Protein 1WVQ (pdb70)

Solvent-accessible surface area: 18315 Å² total

Nearest PDB structures (foldseek):
  2jb7-assembly1_A  TM=1.001E+00  e=3.708E-32  Pyrobaculum aerophilum
  2ekm-assembly1_C  TM=9.820E-01  e=1.781E-24  Sulfurisphaera tokodaii
  1vgg-assembly1_F  TM=9.744E-01  e=1.437E-22  Thermus thermophilus HB8
  2d16-assembly1_A  TM=9.509E-01  e=6.138E-18  Pyrococcus horikoshii OT3
  1rlh-assembly1_A  TM=9.035E-01  e=2.333E-16  Thermoplasma acidophilum

B-factor: mean 15.04, std 5.27, range [7.06, 41.18]

CATH classification: 3.40.1520.10

Structure (mmCIF, N/CA/C/O backbone):
data_1WVQ
#
_entry.id   1WVQ
#
_cell.length_a   120.036
_cell.length_b   120.036
_cell.length_c   156.468
_cell.angle_alpha   90.00
_cell.angle_beta   90.00
_cell.angle_gamma   90.00
#
_symmetry.space_group_name_H-M   'I 41 2 2'
#
loop_
_entity.id
_entity.type
_entity.pdbx_description
1 polymer 'hypothetical protein PAE2307'
2 non-polymer 'PHOSPHATE ION'
3 water water
#
loop_
_atom_site.group_PDB
_atom_site.id
_atom_site.type_symbol
_atom_site.label_atom_id
_atom_site.label_alt_id
_atom_site.label_comp_id
_atom_site.label_asym_id
_atom_site.label_entity_id
_atom_site.label_seq_id
_atom_site.pdbx_PDB_ins_code
_atom_site.Cartn_x
_atom_site.Cartn_y
_atom_site.Cartn_z
_atom_site.occupancy
_atom_site.B_iso_or_equiv
_atom_site.auth_seq_id
_atom_site.auth_comp_id
_atom_site.auth_asym_id
_atom_site.auth_atom_id
_atom_site.pdbx_PDB_model_num
ATOM 1 N N . SER A 1 5 ? 21.837 14.054 10.852 1.00 30.05 5 SER A N 1
ATOM 2 C CA . SER A 1 5 ? 22.527 13.364 9.725 1.00 27.57 5 SER A CA 1
ATOM 3 C C . SER A 1 5 ? 24.034 13.626 9.753 1.00 27.55 5 SER A C 1
ATOM 4 O O . SER A 1 5 ? 24.640 13.731 10.820 1.00 28.40 5 SER A O 1
ATOM 7 N N . ILE A 1 6 ? 24.637 13.722 8.575 1.00 26.38 6 ILE A N 1
ATOM 8 C CA . ILE A 1 6 ? 26.070 13.979 8.480 1.00 25.03 6 ILE A CA 1
ATOM 9 C C . ILE A 1 6 ? 26.375 15.477 8.519 1.00 23.98 6 ILE A C 1
ATOM 10 O O . ILE A 1 6 ? 25.977 16.232 7.626 1.00 25.09 6 ILE A O 1
ATOM 15 N N . LYS A 1 7 ? 27.074 15.900 9.569 1.00 22.30 7 LYS A N 1
ATOM 16 C CA . LYS A 1 7 ? 27.440 17.300 9.751 1.00 21.67 7 LYS A CA 1
ATOM 17 C C . LYS A 1 7 ? 28.928 17.541 9.514 1.00 20.31 7 LYS A C 1
ATOM 18 O O . LYS A 1 7 ? 29.769 16.813 10.034 1.00 19.07 7 LYS A O 1
ATOM 24 N N . PHE A 1 8 ? 29.244 18.568 8.733 1.00 19.07 8 PHE A N 1
ATOM 25 C CA . PHE A 1 8 ? 30.632 18.916 8.438 1.00 19.76 8 PHE A CA 1
ATOM 26 C C . PHE A 1 8 ? 31.104 20.093 9.283 1.00 20.85 8 PHE A C 1
ATOM 27 O O . PHE A 1 8 ? 30.405 21.102 9.410 1.00 21.50 8 PHE A O 1
ATOM 35 N N . GLU A 1 9 ? 32.298 19.947 9.854 1.00 20.26 9 GLU A N 1
ATOM 36 C CA . GLU A 1 9 ? 32.930 20.951 10.709 1.00 20.38 9 GLU A CA 1
ATOM 37 C C . GLU A 1 9 ? 34.319 21.283 10.163 1.00 19.68 9 GLU A C 1
ATOM 38 O O . GLU A 1 9 ? 34.977 20.425 9.568 1.00 18.74 9 GLU A O 1
ATOM 44 N N . LEU A 1 10 ? 34.760 22.521 10.380 1.00 17.88 10 LEU A N 1
ATOM 45 C CA . LEU A 1 10 ? 36.091 22.954 9.956 1.00 17.56 10 LEU A CA 1
ATOM 46 C C . LEU A 1 10 ? 36.931 23.247 11.195 1.00 17.97 10 LEU A C 1
ATOM 47 O O . LEU A 1 10 ? 36.500 23.978 12.086 1.00 19.51 10 LEU A O 1
ATOM 52 N N . ILE A 1 11 ? 38.130 22.677 11.255 1.00 16.30 11 ILE A N 1
ATOM 53 C CA . ILE A 1 11 ? 39.010 22.893 12.395 1.00 16.37 11 ILE A CA 1
ATOM 54 C C . ILE A 1 11 ? 40.257 23.635 11.934 1.00 16.25 11 ILE A C 1
ATOM 55 O O . ILE A 1 11 ? 40.969 23.165 11.054 1.00 15.25 11 ILE A O 1
ATOM 60 N N . ASP A 1 12 ? 40.521 24.800 12.514 1.00 16.60 12 ASP A N 1
ATOM 61 C CA . ASP A 1 12 ? 41.698 25.552 12.123 1.00 16.66 12 ASP A CA 1
ATOM 62 C C . ASP A 1 12 ? 42.894 24.993 12.872 1.00 15.87 12 ASP A C 1
ATOM 63 O O . ASP A 1 12 ? 42.827 24.767 14.079 1.00 17.36 12 ASP A O 1
ATOM 68 N N . VAL A 1 13 ? 43.988 24.772 12.157 1.00 14.19 13 VAL A N 1
ATOM 69 C CA . VAL A 1 13 ? 45.188 24.221 12.770 1.00 14.39 13 VAL A CA 1
ATOM 70 C C . VAL A 1 13 ? 46.258 25.277 13.022 1.00 15.06 13 VAL A C 1
ATOM 71 O O . VAL A 1 13 ? 46.792 25.863 12.083 1.00 15.20 13 VAL A O 1
ATOM 75 N N . PRO A 1 14 ? 46.576 25.539 14.300 1.00 15.93 14 PRO A N 1
ATOM 76 C CA . PRO A 1 14 ? 47.600 26.535 14.628 1.00 16.20 14 PRO A CA 1
ATOM 77 C C . PRO A 1 14 ? 48.992 25.988 14.316 1.00 16.32 14 PRO A C 1
ATOM 78 O O . PRO A 1 14 ? 49.313 24.859 14.679 1.00 15.83 14 PRO A O 1
ATOM 82 N N . ILE A 1 15 ? 49.820 26.775 13.643 1.00 15.77 15 ILE A N 1
ATOM 83 C CA . ILE A 1 15 ? 51.176 26.328 13.344 1.00 17.07 15 ILE A CA 1
ATOM 84 C C . ILE A 1 15 ? 52.156 27.464 13.627 1.00 17.75 15 ILE A C 1
ATOM 85 O O . ILE A 1 15 ? 52.337 28.363 12.801 1.00 19.23 15 ILE A O 1
ATOM 90 N N . PRO A 1 16 ? 52.781 27.453 14.819 1.00 18.27 16 PRO A N 1
ATOM 91 C CA . PRO A 1 16 ? 53.746 28.498 15.188 1.00 18.63 16 PRO A CA 1
ATOM 92 C C . PRO A 1 16 ? 54.912 28.514 14.205 1.00 19.43 16 PRO A C 1
ATOM 93 O O . PRO A 1 16 ? 55.253 27.485 13.621 1.00 18.47 16 PRO A O 1
ATOM 97 N N . GLN A 1 17 ? 55.530 29.677 14.023 1.00 19.50 17 GLN A N 1
ATOM 98 C CA . GLN A 1 17 ? 56.652 29.783 13.100 1.00 19.35 17 GLN A CA 1
ATOM 99 C C . GLN A 1 17 ? 57.768 28.861 13.577 1.00 18.77 17 GLN A C 1
ATOM 100 O O . GLN A 1 17 ? 58.083 28.815 14.770 1.00 20.13 17 GLN A O 1
ATOM 106 N N . GLY A 1 18 ? 58.354 28.121 12.642 1.00 17.68 18 GLY A N 1
ATOM 107 C CA . GLY A 1 18 ? 59.426 27.215 12.995 1.00 17.00 18 GLY A CA 1
ATOM 108 C C . GLY A 1 18 ? 58.934 25.804 13.237 1.00 16.72 18 GLY A C 1
ATOM 109 O O . GLY A 1 18 ? 59.726 24.907 13.518 1.00 17.17 18 GLY A O 1
ATOM 110 N N . THR A 1 19 ? 57.626 25.592 13.147 1.00 15.78 19 THR A N 1
ATOM 111 C CA . THR A 1 19 ? 57.100 24.251 13.362 1.00 14.48 19 THR A CA 1
ATOM 112 C C . THR A 1 19 ? 56.410 23.734 12.119 1.00 13.29 19 THR A C 1
ATOM 113 O O . THR A 1 19 ? 56.069 24.492 11.209 1.00 12.50 19 THR A O 1
ATOM 117 N N . ASN A 1 20 ? 56.232 22.420 12.089 1.00 11.43 20 ASN A N 1
ATOM 118 C CA . ASN A 1 20 ? 55.520 21.753 11.014 1.00 11.70 20 ASN A CA 1
ATOM 119 C C . ASN A 1 20 ? 54.570 20.812 11.720 1.00 10.90 20 ASN A C 1
ATOM 120 O O . ASN A 1 20 ? 54.854 20.348 12.824 1.00 10.60 20 ASN A O 1
ATOM 125 N N . VAL A 1 21 ? 53.437 20.543 11.090 1.00 9.86 21 VAL A N 1
ATOM 126 C CA . VAL A 1 21 ? 52.464 19.630 11.665 1.00 9.84 21 VAL A CA 1
ATOM 127 C C . VAL A 1 21 ? 52.255 18.471 10.700 1.00 10.17 21 VAL A C 1
ATOM 128 O O . VAL A 1 21 ? 52.320 18.642 9.480 1.00 9.99 21 VAL A O 1
ATOM 132 N N . ILE A 1 22 ? 52.059 17.285 11.265 1.00 9.26 22 ILE A N 1
ATOM 133 C CA . ILE A 1 22 ? 51.805 16.076 10.496 1.00 8.87 22 ILE A CA 1
ATOM 134 C C . ILE A 1 22 ? 50.560 15.488 11.149 1.00 9.35 22 ILE A C 1
ATOM 135 O O . ILE A 1 22 ? 50.537 15.262 12.361 1.00 9.28 22 ILE A O 1
ATOM 140 N N . ILE A 1 23 ? 49.516 15.288 10.353 1.00 8.42 23 ILE A N 1
ATOM 141 C CA . ILE A 1 23 ? 48.259 14.742 10.853 1.00 9.12 23 ILE A CA 1
ATOM 142 C C . ILE A 1 23 ? 47.942 13.483 10.062 1.00 8.91 23 ILE A C 1
ATOM 143 O O . ILE A 1 23 ? 48.070 13.459 8.836 1.00 9.32 23 ILE A O 1
ATOM 148 N N . GLY A 1 24 ? 47.534 12.434 10.766 1.00 7.62 24 GLY A N 1
ATOM 149 C CA . GLY A 1 24 ? 47.216 11.188 10.093 1.00 8.10 24 GLY A CA 1
ATOM 150 C C . GLY A 1 24 ? 46.233 10.309 10.835 1.00 8.48 24 GLY A C 1
ATOM 151 O O . GLY A 1 24 ? 45.572 10.742 11.780 1.00 9.15 24 GLY A O 1
ATOM 152 N N . GLN A 1 25 ? 46.136 9.061 10.396 1.00 7.74 25 GLN A N 1
ATOM 153 C CA . GLN A 1 25 ? 45.233 8.103 11.017 1.00 8.61 25 GLN A CA 1
ATOM 154 C C . GLN A 1 25 ? 45.978 6.795 11.201 1.00 7.62 25 GLN A C 1
ATOM 155 O O . GLN A 1 25 ? 46.744 6.382 10.333 1.00 8.26 25 GLN A O 1
ATOM 161 N N . ALA A 1 26 ? 45.752 6.151 12.340 1.00 7.55 26 ALA A N 1
ATOM 162 C CA . ALA A 1 26 ? 46.401 4.885 12.647 1.00 8.67 26 ALA A CA 1
ATOM 163 C C . ALA A 1 26 ? 45.384 3.980 13.321 1.00 8.86 26 ALA A C 1
ATOM 164 O O . ALA A 1 26 ? 44.206 3.984 12.958 1.00 10.25 26 ALA A O 1
ATOM 166 N N . HIS A 1 27 ? 45.848 3.196 14.286 1.00 8.98 27 HIS A N 1
ATOM 167 C CA . HIS A 1 27 ? 44.983 2.301 15.045 1.00 9.00 27 HIS A CA 1
ATOM 168 C C . HIS A 1 27 ? 45.847 1.618 16.096 1.00 8.99 27 HIS A C 1
ATOM 169 O O . HIS A 1 27 ? 47.054 1.508 15.924 1.00 9.27 27 HIS A O 1
ATOM 176 N N . PHE A 1 28 ? 45.222 1.192 17.190 1.00 9.63 28 PHE A N 1
ATOM 177 C CA . PHE A 1 28 ? 45.911 0.508 18.280 1.00 9.57 28 PHE A CA 1
ATOM 178 C C . PHE A 1 28 ? 46.753 1.451 19.138 1.00 9.76 28 PHE A C 1
ATOM 179 O O . PHE A 1 28 ? 47.477 2.306 18.636 1.00 10.22 28 PHE A O 1
ATOM 187 N N . ILE A 1 29 ? 46.641 1.268 20.448 1.00 10.61 29 ILE A N 1
ATOM 188 C CA . ILE A 1 29 ? 47.330 2.093 21.427 1.00 11.53 29 ILE A CA 1
ATOM 189 C C . ILE A 1 29 ? 48.848 2.174 21.252 1.00 10.35 29 ILE A C 1
ATOM 190 O O . ILE A 1 29 ? 49.458 3.184 21.598 1.00 10.27 29 ILE A O 1
ATOM 195 N N . LYS A 1 30 ? 49.457 1.128 20.702 1.00 9.46 30 LYS A N 1
ATOM 196 C CA . LYS A 1 30 ? 50.905 1.132 20.511 1.00 9.57 30 LYS A CA 1
ATOM 197 C C . LYS A 1 30 ? 51.352 2.248 19.560 1.00 9.46 30 LYS A C 1
ATOM 198 O O . LYS A 1 30 ? 52.527 2.594 19.514 1.00 9.80 30 LYS A O 1
ATOM 204 N N . THR A 1 31 ? 50.412 2.815 18.812 1.00 9.28 31 THR A N 1
ATOM 205 C CA . THR A 1 31 ? 50.723 3.897 17.883 1.00 8.94 31 THR A CA 1
ATOM 206 C C . THR A 1 31 ? 51.528 5.026 18.533 1.00 9.81 31 THR A C 1
ATOM 207 O O . THR A 1 31 ? 52.508 5.515 17.960 1.00 9.39 31 THR A O 1
ATOM 211 N N . VAL A 1 32 ? 51.121 5.439 19.728 1.00 9.60 32 VAL A N 1
ATOM 212 C CA . VAL A 1 32 ? 51.808 6.538 20.392 1.00 9.77 32 VAL A CA 1
ATOM 213 C C . VAL A 1 32 ? 53.286 6.252 20.648 1.00 9.42 32 VAL A C 1
ATOM 214 O O . VAL A 1 32 ? 54.125 7.127 20.444 1.00 9.78 32 VAL A O 1
ATOM 218 N N . GLU A 1 33 ? 53.616 5.037 21.073 1.00 8.79 33 GLU A N 1
ATOM 219 C CA . GLU A 1 33 ? 55.013 4.701 21.325 1.00 9.26 33 GLU A CA 1
ATOM 220 C C . GLU A 1 33 ? 55.793 4.528 20.026 1.00 8.41 33 GLU A C 1
ATOM 221 O O . GLU A 1 33 ? 56.940 4.970 19.921 1.00 9.04 33 GLU A O 1
ATOM 227 N N . ASP A 1 34 ? 55.182 3.903 19.028 1.00 8.60 34 ASP A N 1
ATOM 228 C CA . ASP A 1 34 ? 55.882 3.707 17.767 1.00 8.62 34 ASP A CA 1
ATOM 229 C C . ASP A 1 34 ? 56.178 5.029 17.064 1.00 8.41 34 ASP A C 1
ATOM 230 O O . ASP A 1 34 ? 57.236 5.185 16.453 1.00 10.02 34 ASP A O 1
ATOM 235 N N . LEU A 1 35 ? 55.259 5.986 17.155 1.00 8.52 35 LEU A N 1
ATOM 236 C CA . LEU A 1 35 ? 55.486 7.287 16.538 1.00 8.34 35 LEU A CA 1
ATOM 237 C C . LEU A 1 35 ? 56.572 8.040 17.310 1.00 9.23 35 LEU A C 1
ATOM 238 O O . LEU A 1 35 ? 57.405 8.718 16.716 1.00 9.02 35 LEU A O 1
ATOM 243 N N . TYR A 1 36 ? 56.570 7.914 18.633 1.00 9.26 36 TYR A N 1
ATOM 244 C CA . TYR A 1 36 ? 57.593 8.567 19.441 1.00 8.73 36 TYR A CA 1
ATOM 245 C C . TYR A 1 36 ? 58.963 8.068 18.978 1.00 9.06 36 TYR A C 1
ATOM 246 O O . TYR A 1 36 ? 59.889 8.849 18.770 1.00 9.18 36 TYR A O 1
ATOM 255 N N . GLU A 1 37 ? 59.077 6.756 18.809 1.00 8.60 37 GLU A N 1
ATOM 256 C CA . GLU A 1 37 ? 60.333 6.148 18.390 1.00 8.71 37 GLU A CA 1
ATOM 257 C C . GLU A 1 37 ? 60.754 6.557 16.989 1.00 9.75 37 GLU A C 1
ATOM 258 O O . GLU A 1 37 ? 61.928 6.828 16.742 1.00 9.50 37 GLU A O 1
ATOM 264 N N . ALA A 1 38 ? 59.795 6.613 16.074 1.00 8.77 38 ALA A N 1
ATOM 265 C CA . ALA A 1 38 ? 60.086 7.000 14.701 1.00 8.48 38 ALA A CA 1
ATOM 266 C C . ALA A 1 38 ? 60.695 8.401 14.670 1.00 10.01 38 ALA A C 1
ATOM 267 O O . ALA A 1 38 ? 61.619 8.674 13.903 1.00 10.48 38 ALA A O 1
ATOM 269 N N . LEU A 1 39 ? 60.179 9.283 15.519 1.00 9.32 39 LEU A N 1
ATOM 270 C CA . LEU A 1 39 ? 60.672 10.651 15.567 1.00 9.89 39 LEU A CA 1
ATOM 271 C C . LEU A 1 39 ? 62.045 10.786 16.223 1.00 10.15 39 LEU A C 1
ATOM 272 O O . LEU A 1 39 ? 62.967 11.328 15.617 1.00 10.05 39 LEU A O 1
ATOM 277 N N . VAL A 1 40 ? 62.194 10.274 17.444 1.00 10.22 40 VAL A N 1
ATOM 278 C CA . VAL A 1 40 ? 63.467 10.398 18.153 1.00 11.10 40 VAL A CA 1
ATOM 279 C C . VAL A 1 40 ? 64.653 9.705 17.494 1.00 10.94 40 VAL A C 1
ATOM 280 O O . VAL A 1 40 ? 65.793 10.128 17.679 1.00 11.82 40 VAL A O 1
ATOM 284 N N . THR A 1 41 ? 64.399 8.653 16.720 1.00 9.85 41 THR A N 1
ATOM 285 C CA . THR A 1 41 ? 65.484 7.929 16.062 1.00 10.28 41 THR A CA 1
ATOM 286 C C . THR A 1 41 ? 65.774 8.448 14.656 1.00 10.15 41 THR A C 1
ATOM 287 O O . THR A 1 41 ? 66.680 7.956 13.983 1.00 10.70 41 THR A O 1
ATOM 291 N N . SER A 1 42 ? 65.014 9.445 14.220 1.00 9.81 42 SER A N 1
ATOM 292 C CA . SER A 1 42 ? 65.202 10.011 12.889 1.00 10.37 42 SER A CA 1
ATOM 293 C C . SER A 1 42 ? 66.173 11.182 12.847 1.00 10.31 42 SER A C 1
ATOM 294 O O . SER A 1 42 ? 66.973 11.276 11.924 1.00 10.39 42 SER A O 1
ATOM 297 N N . VAL A 1 43 ? 66.082 12.072 13.833 1.00 10.94 43 VAL A N 1
ATOM 298 C CA . VAL A 1 43 ? 66.928 13.269 13.898 1.00 11.66 43 VAL A CA 1
ATOM 299 C C . VAL A 1 43 ? 67.423 13.504 15.325 1.00 12.72 43 VAL A C 1
ATOM 300 O O . VAL A 1 43 ? 66.626 13.557 16.257 1.00 12.95 43 VAL A O 1
ATOM 304 N N . PRO A 1 44 ? 68.745 13.673 15.509 1.00 13.41 44 PRO A N 1
ATOM 305 C CA . PRO A 1 44 ? 69.293 13.897 16.852 1.00 15.11 44 PRO A CA 1
ATOM 306 C C . PRO A 1 44 ? 68.650 14.990 17.707 1.00 16.64 44 PRO A C 1
ATOM 307 O O . PRO A 1 44 ? 68.270 14.739 18.851 1.00 17.95 44 PRO A O 1
ATOM 311 N N . GLY A 1 45 ? 68.525 16.200 17.173 1.00 16.69 45 GLY A N 1
ATOM 312 C CA . GLY A 1 45 ? 67.962 17.268 17.984 1.00 16.93 45 GLY A CA 1
ATOM 313 C C . GLY A 1 45 ? 66.493 17.603 17.805 1.00 16.44 45 GLY A C 1
ATOM 314 O O . GLY A 1 45 ? 66.056 18.689 18.189 1.00 16.02 45 GLY A O 1
ATOM 315 N N . VAL A 1 46 ? 65.718 16.683 17.248 1.00 14.38 46 VAL A N 1
ATOM 316 C CA . VAL A 1 46 ? 64.306 16.956 17.026 1.00 13.73 46 VAL A CA 1
ATOM 317 C C . VAL A 1 46 ? 63.532 17.240 18.312 1.00 12.31 46 VAL A C 1
ATOM 318 O O . VAL A 1 46 ? 63.745 16.595 19.338 1.00 13.36 46 VAL A O 1
ATOM 322 N N . LYS A 1 47 ? 62.665 18.246 18.252 1.00 11.72 47 LYS A N 1
ATOM 323 C CA . LYS A 1 47 ? 61.802 18.588 19.374 1.00 12.34 47 LYS A CA 1
ATOM 324 C C . LYS A 1 47 ? 60.417 18.268 18.839 1.00 11.71 47 LYS A C 1
ATOM 325 O O . LYS A 1 47 ? 60.094 18.601 17.700 1.00 12.00 47 LYS A O 1
ATOM 331 N N . PHE A 1 48 ? 59.586 17.623 19.645 1.00 11.88 48 PHE A N 1
ATOM 332 C CA . PHE A 1 48 ? 58.279 17.237 19.137 1.00 11.63 48 PHE A CA 1
ATOM 333 C C . PHE A 1 48 ? 57.233 16.985 20.206 1.00 12.33 48 PHE A C 1
ATOM 334 O O . PHE A 1 48 ? 57.531 16.886 21.397 1.00 12.93 48 PHE A O 1
ATOM 342 N N . GLY A 1 49 ? 56.000 16.863 19.731 1.00 11.27 49 GLY A N 1
ATOM 343 C CA . GLY A 1 49 ? 54.867 16.551 20.573 1.00 11.87 49 GLY A CA 1
ATOM 344 C C . GLY A 1 49 ? 54.024 15.638 19.705 1.00 11.87 49 GLY A C 1
ATOM 345 O O . GLY A 1 49 ? 53.808 15.935 18.533 1.00 11.90 49 GLY A O 1
ATOM 346 N N . ILE A 1 50 ? 53.586 14.509 20.250 1.00 10.68 50 ILE A N 1
ATOM 347 C CA . ILE A 1 50 ? 52.751 13.589 19.484 1.00 11.56 50 ILE A CA 1
ATOM 348 C C . ILE A 1 50 ? 51.551 13.183 20.330 1.00 10.70 50 ILE A C 1
ATOM 349 O O . ILE A 1 50 ? 51.687 12.872 21.512 1.00 11.80 50 ILE A O 1
ATOM 354 N N . ALA A 1 51 ? 50.370 13.235 19.723 1.00 10.45 51 ALA A N 1
ATOM 355 C CA . ALA A 1 51 ? 49.140 12.861 20.411 1.00 10.18 51 ALA A CA 1
ATOM 356 C C . ALA A 1 51 ? 48.341 11.926 19.510 1.00 10.03 51 ALA A C 1
ATOM 357 O O . ALA A 1 51 ? 48.321 12.094 18.291 1.00 10.82 51 ALA A O 1
ATOM 359 N N . PHE A 1 52 ? 47.687 10.942 20.119 1.00 10.68 52 PHE A N 1
ATOM 360 C CA . PHE A 1 52 ? 46.904 9.948 19.388 1.00 11.20 52 PHE A CA 1
ATOM 361 C C . PHE A 1 52 ? 45.538 9.739 20.033 1.00 11.04 52 PHE A C 1
ATOM 362 O O . PHE A 1 52 ? 45.440 9.574 21.246 1.00 11.05 52 PHE A O 1
ATOM 370 N N . CYS A 1 53 ? 44.490 9.742 19.215 1.00 11.16 53 CYS A N 1
ATOM 371 C CA . CYS A 1 53 ? 43.133 9.549 19.715 1.00 10.54 53 CYS A CA 1
ATOM 372 C C . CYS A 1 53 ? 42.742 8.077 19.807 1.00 11.06 53 CYS A C 1
ATOM 373 O O . CYS A 1 53 ? 42.342 7.473 18.815 1.00 11.15 53 CYS A O 1
ATOM 376 N N . GLU A 1 54 ? 42.872 7.503 20.999 1.00 11.24 54 GLU A N 1
ATOM 377 C CA . GLU A 1 54 ? 42.482 6.117 21.227 1.00 11.46 54 GLU A CA 1
ATOM 378 C C . GLU A 1 54 ? 40.972 6.116 20.988 1.00 11.56 54 GLU A C 1
ATOM 379 O O . GLU A 1 54 ? 40.247 6.887 21.611 1.00 11.61 54 GLU A O 1
ATOM 385 N N . ALA A 1 55 ? 40.501 5.254 20.090 1.00 11.63 55 ALA A N 1
ATOM 386 C CA . ALA A 1 55 ? 39.084 5.237 19.733 1.00 11.47 55 ALA A CA 1
ATOM 387 C C . ALA A 1 55 ? 38.165 4.281 20.480 1.00 11.29 55 ALA A C 1
ATOM 388 O O . ALA A 1 55 ? 36.958 4.273 20.230 1.00 12.43 55 ALA A O 1
ATOM 390 N N . SER A 1 56 ? 38.728 3.476 21.375 1.00 10.69 56 SER A N 1
ATOM 391 C CA . SER A 1 56 ? 37.944 2.539 22.174 1.00 11.50 56 SER A CA 1
ATOM 392 C C . SER A 1 56 ? 38.578 2.490 23.563 1.00 11.58 56 SER A C 1
ATOM 393 O O . SER A 1 56 ? 39.440 3.305 23.874 1.00 11.45 56 SER A O 1
ATOM 396 N N . GLY A 1 57 ? 38.156 1.551 24.401 1.00 11.57 57 GLY A N 1
ATOM 397 C CA . GLY A 1 57 ? 38.720 1.485 25.738 1.00 12.34 57 GLY A CA 1
ATOM 398 C C . GLY A 1 57 ? 38.455 2.782 26.482 1.00 11.40 57 GLY A C 1
ATOM 399 O O . GLY A 1 57 ? 37.333 3.288 26.473 1.00 12.82 57 GLY A O 1
ATOM 400 N N . LYS A 1 58 ? 39.482 3.335 27.119 1.00 12.03 58 LYS A N 1
ATOM 401 C CA . LYS A 1 58 ? 39.316 4.583 27.855 1.00 12.15 58 LYS A CA 1
ATOM 402 C C . LYS A 1 58 ? 39.178 5.800 26.930 1.00 11.06 58 LYS A C 1
ATOM 403 O O . LYS A 1 58 ? 38.863 6.900 27.383 1.00 11.19 58 LYS A O 1
ATOM 409 N N . ARG A 1 59 ? 39.417 5.604 25.637 1.00 10.52 59 ARG A N 1
ATOM 410 C CA . ARG A 1 59 ? 39.282 6.686 24.659 1.00 10.47 59 ARG A CA 1
ATOM 411 C C . ARG A 1 59 ? 40.034 7.948 25.060 1.00 10.76 59 ARG A C 1
ATOM 412 O O . ARG A 1 59 ? 39.496 9.056 25.004 1.00 11.22 59 ARG A O 1
ATOM 420 N N . LEU A 1 60 ? 41.291 7.783 25.443 1.00 10.98 60 LEU A N 1
ATOM 421 C CA . LEU A 1 60 ? 42.088 8.923 25.856 1.00 11.67 60 LEU A CA 1
ATOM 422 C C . LEU A 1 60 ? 43.057 9.391 24.789 1.00 11.57 60 LEU A C 1
ATOM 423 O O . LEU A 1 60 ? 43.524 8.604 23.959 1.00 12.14 60 LEU A O 1
ATOM 428 N N . VAL A 1 61 ? 43.338 10.688 24.806 1.00 11.85 61 VAL A N 1
ATOM 429 C CA . VAL A 1 61 ? 44.311 11.244 23.884 1.00 10.71 61 VAL A CA 1
ATOM 430 C C . VAL A 1 61 ? 45.639 10.848 24.519 1.00 10.43 61 VAL A C 1
ATOM 431 O O . VAL A 1 61 ? 46.015 11.366 25.576 1.00 11.48 61 VAL A O 1
ATOM 435 N N . ARG A 1 62 ? 46.323 9.900 23.891 1.00 11.19 62 ARG A N 1
ATOM 436 C CA . ARG A 1 62 ? 47.602 9.405 24.382 1.00 10.76 62 ARG A CA 1
ATOM 437 C C . ARG A 1 62 ? 48.697 10.307 23.831 1.00 11.18 62 ARG A C 1
ATOM 438 O O . ARG A 1 62 ? 48.616 10.757 22.689 1.00 12.05 62 ARG A O 1
ATOM 446 N N . HIS A 1 63 ? 49.724 10.575 24.628 1.00 10.12 63 HIS A N 1
ATOM 447 C CA . HIS A 1 63 ? 50.769 11.470 24.157 1.00 10.45 63 HIS A CA 1
ATOM 448 C C . HIS A 1 63 ? 52.166 11.228 24.706 1.00 10.40 63 HIS A C 1
ATOM 449 O O . HIS A 1 63 ? 52.342 10.611 25.751 1.00 10.88 63 HIS A O 1
ATOM 456 N N . GLU A 1 64 ? 53.149 11.719 23.957 1.00 10.08 64 GLU A N 1
ATOM 457 C CA . GLU A 1 64 ? 54.571 11.649 24.303 1.00 11.24 64 GLU A CA 1
ATOM 458 C C . GLU A 1 64 ? 55.182 12.925 23.723 1.00 11.51 64 GLU A C 1
ATOM 459 O O . GLU A 1 64 ? 54.683 13.453 22.728 1.00 12.19 64 GLU A O 1
ATOM 465 N N . ALA A 1 65 ? 56.260 13.419 24.323 1.00 12.29 65 ALA A N 1
ATOM 466 C CA . ALA A 1 65 ? 56.885 14.641 23.830 1.00 13.78 65 ALA A CA 1
ATOM 467 C C . ALA A 1 65 ? 58.151 14.988 24.597 1.00 14.91 65 ALA A C 1
ATOM 468 O O . ALA A 1 65 ? 58.330 14.564 25.736 1.00 16.35 65 ALA A O 1
ATOM 470 N N . ASN A 1 66 ? 59.034 15.754 23.965 1.00 15.28 66 ASN A N 1
ATOM 471 C CA . ASN A 1 66 ? 60.262 16.185 24.625 1.00 15.50 66 ASN A CA 1
ATOM 472 C C . ASN A 1 66 ? 60.277 17.710 24.646 1.00 16.94 66 ASN A C 1
ATOM 473 O O . ASN A 1 66 ? 61.301 18.341 24.906 1.00 17.18 66 ASN A O 1
ATOM 478 N N . ASP A 1 67 ? 59.108 18.286 24.385 1.00 16.67 67 ASP A N 1
ATOM 479 C CA . ASP A 1 67 ? 58.903 19.729 24.370 1.00 17.64 67 ASP A CA 1
ATOM 480 C C . ASP A 1 67 ? 57.447 19.949 24.782 1.00 17.74 67 ASP A C 1
ATOM 481 O O . ASP A 1 67 ? 56.520 19.529 24.080 1.00 16.98 67 ASP A O 1
ATOM 486 N N . GLU A 1 68 ? 57.242 20.597 25.924 1.00 17.04 68 GLU A N 1
ATOM 487 C CA . GLU A 1 68 ? 55.890 20.814 26.423 1.00 16.92 68 GLU A CA 1
ATOM 488 C C . GLU A 1 68 ? 54.995 21.679 25.548 1.00 16.96 68 GLU A C 1
ATOM 489 O O . GLU A 1 68 ? 53.779 21.474 25.504 1.00 16.49 68 GLU A O 1
ATOM 495 N N . GLU A 1 69 ? 55.580 22.651 24.861 1.00 17.83 69 GLU A N 1
ATOM 496 C CA . GLU A 1 69 ? 54.795 23.513 23.990 1.00 17.10 69 GLU A CA 1
ATOM 497 C C . GLU A 1 69 ? 54.201 22.652 22.875 1.00 15.81 69 GLU A C 1
ATOM 498 O O . GLU A 1 69 ? 53.006 22.717 22.588 1.00 15.09 69 GLU A O 1
ATOM 504 N N . LEU A 1 70 ? 55.050 21.840 22.258 1.00 14.61 70 LEU A N 1
ATOM 505 C CA . LEU A 1 70 ? 54.609 20.980 21.171 1.00 13.85 70 LEU A CA 1
ATOM 506 C C . LEU A 1 70 ? 53.653 19.886 21.646 1.00 13.65 70 LEU A C 1
ATOM 507 O O . LEU A 1 70 ? 52.743 19.487 20.913 1.00 13.75 70 LEU A O 1
ATOM 512 N N . ARG A 1 71 ? 53.852 19.404 22.869 1.00 13.46 71 ARG A N 1
ATOM 513 C CA . ARG A 1 71 ? 52.975 18.373 23.414 1.00 12.91 71 ARG A CA 1
ATOM 514 C C . ARG A 1 71 ? 51.559 18.933 23.493 1.00 13.76 71 ARG A C 1
ATOM 515 O O . ARG A 1 71 ? 50.605 18.297 23.046 1.00 13.06 71 ARG A O 1
ATOM 523 N N . ASN A 1 72 ? 51.425 20.133 24.048 1.00 14.12 72 ASN A N 1
ATOM 524 C CA . ASN A 1 72 ? 50.110 20.743 24.197 1.00 14.41 72 ASN A CA 1
ATOM 525 C C . ASN A 1 72 ? 49.441 21.113 22.882 1.00 13.92 72 ASN A C 1
ATOM 526 O O . ASN A 1 72 ? 48.218 21.054 22.770 1.00 14.17 72 ASN A O 1
ATOM 531 N N . LEU A 1 73 ? 50.239 21.483 21.888 1.00 13.60 73 LEU A N 1
ATOM 532 C CA . LEU A 1 73 ? 49.693 21.819 20.582 1.00 13.66 73 LEU A CA 1
ATOM 533 C C . LEU A 1 73 ? 49.100 20.548 19.982 1.00 12.81 73 LEU A C 1
ATOM 534 O O . LEU A 1 73 ? 48.008 20.566 19.422 1.00 12.75 73 LEU A O 1
ATOM 539 N N . ALA A 1 74 ? 49.816 19.436 20.120 1.00 12.69 74 ALA A N 1
ATOM 540 C CA . ALA A 1 74 ? 49.340 18.162 19.585 1.00 11.95 74 ALA A CA 1
ATOM 541 C C . ALA A 1 74 ? 48.076 17.685 20.303 1.00 12.23 74 ALA A C 1
ATOM 542 O O . ALA A 1 74 ? 47.113 17.261 19.664 1.00 11.38 74 ALA A O 1
ATOM 544 N N . ILE A 1 75 ? 48.085 17.751 21.632 1.00 11.48 75 ILE A N 1
ATOM 545 C CA . ILE A 1 75 ? 46.933 17.337 22.419 1.00 12.40 75 ILE A CA 1
ATOM 546 C C . ILE A 1 75 ? 45.715 18.194 22.089 1.00 12.24 75 ILE A C 1
ATOM 547 O O . ILE A 1 75 ? 44.616 17.674 21.869 1.00 13.07 75 ILE A O 1
ATOM 552 N N . ASP A 1 76 ? 45.905 19.509 22.058 1.00 12.91 76 ASP A N 1
ATOM 553 C CA . ASP A 1 76 ? 44.787 20.395 21.769 1.00 14.18 76 ASP A CA 1
ATOM 554 C C . ASP A 1 76 ? 44.163 20.143 20.404 1.00 13.96 76 ASP A C 1
ATOM 555 O O . ASP A 1 76 ? 42.942 20.166 20.272 1.00 15.49 76 ASP A O 1
ATOM 560 N N . LEU A 1 77 ? 44.982 19.884 19.389 1.00 12.80 77 LEU A N 1
ATOM 561 C CA . LEU A 1 77 ? 44.422 19.634 18.073 1.00 12.28 77 LEU A CA 1
ATOM 562 C C . LEU A 1 77 ? 43.637 18.321 18.066 1.00 11.94 77 LEU A C 1
ATOM 563 O O . LEU A 1 77 ? 42.606 18.215 17.401 1.00 12.12 77 LEU A O 1
ATOM 568 N N . CYS A 1 78 ? 44.127 17.321 18.797 1.00 11.17 78 CYS A N 1
ATOM 569 C CA . CYS A 1 78 ? 43.427 16.040 18.871 1.00 12.15 78 CYS A CA 1
ATOM 570 C C . CYS A 1 78 ? 42.061 16.234 19.522 1.00 12.55 78 CYS A C 1
ATOM 571 O O . CYS A 1 78 ? 41.072 15.641 19.096 1.00 12.49 78 CYS A O 1
ATOM 574 N N . LYS A 1 79 ? 42.009 17.069 20.554 1.00 12.60 79 LYS A N 1
ATOM 575 C CA . LYS A 1 79 ? 40.754 17.342 21.248 1.00 13.83 79 LYS A CA 1
ATOM 576 C C . LYS A 1 79 ? 39.763 18.077 20.353 1.00 14.06 79 LYS A C 1
ATOM 577 O O . LYS A 1 79 ? 38.558 17.843 20.437 1.00 15.76 79 LYS A O 1
ATOM 583 N N . LYS A 1 80 ? 40.264 18.963 19.496 1.00 13.06 80 LYS A N 1
ATOM 584 C CA . LYS A 1 80 ? 39.390 19.710 18.598 1.00 14.21 80 LYS A CA 1
ATOM 585 C C . LYS A 1 80 ? 38.885 18.845 17.443 1.00 13.28 80 LYS A C 1
ATOM 586 O O . LYS A 1 80 ? 37.701 18.892 17.091 1.00 13.84 80 LYS A O 1
ATOM 592 N N . ILE A 1 81 ? 39.781 18.067 16.842 1.00 12.30 81 ILE A N 1
ATOM 593 C CA . ILE A 1 81 ? 39.393 17.193 15.740 1.00 12.06 81 ILE A CA 1
ATOM 594 C C . ILE A 1 81 ? 38.446 16.141 16.318 1.00 11.97 81 ILE A C 1
ATOM 595 O O . ILE A 1 81 ? 37.415 15.820 15.721 1.00 12.69 81 ILE A O 1
ATOM 600 N N . ALA A 1 82 ? 38.804 15.633 17.495 1.00 12.25 82 ALA A N 1
ATOM 601 C CA . ALA A 1 82 ? 38.008 14.646 18.226 1.00 12.15 82 ALA A CA 1
ATOM 602 C C . ALA A 1 82 ? 37.493 13.487 17.382 1.00 11.76 82 ALA A C 1
ATOM 603 O O . ALA A 1 82 ? 36.318 13.122 17.456 1.00 12.27 82 ALA A O 1
ATOM 605 N N . ALA A 1 83 ? 38.377 12.896 16.589 1.00 11.41 83 ALA A N 1
ATOM 606 C CA . ALA A 1 83 ? 37.997 11.775 15.737 1.00 10.90 83 ALA A CA 1
ATOM 607 C C . ALA A 1 83 ? 38.848 10.567 16.065 1.00 10.93 83 ALA A C 1
ATOM 608 O O . ALA A 1 83 ? 40.067 10.667 16.164 1.00 11.63 83 ALA A O 1
ATOM 610 N N . GLY A 1 84 ? 38.208 9.417 16.212 1.00 10.02 84 GLY A N 1
ATOM 611 C CA . GLY A 1 84 ? 38.947 8.221 16.557 1.00 10.36 84 GLY A CA 1
ATOM 612 C C . GLY A 1 84 ? 40.109 7.825 15.669 1.00 9.50 84 GLY A C 1
ATOM 613 O O . GLY A 1 84 ? 39.998 7.838 14.447 1.00 10.54 84 GLY A O 1
ATOM 628 N N . VAL A 1 86 ? 42.946 9.313 15.046 1.00 10.08 86 VAL A N 1
ATOM 629 C CA . VAL A 1 86 ? 43.664 10.377 14.374 1.00 9.88 86 VAL A CA 1
ATOM 630 C C . VAL A 1 86 ? 44.853 10.673 15.248 1.00 10.08 86 VAL A C 1
ATOM 631 O O . VAL A 1 86 ? 44.735 10.592 16.469 1.00 10.98 86 VAL A O 1
ATOM 635 N N . PHE A 1 87 ? 46.004 10.940 14.637 1.00 9.11 87 PHE A N 1
ATOM 636 C CA . PHE A 1 87 ? 47.187 11.309 15.400 1.00 8.85 87 PHE A CA 1
ATOM 637 C C . PHE A 1 87 ? 47.694 12.650 14.874 1.00 8.51 87 PHE A C 1
ATOM 638 O O . PHE A 1 87 ? 47.476 12.997 13.710 1.00 8.87 87 PHE A O 1
ATOM 646 N N . VAL A 1 88 ? 48.344 13.409 15.750 1.00 8.73 88 VAL A N 1
ATOM 647 C CA . VAL A 1 88 ? 48.886 14.721 15.407 1.00 9.00 88 VAL A CA 1
ATOM 648 C C . VAL A 1 88 ? 50.318 14.816 15.904 1.00 9.36 88 VAL A C 1
ATOM 649 O O . VAL A 1 88 ? 50.614 14.423 17.031 1.00 9.39 88 VAL A O 1
ATOM 653 N N . ILE A 1 89 ? 51.197 15.339 15.057 1.00 9.93 89 ILE A N 1
ATOM 654 C CA . ILE A 1 89 ? 52.600 15.505 15.404 1.00 9.59 89 ILE A CA 1
ATOM 655 C C . ILE A 1 89 ? 53.030 16.930 15.084 1.00 9.62 89 ILE A C 1
ATOM 656 O O . ILE A 1 89 ? 52.753 17.434 14.001 1.00 9.70 89 ILE A O 1
ATOM 661 N N . TYR A 1 90 ? 53.681 17.580 16.042 1.00 10.18 90 TYR A N 1
ATOM 662 C CA . TYR A 1 90 ? 54.228 18.917 15.827 1.00 10.03 90 TYR A CA 1
ATOM 663 C C . TYR A 1 90 ? 55.731 18.754 16.028 1.00 10.63 90 TYR A C 1
ATOM 664 O O . TYR A 1 90 ? 56.173 18.161 17.020 1.00 10.30 90 TYR A O 1
ATOM 673 N N . ILE A 1 91 ? 56.514 19.267 15.083 1.00 11.07 91 ILE A N 1
ATOM 674 C CA . ILE A 1 91 ? 57.964 19.159 15.164 1.00 11.01 91 ILE A CA 1
ATOM 675 C C . ILE A 1 91 ? 58.717 20.461 14.929 1.00 11.12 91 ILE A C 1
ATOM 676 O O . ILE A 1 91 ? 58.299 21.312 14.140 1.00 10.89 91 ILE A O 1
ATOM 681 N N . ARG A 1 92 ? 59.840 20.576 15.632 1.00 11.47 92 ARG A N 1
ATOM 682 C CA . ARG A 1 92 ? 60.767 21.699 15.530 1.00 12.42 92 ARG A CA 1
ATOM 683 C C . ARG A 1 92 ? 62.145 21.054 15.387 1.00 12.73 92 ARG A C 1
ATOM 684 O O . ARG A 1 92 ? 62.362 19.927 15.846 1.00 12.23 92 ARG A O 1
ATOM 692 N N . ASN A 1 93 ? 63.066 21.769 14.751 1.00 12.75 93 ASN A N 1
ATOM 693 C CA . ASN A 1 93 ? 64.439 21.306 14.558 1.00 13.79 93 ASN A CA 1
ATOM 694 C C . ASN A 1 93 ? 64.535 20.044 13.723 1.00 13.38 93 ASN A C 1
ATOM 695 O O . ASN A 1 93 ? 65.450 19.233 13.882 1.00 14.26 93 ASN A O 1
ATOM 700 N N . ALA A 1 94 ? 63.575 19.911 12.816 1.00 12.31 94 ALA A N 1
ATOM 701 C CA . ALA A 1 94 ? 63.482 18.794 11.890 1.00 11.89 94 ALA A CA 1
ATOM 702 C C . ALA A 1 94 ? 62.344 19.136 10.939 1.00 11.67 94 ALA A C 1
ATOM 703 O O . ALA A 1 94 ? 61.387 19.801 11.329 1.00 12.08 94 ALA A O 1
ATOM 705 N N . TRP A 1 95 ? 62.461 18.697 9.692 1.00 10.38 95 TRP A N 1
ATOM 706 C CA . TRP A 1 95 ? 61.430 18.933 8.686 1.00 11.15 95 TRP A CA 1
ATOM 707 C C . TRP A 1 95 ? 60.697 17.621 8.440 1.00 10.16 95 TRP A C 1
ATOM 708 O O . TRP A 1 95 ? 61.237 16.545 8.698 1.00 9.73 95 TRP A O 1
ATOM 719 N N . PRO A 1 96 ? 59.456 17.692 7.941 1.00 9.83 96 PRO A N 1
ATOM 720 C CA . PRO A 1 96 ? 58.719 16.452 7.684 1.00 9.42 96 PRO A CA 1
ATOM 721 C C . PRO A 1 96 ? 59.479 15.453 6.807 1.00 8.89 96 PRO A C 1
ATOM 722 O O . PRO A 1 96 ? 59.426 14.256 7.059 1.00 8.94 96 PRO A O 1
ATOM 726 N N . ILE A 1 97 ? 60.199 15.927 5.792 1.00 8.56 97 ILE A N 1
ATOM 727 C CA . ILE A 1 97 ? 60.926 14.985 4.945 1.00 8.46 97 ILE A CA 1
ATOM 728 C C . ILE A 1 97 ? 61.977 14.188 5.717 1.00 8.75 97 ILE A C 1
ATOM 729 O O . ILE A 1 97 ? 62.400 13.125 5.268 1.00 10.11 97 ILE A O 1
ATOM 734 N N . ASN A 1 98 ? 62.386 14.686 6.883 1.00 8.66 98 ASN A N 1
ATOM 735 C CA . ASN A 1 98 ? 63.378 13.973 7.683 1.00 9.26 98 ASN A CA 1
ATOM 736 C C . ASN A 1 98 ? 62.766 12.792 8.437 1.00 9.23 98 ASN A C 1
ATOM 737 O O . ASN A 1 98 ? 63.490 11.896 8.864 1.00 10.26 98 ASN A O 1
ATOM 742 N N . VAL A 1 99 ? 61.445 12.787 8.604 1.00 8.49 99 VAL A N 1
ATOM 743 C CA . VAL A 1 99 ? 60.787 11.729 9.375 1.00 9.31 99 VAL A CA 1
ATOM 744 C C . VAL A 1 99 ? 59.596 11.024 8.728 1.00 9.05 99 VAL A C 1
ATOM 745 O O . VAL A 1 99 ? 59.139 10.000 9.235 1.00 9.70 99 VAL A O 1
ATOM 749 N N . LEU A 1 100 ? 59.101 11.537 7.609 1.00 9.12 100 LEU A N 1
ATOM 750 C CA . LEU A 1 100 ? 57.917 10.942 6.998 1.00 8.52 100 LEU A CA 1
ATOM 751 C C . LEU A 1 100 ? 57.975 9.480 6.570 1.00 8.55 100 LEU A C 1
ATOM 752 O O . LEU A 1 100 ? 57.019 8.746 6.795 1.00 8.90 100 LEU A O 1
ATOM 757 N N . ASN A 1 101 ? 59.066 9.026 5.968 1.00 7.76 101 ASN A N 1
ATOM 758 C CA . ASN A 1 101 ? 59.078 7.625 5.556 1.00 9.16 101 ASN A CA 1
ATOM 759 C C . ASN A 1 101 ? 59.057 6.673 6.752 1.00 9.76 101 ASN A C 1
ATOM 760 O O . ASN A 1 101 ? 58.462 5.592 6.686 1.00 10.52 101 ASN A O 1
ATOM 765 N N . ALA A 1 102 ? 59.675 7.078 7.856 1.00 8.90 102 ALA A N 1
ATOM 766 C CA . ALA A 1 102 ? 59.659 6.246 9.051 1.00 8.69 102 ALA A CA 1
ATOM 767 C C . ALA A 1 102 ? 58.209 6.177 9.536 1.00 9.56 102 ALA A C 1
ATOM 768 O O . ALA A 1 102 ? 57.717 5.120 9.927 1.00 10.75 102 ALA A O 1
ATOM 770 N N . ILE A 1 103 ? 57.512 7.303 9.488 1.00 8.37 103 ILE A N 1
ATOM 771 C CA . ILE A 1 103 ? 56.123 7.324 9.919 1.00 8.65 103 ILE A CA 1
ATOM 772 C C . ILE A 1 103 ? 55.244 6.442 9.030 1.00 8.83 103 ILE A C 1
ATOM 773 O O . ILE A 1 103 ? 54.404 5.699 9.531 1.00 10.09 103 ILE A O 1
ATOM 778 N N . LYS A 1 104 ? 55.447 6.515 7.718 1.00 8.81 104 LYS A N 1
ATOM 779 C CA . LYS A 1 104 ? 54.667 5.711 6.778 1.00 8.86 104 LYS A CA 1
ATOM 780 C C . LYS A 1 104 ? 54.811 4.216 7.048 1.00 9.76 104 LYS A C 1
ATOM 781 O O . LYS A 1 104 ? 53.864 3.449 6.860 1.00 11.10 104 LYS A O 1
ATOM 787 N N . ASN A 1 105 ? 56.001 3.822 7.490 1.00 9.83 105 ASN A N 1
ATOM 788 C CA . ASN A 1 105 ? 56.335 2.427 7.753 1.00 11.78 105 ASN A CA 1
ATOM 789 C C . ASN A 1 105 ? 55.966 1.891 9.125 1.00 9.99 105 ASN A C 1
ATOM 790 O O . ASN A 1 105 ? 56.228 0.726 9.416 1.00 10.40 105 ASN A O 1
ATOM 795 N N . VAL A 1 106 ? 55.394 2.730 9.980 1.00 8.96 106 VAL A N 1
ATOM 796 C CA . VAL A 1 106 ? 54.963 2.253 11.289 1.00 8.27 106 VAL A CA 1
ATOM 797 C C . VAL A 1 106 ? 53.744 1.396 10.955 1.00 9.59 106 VAL A C 1
ATOM 798 O O . VAL A 1 106 ? 52.806 1.876 10.329 1.00 8.75 106 VAL A O 1
ATOM 802 N N . PRO A 1 107 ? 53.750 0.115 11.353 1.00 9.49 107 PRO A N 1
ATOM 803 C CA . PRO A 1 107 ? 52.615 -0.763 11.052 1.00 10.62 107 PRO A CA 1
ATOM 804 C C . PRO A 1 107 ? 51.216 -0.251 11.408 1.00 10.47 107 PRO A C 1
ATOM 805 O O . PRO A 1 107 ? 50.260 -0.540 10.695 1.00 14.21 107 PRO A O 1
ATOM 809 N N . GLU A 1 108 ? 51.085 0.498 12.499 1.00 10.35 108 GLU A N 1
ATOM 810 C CA . GLU A 1 108 ? 49.776 1.019 12.893 1.00 10.81 108 GLU A CA 1
ATOM 811 C C . GLU A 1 108 ? 49.265 2.140 11.987 1.00 9.71 108 GLU A C 1
ATOM 812 O O . GLU A 1 108 ? 48.059 2.322 11.848 1.00 9.28 108 GLU A O 1
ATOM 818 N N . VAL A 1 109 ? 50.185 2.888 11.383 1.00 8.45 109 VAL A N 1
ATOM 819 C CA . VAL A 1 109 ? 49.826 4.018 10.526 1.00 8.77 109 VAL A CA 1
ATOM 820 C C . VAL A 1 109 ? 49.245 3.592 9.187 1.00 8.62 109 VAL A C 1
ATOM 821 O O . VAL A 1 109 ? 49.843 2.792 8.475 1.00 10.71 109 VAL A O 1
ATOM 825 N N . VAL A 1 110 ? 48.072 4.128 8.852 1.00 8.40 110 VAL A N 1
ATOM 826 C CA . VAL A 1 110 ? 47.429 3.801 7.584 1.00 8.69 110 VAL A CA 1
ATOM 827 C C . VAL A 1 110 ? 47.200 5.009 6.681 1.00 7.84 110 VAL A C 1
ATOM 828 O O . VAL A 1 110 ? 47.055 4.852 5.469 1.00 9.37 110 VAL A O 1
ATOM 832 N N . ARG A 1 111 ? 47.172 6.209 7.257 1.00 8.34 111 ARG A N 1
ATOM 833 C CA . ARG A 1 111 ? 46.957 7.421 6.469 1.00 8.57 111 ARG A CA 1
ATOM 834 C C . ARG A 1 111 ? 47.724 8.616 7.019 1.00 7.99 111 ARG A C 1
ATOM 835 O O . ARG A 1 111 ? 47.950 8.717 8.215 1.00 8.46 111 ARG A O 1
ATOM 843 N N . ILE A 1 112 ? 48.128 9.514 6.128 1.00 8.14 112 ILE A N 1
ATOM 844 C CA . ILE A 1 112 ? 48.786 10.755 6.523 1.00 9.05 112 ILE A CA 1
ATOM 845 C C . ILE A 1 112 ? 48.021 11.810 5.730 1.00 9.72 112 ILE A C 1
ATOM 846 O O . ILE A 1 112 ? 48.143 11.881 4.513 1.00 10.85 112 ILE A O 1
ATOM 851 N N . PHE A 1 113 ? 47.212 12.604 6.429 1.00 9.35 113 PHE A N 1
ATOM 852 C CA . PHE A 1 113 ? 46.380 13.632 5.801 1.00 9.51 113 PHE A CA 1
ATOM 853 C C . PHE A 1 113 ? 47.141 14.875 5.362 1.00 9.45 113 PHE A C 1
ATOM 854 O O . PHE A 1 113 ? 46.769 15.525 4.383 1.00 10.04 113 PHE A O 1
ATOM 862 N N . ALA A 1 114 ? 48.197 15.212 6.091 1.00 8.99 114 ALA A N 1
ATOM 863 C CA . ALA A 1 114 ? 48.966 16.397 5.762 1.00 9.53 114 ALA A CA 1
ATOM 864 C C . ALA A 1 114 ? 50.295 16.483 6.491 1.00 9.25 114 ALA A C 1
ATOM 865 O O . ALA A 1 114 ? 50.452 15.970 7.596 1.00 8.97 114 ALA A O 1
ATOM 867 N N . ALA A 1 115 ? 51.246 17.145 5.840 1.00 9.13 115 ALA A N 1
ATOM 868 C CA . ALA A 1 115 ? 52.572 17.413 6.382 1.00 9.08 115 ALA A CA 1
ATOM 869 C C . ALA A 1 115 ? 52.787 18.819 5.843 1.00 9.37 115 ALA A C 1
ATOM 870 O O . ALA A 1 115 ? 52.979 19.005 4.642 1.00 11.08 115 ALA A O 1
ATOM 872 N N . THR A 1 116 ? 52.742 19.817 6.716 1.00 9.72 116 THR A N 1
ATOM 873 C CA . THR A 1 116 ? 52.861 21.180 6.235 1.00 10.90 116 THR A CA 1
ATOM 874 C C . THR A 1 116 ? 53.165 22.197 7.324 1.00 11.32 116 THR A C 1
ATOM 875 O O . THR A 1 116 ? 53.126 21.898 8.521 1.00 10.84 116 THR A O 1
ATOM 879 N N . ALA A 1 117 ? 53.476 23.410 6.886 1.00 13.21 117 ALA A N 1
ATOM 880 C CA . ALA A 1 117 ? 53.756 24.510 7.793 1.00 14.60 117 ALA A CA 1
ATOM 881 C C . ALA A 1 117 ? 52.877 25.685 7.377 1.00 16.07 117 ALA A C 1
ATOM 882 O O . ALA A 1 117 ? 53.003 26.785 7.913 1.00 15.36 117 ALA A O 1
ATOM 884 N N . ASN A 1 118 ? 51.978 25.430 6.428 1.00 16.38 118 ASN A N 1
ATOM 885 C CA . ASN A 1 118 ? 51.054 26.442 5.901 1.00 17.04 118 ASN A CA 1
ATOM 886 C C . ASN A 1 118 ? 49.763 26.554 6.677 1.00 18.13 118 ASN A C 1
ATOM 887 O O . ASN A 1 118 ? 49.445 25.699 7.504 1.00 18.01 118 ASN A O 1
ATOM 892 N N . PRO A 1 119 ? 48.994 27.625 6.417 1.00 17.60 119 PRO A N 1
ATOM 893 C CA . PRO A 1 119 ? 47.718 27.770 7.113 1.00 17.40 119 PRO A CA 1
ATOM 894 C C . PRO A 1 119 ? 47.016 26.468 6.725 1.00 16.28 119 PRO A C 1
ATOM 895 O O . PRO A 1 119 ? 47.122 26.016 5.583 1.00 15.54 119 PRO A O 1
ATOM 899 N N . LEU A 1 120 ? 46.316 25.858 7.666 1.00 15.19 120 LEU A N 1
ATOM 900 C CA . LEU A 1 120 ? 45.678 24.582 7.396 1.00 14.04 120 LEU A CA 1
ATOM 901 C C . LEU A 1 120 ? 44.359 24.416 8.134 1.00 13.66 120 LEU A C 1
ATOM 902 O O . LEU A 1 120 ? 44.201 24.882 9.262 1.00 13.55 120 LEU A O 1
ATOM 907 N N . LYS A 1 121 ? 43.414 23.752 7.479 1.00 13.42 121 LYS A N 1
ATOM 908 C CA . LYS A 1 121 ? 42.110 23.472 8.065 1.00 14.85 121 LYS A CA 1
ATOM 909 C C . LYS A 1 121 ? 41.852 21.984 7.889 1.00 14.08 121 LYS A C 1
ATOM 910 O O . LYS A 1 121 ? 42.274 21.383 6.899 1.00 13.93 121 LYS A O 1
ATOM 916 N N . VAL A 1 122 ? 41.169 21.387 8.857 1.00 12.90 122 VAL A N 1
ATOM 917 C CA . VAL A 1 122 ? 40.830 19.976 8.781 1.00 12.99 122 VAL A CA 1
ATOM 918 C C . VAL A 1 122 ? 39.318 19.907 8.698 1.00 12.98 122 VAL A C 1
ATOM 919 O O . VAL A 1 122 ? 38.629 20.550 9.485 1.00 13.55 122 VAL A O 1
ATOM 923 N N . ILE A 1 123 ? 38.804 19.153 7.733 1.00 11.86 123 ILE A N 1
ATOM 924 C CA . ILE A 1 123 ? 37.362 19.005 7.587 1.00 12.58 123 ILE A CA 1
ATOM 925 C C . ILE A 1 123 ? 36.953 17.733 8.310 1.00 11.73 123 ILE A C 1
ATOM 926 O O . ILE A 1 123 ? 37.434 16.644 7.996 1.00 11.64 123 ILE A O 1
ATOM 931 N N . VAL A 1 124 ? 36.060 17.876 9.279 1.00 11.33 124 VAL A N 1
ATOM 932 C CA . VAL A 1 124 ? 35.598 16.739 10.060 1.00 12.47 124 VAL A CA 1
ATOM 933 C C . VAL A 1 124 ? 34.109 16.486 9.867 1.00 12.73 124 VAL A C 1
ATOM 934 O O . VAL A 1 124 ? 33.318 17.421 9.726 1.00 14.05 124 VAL A O 1
ATOM 938 N N . ALA A 1 125 ? 33.741 15.212 9.843 1.00 12.51 125 ALA A N 1
ATOM 939 C CA . ALA A 1 125 ? 32.349 14.833 9.705 1.00 12.22 125 ALA A CA 1
ATOM 940 C C . ALA A 1 125 ? 31.894 14.150 10.985 1.00 13.19 125 ALA A C 1
ATOM 941 O O . ALA A 1 125 ? 32.575 13.269 11.508 1.00 12.69 125 ALA A O 1
ATOM 943 N N . GLU A 1 126 ? 30.753 14.587 11.500 1.00 13.54 126 GLU A N 1
ATOM 944 C CA . GLU A 1 126 ? 30.178 13.977 12.687 1.00 14.54 126 GLU A CA 1
ATOM 945 C C . GLU A 1 126 ? 28.887 13.343 12.178 1.00 14.26 126 GLU A C 1
ATOM 946 O O . GLU A 1 126 ? 28.045 14.023 11.584 1.00 15.98 126 GLU A O 1
ATOM 952 N N . VAL A 1 127 ? 28.743 12.041 12.396 1.00 14.26 127 VAL A N 1
ATOM 953 C CA . VAL A 1 127 ? 27.579 11.306 11.916 1.00 14.92 127 VAL A CA 1
ATOM 954 C C . VAL A 1 127 ? 26.600 10.891 13.010 1.00 15.33 127 VAL A C 1
ATOM 955 O O . VAL A 1 127 ? 25.414 10.696 12.743 1.00 17.15 127 VAL A O 1
ATOM 959 N N . GLU A 1 128 ? 27.106 10.766 14.231 1.00 15.31 128 GLU A N 1
ATOM 960 C CA . GLU A 1 128 ? 26.317 10.381 15.400 1.00 16.64 128 GLU A CA 1
ATOM 961 C C . GLU A 1 128 ? 27.013 10.986 16.611 1.00 15.30 128 GLU A C 1
ATOM 962 O O . GLU A 1 128 ? 28.151 11.441 16.507 1.00 14.26 128 GLU A O 1
ATOM 968 N N . PRO A 1 129 ? 26.345 11.008 17.776 1.00 13.68 129 PRO A N 1
ATOM 969 C CA . PRO A 1 129 ? 27.031 11.590 18.933 1.00 13.08 129 PRO A CA 1
ATOM 970 C C . PRO A 1 129 ? 28.379 10.914 19.185 1.00 12.11 129 PRO A C 1
ATOM 971 O O . PRO A 1 129 ? 28.468 9.692 19.273 1.00 12.81 129 PRO A O 1
ATOM 975 N N . GLU A 1 130 ? 29.431 11.723 19.267 1.00 12.00 130 GLU A N 1
ATOM 976 C CA . GLU A 1 130 ? 30.781 11.234 19.522 1.00 11.72 130 GLU A CA 1
ATOM 977 C C . GLU A 1 130 ? 31.338 10.240 18.494 1.00 11.76 130 GLU A C 1
ATOM 978 O O . GLU A 1 130 ? 32.175 9.394 18.812 1.00 11.43 130 GLU A O 1
ATOM 984 N N . ARG A 1 131 ? 30.870 10.367 17.255 1.00 11.95 131 ARG A N 1
ATOM 985 C CA . ARG A 1 131 ? 31.328 9.533 16.145 1.00 12.14 131 ARG A CA 1
ATOM 986 C C . ARG A 1 131 ? 31.765 10.494 15.039 1.00 12.49 131 ARG A C 1
ATOM 987 O O . ARG A 1 131 ? 30.938 10.984 14.267 1.00 13.03 131 ARG A O 1
ATOM 995 N N . ARG A 1 132 ? 33.069 10.756 14.970 1.00 11.25 132 ARG A N 1
ATOM 996 C CA . ARG A 1 132 ? 33.633 11.687 13.997 1.00 11.72 132 ARG A CA 1
ATOM 997 C C . ARG A 1 132 ? 34.770 11.097 13.162 1.00 11.08 132 ARG A C 1
ATOM 998 O O . ARG A 1 132 ? 35.466 10.179 13.594 1.00 11.79 132 ARG A O 1
ATOM 1006 N N . GLY A 1 133 ? 34.950 11.640 11.962 1.00 10.86 133 GLY A N 1
ATOM 1007 C CA . GLY A 1 133 ? 36.003 11.172 11.081 1.00 11.62 133 GLY A CA 1
ATOM 1008 C C . GLY A 1 133 ? 36.512 12.306 10.212 1.00 11.15 133 GLY A C 1
ATOM 1009 O O . GLY A 1 133 ? 35.801 13.285 9.972 1.00 11.18 133 GLY A O 1
ATOM 1010 N N . VAL A 1 134 ? 37.745 12.179 9.737 1.00 11.35 134 VAL A N 1
ATOM 1011 C CA . VAL A 1 134 ? 38.339 13.205 8.892 1.00 11.08 134 VAL A CA 1
ATOM 1012 C C . VAL A 1 134 ? 37.948 13.028 7.430 1.00 11.63 134 VAL A C 1
ATOM 1013 O O . VAL A 1 134 ? 38.190 11.980 6.834 1.00 12.04 134 VAL A O 1
ATOM 1017 N N . VAL A 1 135 ? 37.341 14.062 6.860 1.00 12.35 135 VAL A N 1
ATOM 1018 C CA . VAL A 1 135 ? 36.926 14.043 5.462 1.00 13.37 135 VAL A CA 1
ATOM 1019 C C . VAL A 1 135 ? 38.105 14.439 4.581 1.00 14.43 135 VAL A C 1
ATOM 1020 O O . VAL A 1 135 ? 38.332 13.848 3.526 1.00 17.14 135 VAL A O 1
ATOM 1024 N N . GLY A 1 136 ? 38.856 15.436 5.027 1.00 12.67 136 GLY A N 1
ATOM 1025 C CA . GLY A 1 136 ? 40.002 15.891 4.263 1.00 13.01 136 GLY A CA 1
ATOM 1026 C C . GLY A 1 136 ? 40.639 17.092 4.922 1.00 12.59 136 GLY A C 1
ATOM 1027 O O . GLY A 1 136 ? 40.340 17.415 6.072 1.00 12.11 136 GLY A O 1
ATOM 1028 N N . VAL A 1 137 ? 41.528 17.751 4.193 1.00 11.25 137 VAL A N 1
ATOM 1029 C CA . VAL A 1 137 ? 42.210 18.927 4.706 1.00 11.49 137 VAL A CA 1
ATOM 1030 C C . VAL A 1 137 ? 42.303 19.989 3.624 1.00 11.15 137 VAL A C 1
ATOM 1031 O O . VAL A 1 137 ? 42.166 19.701 2.435 1.00 12.12 137 VAL A O 1
ATOM 1035 N N . VAL A 1 138 ? 42.516 21.222 4.062 1.00 11.87 138 VAL A N 1
ATOM 1036 C CA . VAL A 1 138 ? 42.690 22.350 3.158 1.00 12.31 138 VAL A CA 1
ATOM 1037 C C . VAL A 1 138 ? 44.089 22.842 3.504 1.00 12.45 138 VAL A C 1
ATOM 1038 O O . VAL A 1 138 ? 44.285 23.578 4.472 1.00 11.98 138 VAL A O 1
ATOM 1042 N N . ASP A 1 139 ? 45.058 22.398 2.710 1.00 12.03 139 ASP A N 1
ATOM 1043 C CA . ASP A 1 139 ? 46.468 22.714 2.914 1.00 11.98 139 ASP A CA 1
ATOM 1044 C C . ASP A 1 139 ? 46.880 23.935 2.107 1.00 12.53 139 ASP A C 1
ATOM 1045 O O . ASP A 1 139 ? 47.031 23.857 0.890 1.00 13.36 139 ASP A O 1
ATOM 1050 N N . GLY A 1 140 ? 47.046 25.062 2.788 1.00 11.50 140 GLY A N 1
ATOM 1051 C CA . GLY A 1 140 ? 47.457 26.272 2.103 1.00 12.14 140 GLY A CA 1
ATOM 1052 C C . GLY A 1 140 ? 46.414 26.833 1.162 1.00 13.32 140 GLY A C 1
ATOM 1053 O O . GLY A 1 140 ? 45.215 26.588 1.315 1.00 13.49 140 GLY A O 1
ATOM 1054 N N . HIS A 1 141 ? 46.884 27.576 0.167 1.00 13.17 141 HIS A N 1
ATOM 1055 C CA . HIS A 1 141 ? 45.992 28.217 -0.790 1.00 13.63 141 HIS A CA 1
ATOM 1056 C C . HIS A 1 141 ? 46.049 27.663 -2.207 1.00 13.24 141 HIS A C 1
ATOM 1057 O O . HIS A 1 141 ? 46.977 26.946 -2.578 1.00 13.03 141 HIS A O 1
ATOM 1064 N N . SER A 1 142 ? 45.035 28.021 -2.989 1.00 13.19 142 SER A N 1
ATOM 1065 C CA . SER A 1 142 ? 44.917 27.598 -4.377 1.00 13.49 142 SER A CA 1
ATOM 1066 C C . SER A 1 142 ? 46.009 28.238 -5.226 1.00 12.70 142 SER A C 1
ATOM 1067 O O . SER A 1 142 ? 46.582 29.257 -4.848 1.00 12.89 142 SER A O 1
ATOM 1070 N N . PRO A 1 143 ? 46.311 27.643 -6.389 1.00 13.11 143 PRO A N 1
ATOM 1071 C CA . PRO A 1 143 ? 47.350 28.186 -7.271 1.00 12.86 143 PRO A CA 1
ATOM 1072 C C . PRO A 1 143 ? 46.964 29.531 -7.878 1.00 13.18 143 PRO A C 1
ATOM 1073 O O . PRO A 1 143 ? 45.810 29.749 -8.249 1.00 14.65 143 PRO A O 1
ATOM 1077 N N . LEU A 1 144 ? 47.939 30.427 -7.982 1.00 12.86 144 LEU A N 1
ATOM 1078 C CA . LEU A 1 144 ? 47.708 31.741 -8.573 1.00 13.44 144 LEU A CA 1
ATOM 1079 C C . LEU A 1 144 ? 48.017 31.673 -10.061 1.00 12.67 144 LEU A C 1
ATOM 1080 O O . LEU A 1 144 ? 47.534 32.493 -10.837 1.00 13.06 144 LEU A O 1
ATOM 1085 N N . GLY A 1 145 ? 48.813 30.684 -10.454 1.00 10.99 145 GLY A N 1
ATOM 1086 C CA . GLY A 1 145 ? 49.174 30.534 -11.849 1.00 11.31 145 GLY A CA 1
ATOM 1087 C C . GLY A 1 145 ? 50.152 29.403 -12.093 1.00 11.40 145 GLY A C 1
ATOM 1088 O O . GLY A 1 145 ? 50.377 28.562 -11.218 1.00 12.15 145 GLY A O 1
ATOM 1089 N N . VAL A 1 146 ? 50.742 29.397 -13.285 1.00 11.15 146 VAL A N 1
ATOM 1090 C CA . VAL A 1 146 ? 51.691 28.369 -13.694 1.00 11.17 146 VAL A CA 1
ATOM 1091 C C . VAL A 1 146 ? 53.101 28.950 -13.779 1.00 12.30 146 VAL A C 1
ATOM 1092 O O . VAL A 1 146 ? 53.305 30.026 -14.341 1.00 12.10 146 VAL A O 1
ATOM 1096 N N . GLU A 1 147 ? 54.076 28.235 -13.228 1.00 11.03 147 GLU A N 1
ATOM 1097 C CA . GLU A 1 147 ? 55.456 28.711 -13.240 1.00 11.32 147 GLU A CA 1
ATOM 1098 C C . GLU A 1 147 ? 56.037 28.771 -14.651 1.00 11.42 147 GLU A C 1
ATOM 1099 O O . GLU A 1 147 ? 55.642 28.009 -15.533 1.00 12.03 147 GLU A O 1
ATOM 1105 N N . THR A 1 148 ? 56.990 29.675 -14.846 1.00 11.48 148 THR A N 1
ATOM 1106 C CA . THR A 1 148 ? 57.662 29.843 -16.134 1.00 11.76 148 THR A CA 1
ATOM 1107 C C . THR A 1 148 ? 58.990 29.098 -16.072 1.00 12.17 148 THR A C 1
ATOM 1108 O O . THR A 1 148 ? 59.357 28.570 -15.023 1.00 12.42 148 THR A O 1
ATOM 1112 N N . GLU A 1 149 ? 59.719 29.069 -17.186 1.00 12.53 149 GLU A N 1
ATOM 1113 C CA . GLU A 1 149 ? 61.012 28.393 -17.205 1.00 13.36 149 GLU A CA 1
ATOM 1114 C C . GLU A 1 149 ? 61.996 29.114 -16.293 1.00 14.46 149 GLU A C 1
ATOM 1115 O O . GLU A 1 149 ? 62.876 28.492 -15.695 1.00 14.17 149 GLU A O 1
ATOM 1121 N N . LYS A 1 150 ? 61.859 30.433 -16.200 1.00 14.44 150 LYS A N 1
ATOM 1122 C CA . LYS A 1 150 ? 62.734 31.214 -15.335 1.00 15.77 150 LYS A CA 1
ATOM 1123 C C . LYS A 1 150 ? 62.424 30.871 -13.879 1.00 14.13 150 LYS A C 1
ATOM 1124 O O . LYS A 1 150 ? 63.328 30.816 -13.039 1.00 14.70 150 LYS A O 1
ATOM 1130 N N . ASP A 1 151 ? 61.143 30.645 -13.583 1.00 13.36 151 ASP A N 1
ATOM 1131 C CA . ASP A 1 151 ? 60.728 30.272 -12.231 1.00 12.29 151 ASP A CA 1
ATOM 1132 C C . ASP A 1 151 ? 61.347 28.920 -11.914 1.00 13.08 151 ASP A C 1
ATOM 1133 O O . ASP A 1 151 ? 61.791 28.673 -10.797 1.00 13.20 151 ASP A O 1
ATOM 1138 N N . ARG A 1 152 ? 61.358 28.040 -12.908 1.00 12.53 152 ARG A N 1
ATOM 1139 C CA . ARG A 1 152 ? 61.928 26.714 -12.724 1.00 12.90 152 ARG A CA 1
ATOM 1140 C C . ARG A 1 152 ? 63.414 26.837 -12.410 1.00 14.30 152 ARG A C 1
ATOM 1141 O O . ARG A 1 152 ? 63.916 26.208 -11.482 1.00 13.40 152 ARG A O 1
ATOM 1149 N N . GLU A 1 153 ? 64.113 27.662 -13.182 1.00 15.01 153 GLU A N 1
ATOM 1150 C CA . GLU A 1 153 ? 65.540 27.863 -12.965 1.00 15.91 153 GLU A CA 1
ATOM 1151 C C . GLU A 1 153 ? 65.772 28.364 -11.549 1.00 15.46 153 GLU A C 1
ATOM 1152 O O . GLU A 1 153 ? 66.732 27.977 -10.886 1.00 15.63 153 GLU A O 1
ATOM 1158 N N . GLU A 1 154 ? 64.868 29.206 -11.070 1.00 14.88 154 GLU A N 1
ATOM 1159 C CA . GLU A 1 154 ? 65.009 29.745 -9.735 1.00 15.88 154 GLU A CA 1
ATOM 1160 C C . GLU A 1 154 ? 64.788 28.723 -8.624 1.00 14.93 154 GLU A C 1
ATOM 1161 O O . GLU A 1 154 ? 65.531 28.719 -7.649 1.00 15.01 154 GLU A O 1
ATOM 1167 N N . ARG A 1 155 ? 63.790 27.852 -8.757 1.00 14.63 155 ARG A N 1
ATOM 1168 C CA . ARG A 1 155 ? 63.577 26.853 -7.718 1.00 13.25 155 ARG A CA 1
ATOM 1169 C C . ARG A 1 155 ? 64.684 25.804 -7.774 1.00 13.25 155 ARG A C 1
ATOM 1170 O O . ARG A 1 155 ? 65.001 25.179 -6.764 1.00 13.01 155 ARG A O 1
ATOM 1178 N N . LYS A 1 156 ? 65.282 25.614 -8.946 1.00 12.42 156 LYS A N 1
ATOM 1179 C CA . LYS A 1 156 ? 66.377 24.658 -9.062 1.00 12.87 156 LYS A CA 1
ATOM 1180 C C . LYS A 1 156 ? 67.572 25.226 -8.306 1.00 13.49 156 LYS A C 1
ATOM 1181 O O . LYS A 1 156 ? 68.275 24.503 -7.604 1.00 12.57 156 LYS A O 1
ATOM 1187 N N . LYS A 1 157 ? 67.774 26.535 -8.433 1.00 14.07 157 LYS A N 1
ATOM 1188 C CA . LYS A 1 157 ? 68.874 27.219 -7.760 1.00 15.16 157 LYS A CA 1
ATOM 1189 C C . LYS A 1 157 ? 68.683 27.175 -6.249 1.00 14.63 157 LYS A C 1
ATOM 1190 O O . LYS A 1 157 ? 69.645 27.006 -5.503 1.00 14.84 157 LYS A O 1
ATOM 1196 N N . PHE A 1 158 ? 67.439 27.340 -5.804 1.00 13.62 158 PHE A N 1
ATOM 1197 C CA . PHE A 1 158 ? 67.124 27.299 -4.381 1.00 13.54 158 PHE A CA 1
ATOM 1198 C C . PHE A 1 158 ? 67.539 25.953 -3.789 1.00 12.92 158 PHE A C 1
ATOM 1199 O O . PHE A 1 158 ? 68.178 25.894 -2.743 1.00 13.97 158 PHE A O 1
ATOM 1207 N N . LEU A 1 159 ? 67.176 24.870 -4.467 1.00 12.96 159 LEU A N 1
ATOM 1208 C CA . LEU A 1 159 ? 67.504 23.540 -3.979 1.00 12.64 159 LEU A CA 1
ATOM 1209 C C . LEU A 1 159 ? 68.986 23.201 -4.049 1.00 12.10 159 LEU A C 1
ATOM 1210 O O . LEU A 1 159 ? 69.484 22.416 -3.243 1.00 12.98 159 LEU A O 1
ATOM 1215 N N . ARG A 1 160 ? 69.693 23.805 -4.995 1.00 12.12 160 ARG A N 1
ATOM 1216 C CA . ARG A 1 160 ? 71.117 23.542 -5.160 1.00 13.48 160 ARG A CA 1
ATOM 1217 C C . ARG A 1 160 ? 72.047 24.489 -4.405 1.00 15.26 160 ARG A C 1
ATOM 1218 O O . ARG A 1 160 ? 73.117 24.078 -3.943 1.00 16.46 160 ARG A O 1
ATOM 1226 N N . GLU A 1 161 ? 71.637 25.743 -4.254 1.00 16.10 161 GLU A N 1
ATOM 1227 C CA . GLU A 1 161 ? 72.476 26.720 -3.578 1.00 18.14 161 GLU A CA 1
ATOM 1228 C C . GLU A 1 161 ? 72.096 27.094 -2.153 1.00 18.63 161 GLU A C 1
ATOM 1229 O O . GLU A 1 161 ? 72.968 27.457 -1.362 1.00 20.63 161 GLU A O 1
ATOM 1235 N N . VAL A 1 162 ? 70.814 27.013 -1.813 1.00 18.47 162 VAL A N 1
ATOM 1236 C CA . VAL A 1 162 ? 70.380 27.372 -0.468 1.00 18.87 162 VAL A CA 1
ATOM 1237 C C . VAL A 1 162 ? 70.249 26.171 0.464 1.00 19.55 162 VAL A C 1
ATOM 1238 O O . VAL A 1 162 ? 70.970 26.074 1.464 1.00 20.61 162 VAL A O 1
ATOM 1242 N N . VAL A 1 163 ? 69.336 25.256 0.152 1.00 17.75 163 VAL A N 1
ATOM 1243 C CA . VAL A 1 163 ? 69.163 24.079 0.998 1.00 18.39 163 VAL A CA 1
ATOM 1244 C C . VAL A 1 163 ? 70.136 22.967 0.624 1.00 17.26 163 VAL A C 1
ATOM 1245 O O . VAL A 1 163 ? 70.409 22.076 1.426 1.00 18.69 163 VAL A O 1
ATOM 1249 N N . LYS A 1 164 ? 70.658 23.026 -0.596 1.00 16.26 164 LYS A N 1
ATOM 1250 C CA . LYS A 1 164 ? 71.625 22.043 -1.070 1.00 15.32 164 LYS A CA 1
ATOM 1251 C C . LYS A 1 164 ? 71.119 20.595 -1.061 1.00 14.42 164 LYS A C 1
ATOM 1252 O O . LYS A 1 164 ? 71.883 19.664 -0.784 1.00 14.45 164 LYS A O 1
ATOM 1258 N N . TYR A 1 165 ? 69.834 20.409 -1.364 1.00 11.87 165 TYR A N 1
ATOM 1259 C CA . TYR A 1 165 ? 69.249 19.070 -1.411 1.00 11.67 165 TYR A CA 1
ATOM 1260 C C . TYR A 1 165 ? 69.455 18.419 -2.776 1.00 11.10 165 TYR A C 1
ATOM 1261 O O . TYR A 1 165 ? 69.198 17.226 -2.951 1.00 11.69 165 TYR A O 1
ATOM 1270 N N . LYS A 1 166 ? 69.905 19.211 -3.744 1.00 11.37 166 LYS A N 1
ATOM 1271 C CA . LYS A 1 166 ? 70.168 18.722 -5.091 1.00 11.62 166 LYS A CA 1
ATOM 1272 C C . LYS A 1 166 ? 71.530 19.252 -5.533 1.00 12.09 166 LYS A C 1
ATOM 1273 O O . LYS A 1 166 ? 72.052 20.203 -4.950 1.00 12.73 166 LYS A O 1
ATOM 1279 N N . LEU A 1 167 ? 72.095 18.630 -6.561 1.00 13.56 167 LEU A N 1
ATOM 1280 C CA . LEU A 1 167 ? 73.393 19.032 -7.090 1.00 14.82 167 LEU A CA 1
ATOM 1281 C C . LEU A 1 167 ? 73.269 19.645 -8.482 1.00 16.28 167 LEU A C 1
ATOM 1282 O O . LEU A 1 167 ? 74.162 20.437 -8.850 1.00 18.82 167 LEU A O 1
ATOM 1288 N N . SER B 1 5 ? 29.547 16.393 -5.652 1.00 33.05 5 SER B N 1
ATOM 1289 C CA . SER B 1 5 ? 29.591 15.273 -4.661 1.00 33.19 5 SER B CA 1
ATOM 1290 C C . SER B 1 5 ? 28.177 15.029 -4.160 1.00 31.86 5 SER B C 1
ATOM 1291 O O . SER B 1 5 ? 27.961 14.381 -3.132 1.00 32.69 5 SER B O 1
ATOM 1294 N N . ILE B 1 6 ? 27.228 15.562 -4.919 1.00 30.99 6 ILE B N 1
ATOM 1295 C CA . ILE B 1 6 ? 25.800 15.485 -4.652 1.00 29.05 6 ILE B CA 1
ATOM 1296 C C . ILE B 1 6 ? 25.311 14.793 -3.378 1.00 27.50 6 ILE B C 1
ATOM 1297 O O . ILE B 1 6 ? 24.993 15.466 -2.399 1.00 27.85 6 ILE B O 1
ATOM 1302 N N . LYS B 1 7 ? 25.267 13.464 -3.369 1.00 25.22 7 LYS B N 1
ATOM 1303 C CA . LYS B 1 7 ? 24.725 12.759 -2.212 1.00 23.15 7 LYS B CA 1
ATOM 1304 C C . LYS B 1 7 ? 25.696 11.964 -1.347 1.00 22.13 7 LYS B C 1
ATOM 1305 O O . LYS B 1 7 ? 26.527 11.219 -1.851 1.00 22.70 7 LYS B O 1
ATOM 1311 N N . PHE B 1 8 ? 25.576 12.135 -0.036 1.00 19.98 8 PHE B N 1
ATOM 1312 C CA . PHE B 1 8 ? 26.434 11.415 0.899 1.00 19.78 8 PHE B CA 1
ATOM 1313 C C . PHE B 1 8 ? 25.617 10.317 1.570 1.00 19.75 8 PHE B C 1
ATOM 1314 O O . PHE B 1 8 ? 24.440 10.511 1.899 1.00 21.12 8 PHE B O 1
ATOM 1322 N N . GLU B 1 9 ? 26.246 9.163 1.760 1.00 19.10 9 GLU B N 1
ATOM 1323 C CA . GLU B 1 9 ? 25.609 8.005 2.374 1.00 19.04 9 GLU B CA 1
ATOM 1324 C C . GLU B 1 9 ? 26.499 7.469 3.481 1.00 18.61 9 GLU B C 1
ATOM 1325 O O . GLU B 1 9 ? 27.719 7.638 3.443 1.00 17.62 9 GLU B O 1
ATOM 1331 N N . LEU B 1 10 ? 25.886 6.818 4.460 1.00 16.60 10 LEU B N 1
ATOM 1332 C CA . LEU B 1 10 ? 26.628 6.224 5.557 1.00 17.70 10 LEU B CA 1
ATOM 1333 C C . LEU B 1 10 ? 26.472 4.713 5.476 1.00 17.87 10 LEU B C 1
ATOM 1334 O O . LEU B 1 10 ? 25.357 4.190 5.409 1.00 19.47 10 LEU B O 1
ATOM 1339 N N . ILE B 1 11 ? 27.595 4.009 5.470 1.00 16.75 11 ILE B N 1
ATOM 1340 C CA . ILE B 1 11 ? 27.576 2.560 5.390 1.00 16.50 11 ILE B CA 1
ATOM 1341 C C . ILE B 1 11 ? 28.131 1.987 6.683 1.00 16.80 11 ILE B C 1
ATOM 1342 O O . ILE B 1 11 ? 29.263 2.285 7.058 1.00 15.61 11 ILE B O 1
ATOM 1347 N N . ASP B 1 12 ? 27.334 1.178 7.375 1.00 16.63 12 ASP B N 1
ATOM 1348 C CA . ASP B 1 12 ? 27.795 0.564 8.611 1.00 16.91 12 ASP B CA 1
ATOM 1349 C C . ASP B 1 12 ? 28.651 -0.650 8.283 1.00 16.23 12 ASP B C 1
ATOM 1350 O O . ASP B 1 12 ? 28.354 -1.396 7.351 1.00 17.16 12 ASP B O 1
ATOM 1355 N N . VAL B 1 13 ? 29.708 -0.859 9.059 1.00 14.11 13 VAL B N 1
ATOM 1356 C CA . VAL B 1 13 ? 30.591 -1.986 8.810 1.00 14.22 13 VAL B CA 1
ATOM 1357 C C . VAL B 1 13 ? 30.471 -3.056 9.884 1.00 14.72 13 VAL B C 1
ATOM 1358 O O . VAL B 1 13 ? 30.851 -2.847 11.034 1.00 14.30 13 VAL B O 1
ATOM 1362 N N . PRO B 1 14 ? 29.916 -4.220 9.522 1.00 15.28 14 PRO B N 1
ATOM 1363 C CA . PRO B 1 14 ? 29.779 -5.292 10.508 1.00 16.00 14 PRO B CA 1
ATOM 1364 C C . PRO B 1 14 ? 31.157 -5.839 10.853 1.00 15.26 14 PRO B C 1
ATOM 1365 O O . PRO B 1 14 ? 31.972 -6.071 9.965 1.00 14.78 14 PRO B O 1
ATOM 1369 N N . ILE B 1 15 ? 31.428 -6.034 12.136 1.00 15.35 15 ILE B N 1
ATOM 1370 C CA . ILE B 1 15 ? 32.717 -6.588 12.536 1.00 15.70 15 ILE B CA 1
ATOM 1371 C C . ILE B 1 15 ? 32.510 -7.622 13.635 1.00 16.21 15 ILE B C 1
ATOM 1372 O O . ILE B 1 15 ? 32.411 -7.273 14.809 1.00 17.36 15 ILE B O 1
ATOM 1377 N N . PRO B 1 16 ? 32.421 -8.910 13.264 1.00 16.17 16 PRO B N 1
ATOM 1378 C CA . PRO B 1 16 ? 32.226 -9.995 14.229 1.00 17.01 16 PRO B CA 1
ATOM 1379 C C . PRO B 1 16 ? 33.380 -10.026 15.228 1.00 17.66 16 PRO B C 1
ATOM 1380 O O . PRO B 1 16 ? 34.523 -9.744 14.867 1.00 16.77 16 PRO B O 1
ATOM 1384 N N . GLN B 1 17 ? 33.095 -10.367 16.480 1.00 18.61 17 GLN B N 1
ATOM 1385 C CA . GLN B 1 17 ? 34.157 -10.413 17.477 1.00 18.69 17 GLN B CA 1
ATOM 1386 C C . GLN B 1 17 ? 35.236 -11.380 17.002 1.00 17.46 17 GLN B C 1
ATOM 1387 O O . GLN B 1 17 ? 34.937 -12.464 16.491 1.00 17.97 17 GLN B O 1
ATOM 1393 N N . GLY B 1 18 ? 36.490 -10.977 17.161 1.00 16.87 18 GLY B N 1
ATOM 1394 C CA . GLY B 1 18 ? 37.592 -11.815 16.732 1.00 15.67 18 GLY B CA 1
ATOM 1395 C C . GLY B 1 18 ? 38.080 -11.449 15.344 1.00 15.21 18 GLY B C 1
ATOM 1396 O O . GLY B 1 18 ? 39.077 -11.988 14.873 1.00 15.32 18 GLY B O 1
ATOM 1397 N N . THR B 1 19 ? 37.381 -10.534 14.679 1.00 14.54 19 THR B N 1
ATOM 1398 C CA . THR B 1 19 ? 37.795 -10.120 13.344 1.00 13.77 19 THR B CA 1
ATOM 1399 C C . THR B 1 19 ? 38.245 -8.667 13.330 1.00 12.73 19 THR B C 1
ATOM 1400 O O . THR B 1 19 ? 37.937 -7.891 14.230 1.00 12.56 19 THR B O 1
ATOM 1404 N N . ASN B 1 20 ? 39.003 -8.319 12.301 1.00 11.45 20 ASN B N 1
ATOM 1405 C CA . ASN B 1 20 ? 39.446 -6.952 12.090 1.00 10.81 20 ASN B CA 1
ATOM 1406 C C . ASN B 1 20 ? 39.129 -6.707 10.627 1.00 9.38 20 ASN B C 1
ATOM 1407 O O . ASN B 1 20 ? 39.078 -7.650 9.838 1.00 11.26 20 ASN B O 1
ATOM 1412 N N . VAL B 1 21 ? 38.891 -5.453 10.270 1.00 9.73 21 VAL B N 1
ATOM 1413 C CA . VAL B 1 21 ? 38.594 -5.119 8.889 1.00 10.57 21 VAL B CA 1
ATOM 1414 C C . VAL B 1 21 ? 39.619 -4.110 8.387 1.00 9.94 21 VAL B C 1
ATOM 1415 O O . VAL B 1 21 ? 40.099 -3.259 9.146 1.00 10.96 21 VAL B O 1
ATOM 1419 N N . ILE B 1 22 ? 39.977 -4.240 7.115 1.00 9.41 22 ILE B N 1
ATOM 1420 C CA . ILE B 1 22 ? 40.904 -3.318 6.476 1.00 9.67 22 ILE B CA 1
ATOM 1421 C C . ILE B 1 22 ? 40.219 -2.920 5.180 1.00 9.87 22 ILE B C 1
ATOM 1422 O O . ILE B 1 22 ? 39.881 -3.774 4.354 1.00 10.91 22 ILE B O 1
ATOM 1427 N N . ILE B 1 23 ? 39.985 -1.624 5.026 1.00 9.31 23 ILE B N 1
ATOM 1428 C CA . ILE B 1 23 ? 39.327 -1.104 3.838 1.00 9.78 23 ILE B CA 1
ATOM 1429 C C . ILE B 1 23 ? 40.275 -0.145 3.143 1.00 8.91 23 ILE B C 1
ATOM 1430 O O . ILE B 1 23 ? 40.928 0.668 3.797 1.00 10.08 23 ILE B O 1
ATOM 1435 N N . GLY B 1 24 ? 40.358 -0.238 1.821 1.00 8.24 24 GLY B N 1
ATOM 1436 C CA . GLY B 1 24 ? 41.246 0.650 1.093 1.00 8.74 24 GLY B CA 1
ATOM 1437 C C . GLY B 1 24 ? 40.843 0.844 -0.350 1.00 9.22 24 GLY B C 1
ATOM 1438 O O . GLY B 1 24 ? 39.736 0.484 -0.751 1.00 9.32 24 GLY B O 1
ATOM 1439 N N . GLN B 1 25 ? 41.749 1.425 -1.128 1.00 8.95 25 GLN B N 1
ATOM 1440 C CA . GLN B 1 25 ? 41.508 1.677 -2.543 1.00 8.79 25 GLN B CA 1
ATOM 1441 C C . GLN B 1 25 ? 42.733 1.250 -3.348 1.00 8.86 25 GLN B C 1
ATOM 1442 O O . GLN B 1 25 ? 43.871 1.452 -2.924 1.00 9.01 25 GLN B O 1
ATOM 1448 N N . ALA B 1 26 ? 42.497 0.653 -4.508 1.00 9.18 26 ALA B N 1
ATOM 1449 C CA . ALA B 1 26 ? 43.591 0.211 -5.363 1.00 9.49 26 ALA B CA 1
ATOM 1450 C C . ALA B 1 26 ? 43.216 0.477 -6.818 1.00 9.52 26 ALA B C 1
ATOM 1451 O O . ALA B 1 26 ? 42.596 1.493 -7.123 1.00 10.16 26 ALA B O 1
ATOM 1453 N N . HIS B 1 27 ? 43.608 -0.433 -7.704 1.00 9.31 27 HIS B N 1
ATOM 1454 C CA . HIS B 1 27 ? 43.306 -0.337 -9.130 1.00 10.00 27 HIS B CA 1
ATOM 1455 C C . HIS B 1 27 ? 43.862 -1.601 -9.776 1.00 10.22 27 HIS B C 1
ATOM 1456 O O . HIS B 1 27 ? 44.751 -2.237 -9.220 1.00 10.54 27 HIS B O 1
ATOM 1463 N N . PHE B 1 28 ? 43.316 -1.967 -10.933 1.00 10.96 28 PHE B N 1
ATOM 1464 C CA . PHE B 1 28 ? 43.760 -3.141 -11.681 1.00 12.59 28 PHE B CA 1
ATOM 1465 C C . PHE B 1 28 ? 43.330 -4.461 -11.039 1.00 11.98 28 PHE B C 1
ATOM 1466 O O . PHE B 1 28 ? 43.472 -4.675 -9.834 1.00 11.26 28 PHE B O 1
ATOM 1474 N N . ILE B 1 29 ? 42.811 -5.348 -11.877 1.00 13.46 29 ILE B N 1
ATOM 1475 C CA . ILE B 1 29 ? 42.307 -6.640 -11.443 1.00 13.85 29 ILE B CA 1
ATOM 1476 C C . ILE B 1 29 ? 43.281 -7.488 -10.612 1.00 12.11 29 ILE B C 1
ATOM 1477 O O . ILE B 1 29 ? 42.862 -8.244 -9.729 1.00 13.06 29 ILE B O 1
ATOM 1482 N N . LYS B 1 30 ? 44.577 -7.351 -10.871 1.00 11.33 30 LYS B N 1
ATOM 1483 C CA . LYS B 1 30 ? 45.575 -8.143 -10.152 1.00 11.09 30 LYS B CA 1
ATOM 1484 C C . LYS B 1 30 ? 45.571 -7.859 -8.647 1.00 11.47 30 LYS B C 1
ATOM 1485 O O . LYS B 1 30 ? 46.164 -8.604 -7.861 1.00 11.60 30 LYS B O 1
ATOM 1491 N N . THR B 1 31 ? 44.888 -6.789 -8.253 1.00 10.79 31 THR B N 1
ATOM 1492 C CA . THR B 1 31 ? 44.792 -6.410 -6.845 1.00 10.48 31 THR B CA 1
ATOM 1493 C C . THR B 1 31 ? 44.331 -7.574 -5.979 1.00 10.69 31 THR B C 1
ATOM 1494 O O . THR B 1 31 ? 44.906 -7.848 -4.929 1.00 10.28 31 THR B O 1
ATOM 1498 N N . VAL B 1 32 ? 43.285 -8.261 -6.427 1.00 11.05 32 VAL B N 1
ATOM 1499 C CA . VAL B 1 32 ? 42.736 -9.366 -5.654 1.00 11.36 32 VAL B CA 1
ATOM 1500 C C . VAL B 1 32 ? 43.751 -10.479 -5.373 1.00 9.56 32 VAL B C 1
ATOM 1501 O O . VAL B 1 32 ? 43.805 -11.002 -4.257 1.00 10.89 32 VAL B O 1
ATOM 1505 N N . GLU B 1 33 ? 44.561 -10.833 -6.367 1.00 10.32 33 GLU B N 1
ATOM 1506 C CA . GLU B 1 33 ? 45.558 -11.878 -6.173 1.00 10.21 33 GLU B CA 1
ATOM 1507 C C . GLU B 1 33 ? 46.728 -11.395 -5.327 1.00 9.94 33 GLU B C 1
ATOM 1508 O O . GLU B 1 33 ? 47.243 -12.139 -4.494 1.00 10.21 33 GLU B O 1
ATOM 1514 N N . ASP B 1 34 ? 47.147 -10.151 -5.530 1.00 9.84 34 ASP B N 1
ATOM 1515 C CA . ASP B 1 34 ? 48.262 -9.627 -4.748 1.00 9.27 34 ASP B CA 1
ATOM 1516 C C . ASP B 1 34 ? 47.896 -9.473 -3.268 1.00 9.91 34 ASP B C 1
ATOM 1517 O O . ASP B 1 34 ? 48.734 -9.694 -2.396 1.00 9.63 34 ASP B O 1
ATOM 1522 N N . LEU B 1 35 ? 46.655 -9.091 -2.974 1.00 9.42 35 LEU B N 1
ATOM 1523 C CA . LEU B 1 35 ? 46.248 -8.951 -1.577 1.00 9.70 35 LEU B CA 1
ATOM 1524 C C . LEU B 1 35 ? 46.129 -10.334 -0.946 1.00 9.51 35 LEU B C 1
ATOM 1525 O O . LEU B 1 35 ? 46.451 -10.523 0.225 1.00 10.21 35 LEU B O 1
ATOM 1530 N N . TYR B 1 36 ? 45.664 -11.301 -1.731 1.00 9.62 36 TYR B N 1
ATOM 1531 C CA . TYR B 1 36 ? 45.545 -12.669 -1.252 1.00 10.24 36 TYR B CA 1
ATOM 1532 C C . TYR B 1 36 ? 46.921 -13.141 -0.781 1.00 10.42 36 TYR B C 1
ATOM 1533 O O . TYR B 1 36 ? 47.072 -13.662 0.322 1.00 10.00 36 TYR B O 1
ATOM 1542 N N . GLU B 1 37 ? 47.928 -12.938 -1.626 1.00 10.35 37 GLU B N 1
ATOM 1543 C CA . GLU B 1 37 ? 49.286 -13.360 -1.305 1.00 9.25 37 GLU B CA 1
ATOM 1544 C C . GLU B 1 37 ? 49.873 -12.613 -0.116 1.00 9.32 37 GLU B C 1
ATOM 1545 O O . GLU B 1 37 ? 50.507 -13.221 0.748 1.00 10.26 37 GLU B O 1
ATOM 1551 N N . ALA B 1 38 ? 49.667 -11.302 -0.079 1.00 9.39 38 ALA B N 1
ATOM 1552 C CA . ALA B 1 38 ? 50.171 -10.487 1.017 1.00 10.50 38 ALA B CA 1
ATOM 1553 C C . ALA B 1 38 ? 49.649 -11.031 2.344 1.00 11.23 38 ALA B C 1
ATOM 1554 O O . ALA B 1 38 ? 50.370 -11.081 3.342 1.00 12.67 38 ALA B O 1
ATOM 1556 N N . LEU B 1 39 ? 48.395 -11.462 2.355 1.00 10.77 39 LEU B N 1
ATOM 1557 C CA . LEU B 1 39 ? 47.811 -11.985 3.580 1.00 11.52 39 LEU B CA 1
ATOM 1558 C C . LEU B 1 39 ? 48.299 -13.382 3.958 1.00 11.25 39 LEU B C 1
ATOM 1559 O O . LEU B 1 39 ? 48.811 -13.588 5.055 1.00 11.67 39 LEU B O 1
ATOM 1564 N N . VAL B 1 40 ? 48.172 -14.337 3.044 1.00 10.29 40 VAL B N 1
ATOM 1565 C CA . VAL B 1 40 ? 48.560 -15.707 3.354 1.00 11.22 40 VAL B CA 1
ATOM 1566 C C . VAL B 1 40 ? 50.046 -15.914 3.673 1.00 11.40 40 VAL B C 1
ATOM 1567 O O . VAL B 1 40 ? 50.396 -16.835 4.409 1.00 12.26 40 VAL B O 1
ATOM 1571 N N . THR B 1 41 ? 50.915 -15.050 3.152 1.00 10.73 41 THR B N 1
ATOM 1572 C CA . THR B 1 41 ? 52.354 -15.185 3.410 1.00 10.89 41 THR B CA 1
ATOM 1573 C C . THR B 1 41 ? 52.845 -14.349 4.591 1.00 10.78 41 THR B C 1
ATOM 1574 O O . THR B 1 41 ? 54.040 -14.311 4.878 1.00 11.16 41 THR B O 1
ATOM 1578 N N . SER B 1 42 ? 51.923 -13.689 5.280 1.00 11.01 42 SER B N 1
ATOM 1579 C CA . SER B 1 42 ? 52.282 -12.862 6.426 1.00 11.21 42 SER B CA 1
ATOM 1580 C C . SER B 1 42 ? 52.192 -13.603 7.758 1.00 11.04 42 SER B C 1
ATOM 1581 O O . SER B 1 42 ? 53.028 -13.406 8.638 1.00 10.87 42 SER B O 1
ATOM 1584 N N . VAL B 1 43 ? 51.182 -14.455 7.903 1.00 10.83 43 VAL B N 1
ATOM 1585 C CA . VAL B 1 43 ? 50.969 -15.173 9.156 1.00 11.76 43 VAL B CA 1
ATOM 1586 C C . VAL B 1 43 ? 50.476 -16.597 8.933 1.00 12.55 43 VAL B C 1
ATOM 1587 O O . VAL B 1 43 ? 49.502 -16.812 8.213 1.00 13.03 43 VAL B O 1
ATOM 1591 N N . PRO B 1 44 ? 51.140 -17.589 9.545 1.00 13.54 44 PRO B N 1
ATOM 1592 C CA . PRO B 1 44 ? 50.661 -18.957 9.342 1.00 15.27 44 PRO B CA 1
ATOM 1593 C C . PRO B 1 44 ? 49.282 -19.057 9.999 1.00 15.41 44 PRO B C 1
ATOM 1594 O O . PRO B 1 44 ? 49.054 -18.481 11.058 1.00 17.44 44 PRO B O 1
ATOM 1598 N N . GLY B 1 45 ? 48.362 -19.765 9.363 1.00 17.58 45 GLY B N 1
ATOM 1599 C CA . GLY B 1 45 ? 47.041 -19.928 9.944 1.00 16.63 45 GLY B CA 1
ATOM 1600 C C . GLY B 1 45 ? 46.077 -18.758 9.860 1.00 16.03 45 GLY B C 1
ATOM 1601 O O . GLY B 1 45 ? 44.965 -18.841 10.391 1.00 15.54 45 GLY B O 1
ATOM 1602 N N . VAL B 1 46 ? 46.478 -17.668 9.217 1.00 13.36 46 VAL B N 1
ATOM 1603 C CA . VAL B 1 46 ? 45.577 -16.530 9.099 1.00 13.54 46 VAL B CA 1
ATOM 1604 C C . VAL B 1 46 ? 44.343 -16.956 8.305 1.00 13.03 46 VAL B C 1
ATOM 1605 O O . VAL B 1 46 ? 44.442 -17.713 7.342 1.00 13.23 46 VAL B O 1
ATOM 1609 N N . LYS B 1 47 ? 43.178 -16.492 8.735 1.00 11.96 47 LYS B N 1
ATOM 1610 C CA . LYS B 1 47 ? 41.935 -16.789 8.034 1.00 12.29 47 LYS B CA 1
ATOM 1611 C C . LYS B 1 47 ? 41.477 -15.449 7.486 1.00 11.98 47 LYS B C 1
ATOM 1612 O O . LYS B 1 47 ? 41.512 -14.438 8.187 1.00 11.92 47 LYS B O 1
ATOM 1618 N N . PHE B 1 48 ? 41.062 -15.421 6.230 1.00 11.44 48 PHE B N 1
ATOM 1619 C CA . PHE B 1 48 ? 40.674 -14.151 5.659 1.00 12.20 48 PHE B CA 1
ATOM 1620 C C . PHE B 1 48 ? 39.736 -14.232 4.479 1.00 13.06 48 PHE B C 1
ATOM 1621 O O . PHE B 1 48 ? 39.501 -15.299 3.906 1.00 13.26 48 PHE B O 1
ATOM 1629 N N . GLY B 1 49 ? 39.212 -13.062 4.137 1.00 13.10 49 GLY B N 1
ATOM 1630 C CA . GLY B 1 49 ? 38.333 -12.901 3.001 1.00 12.40 49 GLY B CA 1
ATOM 1631 C C . GLY B 1 49 ? 38.730 -11.562 2.413 1.00 12.96 49 GLY B C 1
ATOM 1632 O O . GLY B 1 49 ? 38.924 -10.600 3.160 1.00 12.57 49 GLY B O 1
ATOM 1633 N N . ILE B 1 50 ? 38.883 -11.497 1.094 1.00 11.85 50 ILE B N 1
ATOM 1634 C CA . ILE B 1 50 ? 39.249 -10.250 0.428 1.00 12.67 50 ILE B CA 1
ATOM 1635 C C . ILE B 1 50 ? 38.386 -10.057 -0.819 1.00 13.00 50 ILE B C 1
ATOM 1636 O O . ILE B 1 50 ? 38.229 -10.976 -1.633 1.00 13.38 50 ILE B O 1
ATOM 1641 N N . ALA B 1 51 ? 37.806 -8.866 -0.949 1.00 12.01 51 ALA B N 1
ATOM 1642 C CA . ALA B 1 51 ? 36.965 -8.527 -2.096 1.00 11.64 51 ALA B CA 1
ATOM 1643 C C . ALA B 1 51 ? 37.444 -7.196 -2.662 1.00 12.01 51 ALA B C 1
ATOM 1644 O O . ALA B 1 51 ? 37.853 -6.309 -1.913 1.00 12.08 51 ALA B O 1
ATOM 1646 N N . PHE B 1 52 ? 37.381 -7.067 -3.982 1.00 12.20 52 PHE B N 1
ATOM 1647 C CA . PHE B 1 52 ? 37.827 -5.867 -4.685 1.00 13.24 52 PHE B CA 1
ATOM 1648 C C . PHE B 1 52 ? 36.799 -5.479 -5.747 1.00 14.15 52 PHE B C 1
ATOM 1649 O O . PHE B 1 52 ? 36.315 -6.332 -6.495 1.00 14.23 52 PHE B O 1
ATOM 1657 N N . CYS B 1 53 ? 36.481 -4.190 -5.814 1.00 13.47 53 CYS B N 1
ATOM 1658 C CA . CYS B 1 53 ? 35.505 -3.684 -6.774 1.00 13.85 53 CYS B CA 1
ATOM 1659 C C . CYS B 1 53 ? 36.102 -3.254 -8.098 1.00 13.77 53 CYS B C 1
ATOM 1660 O O . CYS B 1 53 ? 36.636 -2.152 -8.229 1.00 13.07 53 CYS B O 1
ATOM 1663 N N . GLU B 1 54 ? 36.013 -4.134 -9.083 1.00 14.26 54 GLU B N 1
ATOM 1664 C CA . GLU B 1 54 ? 36.499 -3.823 -10.415 1.00 14.62 54 GLU B CA 1
ATOM 1665 C C . GLU B 1 54 ? 35.605 -2.665 -10.870 1.00 15.28 54 GLU B C 1
ATOM 1666 O O . GLU B 1 54 ? 34.383 -2.779 -10.851 1.00 15.97 54 GLU B O 1
ATOM 1672 N N . ALA B 1 55 ? 36.222 -1.552 -11.255 1.00 15.33 55 ALA B N 1
ATOM 1673 C CA . ALA B 1 55 ? 35.511 -0.340 -11.652 1.00 15.24 55 ALA B CA 1
ATOM 1674 C C . ALA B 1 55 ? 35.211 -0.128 -13.132 1.00 14.81 55 ALA B C 1
ATOM 1675 O O . ALA B 1 55 ? 34.631 0.893 -13.497 1.00 15.45 55 ALA B O 1
ATOM 1677 N N . SER B 1 56 ? 35.611 -1.067 -13.979 1.00 15.37 56 SER B N 1
ATOM 1678 C CA . SER B 1 56 ? 35.350 -0.976 -15.415 1.00 16.96 56 SER B CA 1
ATOM 1679 C C . SER B 1 56 ? 35.114 -2.387 -15.941 1.00 17.03 56 SER B C 1
ATOM 1680 O O . SER B 1 56 ? 35.090 -3.343 -15.167 1.00 16.74 56 SER B O 1
ATOM 1683 N N . GLY B 1 57 ? 34.947 -2.520 -17.253 1.00 17.95 57 GLY B N 1
ATOM 1684 C CA . GLY B 1 57 ? 34.709 -3.833 -17.823 1.00 18.19 57 GLY B CA 1
ATOM 1685 C C . GLY B 1 57 ? 33.470 -4.477 -17.224 1.00 17.48 57 GLY B C 1
ATOM 1686 O O . GLY B 1 57 ? 32.404 -3.865 -17.194 1.00 17.93 57 GLY B O 1
ATOM 1687 N N . LYS B 1 58 ? 33.614 -5.709 -16.745 1.00 18.50 58 LYS B N 1
ATOM 1688 C CA . LYS B 1 58 ? 32.504 -6.445 -16.145 1.00 18.18 58 LYS B CA 1
ATOM 1689 C C . LYS B 1 58 ? 32.046 -5.835 -14.823 1.00 18.48 58 LYS B C 1
ATOM 1690 O O . LYS B 1 58 ? 30.966 -6.154 -14.330 1.00 18.65 58 LYS B O 1
ATOM 1696 N N . ARG B 1 59 ? 32.877 -4.976 -14.237 1.00 16.42 59 ARG B N 1
ATOM 1697 C CA . ARG B 1 59 ? 32.530 -4.324 -12.979 1.00 16.58 59 ARG B CA 1
ATOM 1698 C C . ARG B 1 59 ? 32.071 -5.334 -11.927 1.00 15.94 59 ARG B C 1
ATOM 1699 O O . ARG B 1 59 ? 31.049 -5.144 -11.264 1.00 16.61 59 ARG B O 1
ATOM 1707 N N . LEU B 1 60 ? 32.844 -6.400 -11.767 1.00 15.37 60 LEU B N 1
ATOM 1708 C CA . LEU B 1 60 ? 32.503 -7.444 -10.809 1.00 15.84 60 LEU B CA 1
ATOM 1709 C C . LEU B 1 60 ? 33.286 -7.356 -9.506 1.00 16.31 60 LEU B C 1
ATOM 1710 O O . LEU B 1 60 ? 34.440 -6.918 -9.484 1.00 16.42 60 LEU B O 1
ATOM 1715 N N . VAL B 1 61 ? 32.647 -7.769 -8.416 1.00 14.85 61 VAL B N 1
ATOM 1716 C CA . VAL B 1 61 ? 33.316 -7.800 -7.128 1.00 14.01 61 VAL B CA 1
ATOM 1717 C C . VAL B 1 61 ? 34.157 -9.071 -7.192 1.00 14.90 61 VAL B C 1
ATOM 1718 O O . VAL B 1 61 ? 33.626 -10.189 -7.227 1.00 15.04 61 VAL B O 1
ATOM 1722 N N . ARG B 1 62 ? 35.469 -8.886 -7.249 1.00 14.19 62 ARG B N 1
ATOM 1723 C CA . ARG B 1 62 ? 36.422 -9.985 -7.332 1.00 14.31 62 ARG B CA 1
ATOM 1724 C C . ARG B 1 62 ? 36.801 -10.403 -5.923 1.00 13.69 62 ARG B C 1
ATOM 1725 O O . ARG B 1 62 ? 36.992 -9.553 -5.056 1.00 15.28 62 ARG B O 1
ATOM 1733 N N . HIS B 1 63 ? 36.927 -11.705 -5.691 1.00 13.37 63 HIS B N 1
ATOM 1734 C CA . HIS B 1 63 ? 37.245 -12.164 -4.351 1.00 13.45 63 HIS B CA 1
ATOM 1735 C C . HIS B 1 63 ? 37.792 -13.584 -4.198 1.00 13.53 63 HIS B C 1
ATOM 1736 O O . HIS B 1 63 ? 38.304 -14.190 -5.142 1.00 13.66 63 HIS B O 1
ATOM 1743 N N . GLU B 1 64 ? 38.779 -13.531 -3.098 1.00 13.02 64 GLU B N 1
ATOM 1744 C CA . GLU B 1 64 ? 39.592 -14.688 -2.742 1.00 13.94 64 GLU B CA 1
ATOM 1745 C C . GLU B 1 64 ? 39.442 -14.841 -1.226 1.00 13.68 64 GLU B C 1
ATOM 1746 O O . GLU B 1 64 ? 39.215 -13.858 -0.515 1.00 13.49 64 GLU B O 1
ATOM 1752 N N . ALA B 1 65 ? 39.571 -16.066 -0.730 1.00 14.83 65 ALA B N 1
ATOM 1753 C CA . ALA B 1 65 ? 39.440 -16.313 0.702 1.00 15.77 65 ALA B CA 1
ATOM 1754 C C . ALA B 1 65 ? 39.769 -17.750 1.055 1.00 17.28 65 ALA B C 1
ATOM 1755 O O . ALA B 1 65 ? 39.866 -18.613 0.181 1.00 18.45 65 ALA B O 1
ATOM 1757 N N . ASN B 1 66 ? 39.948 -17.996 2.347 1.00 17.64 66 ASN B N 1
ATOM 1758 C CA . ASN B 1 66 ? 40.214 -19.344 2.830 1.00 16.92 66 ASN B CA 1
ATOM 1759 C C . ASN B 1 66 ? 39.258 -19.593 3.988 1.00 17.63 66 ASN B C 1
ATOM 1760 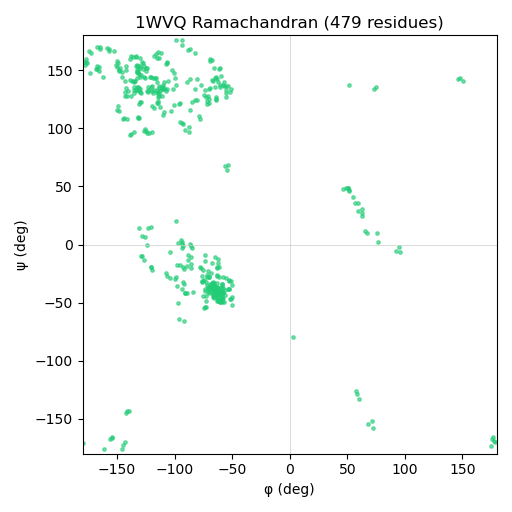O O . ASN B 1 66 ? 39.401 -20.546 4.754 1.00 17.90 66 ASN B O 1
ATOM 1765 N N . ASP B 1 67 ? 38.264 -18.714 4.082 1.00 17.40 67 ASP B N 1
ATOM 1766 C CA . ASP B 1 67 ? 37.233 -18.766 5.106 1.00 17.79 67 ASP B CA 1
ATOM 1767 C C . ASP B 1 67 ? 35.977 -18.179 4.469 1.00 17.89 67 ASP B C 1
ATOM 1768 O O . ASP B 1 67 ? 35.974 -17.018 4.058 1.00 17.13 67 ASP B O 1
ATOM 1773 N N . GLU B 1 68 ? 34.916 -18.975 4.384 1.00 17.30 68 GLU B N 1
ATOM 1774 C CA . GLU B 1 68 ? 33.683 -18.521 3.751 1.00 17.44 68 GLU B CA 1
ATOM 1775 C C . GLU B 1 68 ? 32.953 -17.409 4.490 1.00 16.93 68 GLU B C 1
ATOM 1776 O O . GLU B 1 68 ? 32.399 -16.508 3.863 1.00 16.54 68 GLU B O 1
ATOM 1782 N N . GLU B 1 69 ? 32.945 -17.469 5.818 1.00 17.11 69 GLU B N 1
ATOM 1783 C CA . GLU B 1 69 ? 32.290 -16.431 6.599 1.00 17.29 69 GLU B CA 1
ATOM 1784 C C . GLU B 1 69 ? 32.941 -15.084 6.279 1.00 15.99 69 GLU B C 1
ATOM 1785 O O . GLU B 1 69 ? 32.253 -14.088 6.059 1.00 15.39 69 GLU B O 1
ATOM 1791 N N . LEU B 1 70 ? 34.270 -15.065 6.248 1.00 14.82 70 LEU B N 1
ATOM 1792 C CA . LEU B 1 70 ? 35.007 -13.836 5.960 1.00 14.17 70 LEU B CA 1
ATOM 1793 C C . LEU B 1 70 ? 34.911 -13.431 4.490 1.00 15.15 70 LEU B C 1
ATOM 1794 O O . LEU B 1 70 ? 34.926 -12.243 4.171 1.00 14.91 70 LEU B O 1
ATOM 1799 N N . ARG B 1 71 ? 34.811 -14.408 3.592 1.00 15.00 71 ARG B N 1
ATOM 1800 C CA . ARG B 1 71 ? 34.679 -14.088 2.173 1.00 15.25 71 ARG B CA 1
ATOM 1801 C C . ARG B 1 71 ? 33.374 -13.317 1.976 1.00 15.28 71 ARG B C 1
ATOM 1802 O O . ARG B 1 71 ? 33.344 -12.266 1.334 1.00 15.07 71 ARG B O 1
ATOM 1810 N N . ASN B 1 72 ? 32.291 -13.849 2.536 1.00 15.97 72 ASN B N 1
ATOM 1811 C CA . ASN B 1 72 ? 30.993 -13.207 2.402 1.00 15.94 72 ASN B CA 1
ATOM 1812 C C . ASN B 1 72 ? 30.927 -11.836 3.065 1.00 14.95 72 ASN B C 1
ATOM 1813 O O . ASN B 1 72 ? 30.281 -10.933 2.543 1.00 13.95 72 ASN B O 1
ATOM 1818 N N . LEU B 1 73 ? 31.591 -11.673 4.205 1.00 14.10 73 LEU B N 1
ATOM 1819 C CA . LEU B 1 73 ? 31.600 -10.374 4.872 1.00 13.95 73 LEU B CA 1
ATOM 1820 C C . LEU B 1 73 ? 32.280 -9.352 3.959 1.00 12.91 73 LEU B C 1
ATOM 1821 O O . LEU B 1 73 ? 31.808 -8.225 3.807 1.00 12.59 73 LEU B O 1
ATOM 1826 N N . ALA B 1 74 ? 33.387 -9.756 3.340 1.00 12.99 74 ALA B N 1
ATOM 1827 C CA . ALA B 1 74 ? 34.128 -8.864 2.450 1.00 12.48 74 ALA B CA 1
ATOM 1828 C C . ALA B 1 74 ? 33.321 -8.519 1.203 1.00 12.26 74 ALA B C 1
ATOM 1829 O O . ALA B 1 74 ? 33.272 -7.366 0.781 1.00 11.97 74 ALA B O 1
ATOM 1831 N N . ILE B 1 75 ? 32.703 -9.529 0.605 1.00 12.79 75 ILE B N 1
ATOM 1832 C CA . ILE B 1 75 ? 31.890 -9.314 -0.582 1.00 13.20 75 ILE B CA 1
ATOM 1833 C C . ILE B 1 75 ? 30.714 -8.400 -0.254 1.00 13.35 75 ILE B C 1
ATOM 1834 O O . ILE B 1 75 ? 30.443 -7.446 -0.978 1.00 13.90 75 ILE B O 1
ATOM 1839 N N . ASP B 1 76 ? 30.019 -8.690 0.842 1.00 14.65 76 ASP B N 1
ATOM 1840 C CA . ASP B 1 76 ? 28.871 -7.875 1.219 1.00 15.89 76 ASP B CA 1
ATOM 1841 C C . ASP B 1 76 ? 29.211 -6.404 1.427 1.00 14.74 76 ASP B C 1
ATOM 1842 O O . ASP B 1 76 ? 28.456 -5.531 1.007 1.00 14.11 76 ASP B O 1
ATOM 1847 N N . LEU B 1 77 ? 30.344 -6.119 2.062 1.00 13.74 77 LEU B N 1
ATOM 1848 C CA . LEU B 1 77 ? 30.703 -4.728 2.295 1.00 12.19 77 LEU B CA 1
ATOM 1849 C C . LEU B 1 77 ? 31.008 -4.022 0.981 1.00 11.50 77 LEU B C 1
ATOM 1850 O O . LEU B 1 77 ? 30.653 -2.859 0.802 1.00 12.47 77 LEU B O 1
ATOM 1855 N N . CYS B 1 78 ? 31.662 -4.722 0.057 1.00 11.79 78 CYS B N 1
ATOM 1856 C CA . CYS B 1 78 ? 31.960 -4.118 -1.237 1.00 12.56 78 CYS B CA 1
ATOM 1857 C C . CYS B 1 78 ? 30.657 -3.776 -1.953 1.00 13.67 78 CYS B C 1
ATOM 1858 O O . CYS B 1 78 ? 30.565 -2.748 -2.621 1.00 13.92 78 CYS B O 1
ATOM 1861 N N . LYS B 1 79 ? 29.654 -4.641 -1.811 1.00 13.73 79 LYS B N 1
ATOM 1862 C CA . LYS B 1 79 ? 28.347 -4.415 -2.435 1.00 15.56 79 LYS B CA 1
ATOM 1863 C C . LYS B 1 79 ? 27.653 -3.194 -1.838 1.00 14.88 79 LYS B C 1
ATOM 1864 O O . LYS B 1 79 ? 27.012 -2.418 -2.554 1.00 15.34 79 LYS B O 1
ATOM 1870 N N . LYS B 1 80 ? 27.783 -3.024 -0.525 1.00 14.46 80 LYS B N 1
ATOM 1871 C CA . LYS B 1 80 ? 27.168 -1.892 0.162 1.00 14.90 80 LYS B CA 1
ATOM 1872 C C . LYS B 1 80 ? 27.895 -0.583 -0.148 1.00 14.52 80 LYS B C 1
ATOM 1873 O O . LYS B 1 80 ? 27.267 0.416 -0.481 1.00 15.24 80 LYS B O 1
ATOM 1879 N N . ILE B 1 81 ? 29.219 -0.585 -0.027 1.00 13.95 81 ILE B N 1
ATOM 1880 C CA . ILE B 1 81 ? 29.996 0.614 -0.325 1.00 12.96 81 ILE B CA 1
ATOM 1881 C C . ILE B 1 81 ? 29.777 0.944 -1.799 1.00 13.11 81 ILE B C 1
ATOM 1882 O O . ILE B 1 81 ? 29.565 2.102 -2.167 1.00 13.22 81 ILE B O 1
ATOM 1887 N N . ALA B 1 82 ? 29.828 -0.090 -2.632 1.00 13.38 82 ALA B N 1
ATOM 1888 C CA . ALA B 1 82 ? 29.599 0.042 -4.069 1.00 13.51 82 ALA B CA 1
ATOM 1889 C C . ALA B 1 82 ? 30.383 1.170 -4.732 1.00 14.37 82 ALA B C 1
ATOM 1890 O O . ALA B 1 82 ? 29.830 1.969 -5.491 1.00 14.34 82 ALA B O 1
ATOM 1892 N N . ALA B 1 83 ? 31.680 1.232 -4.461 1.00 13.65 83 ALA B N 1
ATOM 1893 C CA . ALA B 1 83 ? 32.511 2.275 -5.048 1.00 12.88 83 ALA B CA 1
ATOM 1894 C C . ALA B 1 83 ? 33.665 1.669 -5.812 1.00 12.49 83 ALA B C 1
ATOM 1895 O O . ALA B 1 83 ? 34.367 0.801 -5.310 1.00 13.30 83 ALA B O 1
ATOM 1897 N N . GLY B 1 84 ? 33.870 2.146 -7.027 1.00 11.84 84 GLY B N 1
ATOM 1898 C CA . GLY B 1 84 ? 34.946 1.610 -7.826 1.00 11.47 84 GLY B CA 1
ATOM 1899 C C . GLY B 1 84 ? 36.321 1.623 -7.165 1.00 10.75 84 GLY B C 1
ATOM 1900 O O . GLY B 1 84 ? 36.718 2.593 -6.489 1.00 11.75 84 GLY B O 1
ATOM 1915 N N . VAL B 1 86 ? 37.610 0.008 -4.639 1.00 11.19 86 VAL B N 1
ATOM 1916 C CA . VAL B 1 86 ? 37.724 -0.089 -3.188 1.00 11.47 86 VAL B CA 1
ATOM 1917 C C . VAL B 1 86 ? 37.883 -1.567 -2.915 1.00 11.68 86 VAL B C 1
ATOM 1918 O O . VAL B 1 86 ? 37.314 -2.390 -3.639 1.00 12.23 86 VAL B O 1
ATOM 1922 N N . PHE B 1 87 ? 38.696 -1.904 -1.921 1.00 8.63 87 PHE B N 1
ATOM 1923 C CA . PHE B 1 87 ? 38.877 -3.287 -1.521 1.00 9.43 87 PHE B CA 1
ATOM 1924 C C . PHE B 1 87 ? 38.562 -3.418 -0.035 1.00 8.94 87 PHE B C 1
ATOM 1925 O O . PHE B 1 87 ? 38.699 -2.460 0.728 1.00 9.49 87 PHE B O 1
ATOM 1933 N N . VAL B 1 88 ? 38.112 -4.606 0.356 1.00 9.24 88 VAL B N 1
ATOM 1934 C CA . VAL B 1 88 ? 37.774 -4.907 1.745 1.00 9.71 88 VAL B CA 1
ATOM 1935 C C . VAL B 1 88 ? 38.415 -6.222 2.162 1.00 9.90 88 VAL B C 1
ATOM 1936 O O . VAL B 1 88 ? 38.385 -7.206 1.416 1.00 10.48 88 VAL B O 1
ATOM 1940 N N . ILE B 1 89 ? 38.999 -6.221 3.355 1.00 9.61 89 ILE B N 1
ATOM 1941 C CA . ILE B 1 89 ? 39.652 -7.401 3.904 1.00 9.63 89 ILE B CA 1
ATOM 1942 C C . ILE B 1 89 ? 39.169 -7.642 5.324 1.00 10.05 89 ILE B C 1
ATOM 1943 O O . ILE B 1 89 ? 39.105 -6.715 6.127 1.00 10.23 89 ILE B O 1
ATOM 1948 N N . TYR B 1 90 ? 38.799 -8.884 5.612 1.00 10.45 90 TYR B N 1
ATOM 1949 C CA . TYR B 1 90 ? 38.396 -9.274 6.958 1.00 10.41 90 TYR B CA 1
ATOM 1950 C C . TYR B 1 90 ? 39.385 -10.356 7.360 1.00 10.79 90 TYR B C 1
ATOM 1951 O O . TYR B 1 90 ? 39.647 -11.268 6.582 1.00 10.84 90 TYR B O 1
ATOM 1960 N N . ILE B 1 91 ? 39.950 -10.246 8.559 1.00 10.49 91 ILE B N 1
ATOM 1961 C CA . ILE B 1 91 ? 40.919 -11.235 9.021 1.00 10.84 91 ILE B CA 1
ATOM 1962 C C . ILE B 1 91 ? 40.657 -11.753 10.426 1.00 11.57 91 ILE B C 1
ATOM 1963 O O . ILE B 1 91 ? 40.133 -11.041 11.282 1.00 11.44 91 ILE B O 1
ATOM 1968 N N . ARG B 1 92 ? 41.021 -13.014 10.632 1.00 12.09 92 ARG B N 1
ATOM 1969 C CA . ARG B 1 92 ? 40.916 -13.690 11.918 1.00 12.35 92 ARG B CA 1
ATOM 1970 C C . ARG B 1 92 ? 42.272 -14.368 12.111 1.00 12.13 92 ARG B C 1
ATOM 1971 O O . ARG B 1 92 ? 42.964 -14.664 11.137 1.00 11.86 92 ARG B O 1
ATOM 1979 N N . ASN B 1 93 ? 42.645 -14.607 13.362 1.00 12.70 93 ASN B N 1
ATOM 1980 C CA . ASN B 1 93 ? 43.914 -15.253 13.696 1.00 13.52 93 ASN B CA 1
ATOM 1981 C C . ASN B 1 93 ? 45.133 -14.454 13.250 1.00 12.48 93 ASN B C 1
ATOM 1982 O O . ASN B 1 93 ? 46.208 -15.008 13.035 1.00 13.20 93 ASN B O 1
ATOM 1987 N N . ALA B 1 94 ? 44.943 -13.146 13.114 1.00 12.85 94 ALA B N 1
ATOM 1988 C CA . ALA B 1 94 ? 46.011 -12.221 12.737 1.00 12.35 94 ALA B CA 1
ATOM 1989 C C . ALA B 1 94 ? 45.497 -10.819 13.026 1.00 12.23 94 ALA B C 1
ATOM 1990 O O . ALA B 1 94 ? 44.292 -10.576 12.965 1.00 12.14 94 ALA B O 1
ATOM 1992 N N . TRP B 1 95 ? 46.404 -9.909 13.372 1.00 11.03 95 TRP B N 1
ATOM 1993 C CA . TRP B 1 95 ? 46.028 -8.525 13.647 1.00 11.09 95 TRP B CA 1
ATOM 1994 C C . TRP B 1 95 ? 46.498 -7.661 12.485 1.00 10.14 95 TRP B C 1
ATOM 1995 O O . TRP B 1 95 ? 47.414 -8.034 11.757 1.00 10.24 95 TRP B O 1
ATOM 2006 N N . PRO B 1 96 ? 45.870 -6.496 12.286 1.00 9.60 96 PRO B N 1
ATOM 2007 C CA . PRO B 1 96 ? 46.303 -5.643 11.180 1.00 9.27 96 PRO B CA 1
ATOM 2008 C C . PRO B 1 96 ? 47.800 -5.338 11.168 1.00 8.94 96 PRO B C 1
ATOM 2009 O O . PRO B 1 96 ? 48.406 -5.298 10.101 1.00 8.70 96 PRO B O 1
ATOM 2013 N N . ILE B 1 97 ? 48.408 -5.131 12.334 1.00 8.96 97 ILE B N 1
ATOM 2014 C CA . ILE B 1 97 ? 49.839 -4.825 12.339 1.00 9.17 97 ILE B CA 1
ATOM 2015 C C . ILE B 1 97 ? 50.690 -5.958 11.787 1.00 9.66 97 ILE B C 1
ATOM 2016 O O . ILE B 1 97 ? 51.835 -5.732 11.398 1.00 9.78 97 ILE B O 1
ATOM 2021 N N . ASN B 1 98 ? 50.140 -7.170 11.746 1.00 9.23 98 ASN B N 1
ATOM 2022 C CA . ASN B 1 98 ? 50.883 -8.312 11.209 1.00 9.30 98 ASN B CA 1
ATOM 2023 C C . ASN B 1 98 ? 50.915 -8.308 9.685 1.00 9.58 98 ASN B C 1
ATOM 2024 O O . ASN B 1 98 ? 51.770 -8.950 9.087 1.00 10.81 98 ASN B O 1
ATOM 2029 N N . VAL B 1 99 ? 49.983 -7.593 9.061 1.00 8.88 99 VAL B N 1
ATOM 2030 C CA . VAL B 1 99 ? 49.889 -7.589 7.603 1.00 10.48 99 VAL B CA 1
ATOM 2031 C C . VAL B 1 99 ? 49.896 -6.232 6.897 1.00 9.04 99 VAL B C 1
ATOM 2032 O O . VAL B 1 99 ? 50.085 -6.172 5.682 1.00 9.23 99 VAL B O 1
ATOM 2036 N N . LEU B 1 100 ? 49.711 -5.146 7.642 1.00 9.24 100 LEU B N 1
ATOM 2037 C CA . LEU B 1 100 ? 49.623 -3.829 7.021 1.00 8.97 100 LEU B CA 1
ATOM 2038 C C . LEU B 1 100 ? 50.762 -3.340 6.137 1.00 8.63 100 LEU B C 1
ATOM 2039 O O . LEU B 1 100 ? 50.507 -2.781 5.072 1.00 9.50 100 LEU B O 1
ATOM 2044 N N . ASN B 1 101 ? 52.010 -3.533 6.542 1.00 9.06 101 ASN B N 1
ATOM 2045 C CA . ASN B 1 101 ? 53.088 -3.053 5.689 1.00 8.14 101 ASN B CA 1
ATOM 2046 C C . ASN B 1 101 ? 53.146 -3.818 4.366 1.00 9.10 101 ASN B C 1
ATOM 2047 O O . ASN B 1 101 ? 53.464 -3.243 3.324 1.00 9.55 101 ASN B O 1
ATOM 2052 N N . ALA B 1 102 ? 52.810 -5.104 4.392 1.00 9.51 102 ALA B N 1
ATOM 2053 C CA . ALA B 1 102 ? 52.802 -5.878 3.154 1.00 10.15 102 ALA B CA 1
ATOM 2054 C C . ALA B 1 102 ? 51.727 -5.295 2.227 1.00 10.37 102 ALA B C 1
ATOM 2055 O O . ALA B 1 102 ? 51.943 -5.130 1.029 1.00 11.53 102 ALA B O 1
ATOM 2057 N N . ILE B 1 103 ? 50.571 -4.971 2.793 1.00 9.64 103 ILE B N 1
ATOM 2058 C CA . ILE B 1 103 ? 49.482 -4.405 2.010 1.00 10.00 103 ILE B CA 1
ATOM 2059 C C . ILE B 1 103 ? 49.866 -3.042 1.424 1.00 9.46 103 ILE B C 1
ATOM 2060 O O . ILE B 1 103 ? 49.581 -2.760 0.261 1.00 10.69 103 ILE B O 1
ATOM 2065 N N . LYS B 1 104 ? 50.519 -2.204 2.227 1.00 9.63 104 LYS B N 1
ATOM 2066 C CA . LYS B 1 104 ? 50.940 -0.878 1.775 1.00 9.35 104 LYS B CA 1
ATOM 2067 C C . LYS B 1 104 ? 51.870 -0.963 0.575 1.00 10.76 104 LYS B C 1
ATOM 2068 O O . LYS B 1 104 ? 51.850 -0.094 -0.298 1.00 11.48 104 LYS B O 1
ATOM 2074 N N . ASN B 1 105 ? 52.685 -2.012 0.550 1.00 11.18 105 ASN B N 1
ATOM 2075 C CA . ASN B 1 105 ? 53.666 -2.219 -0.510 1.00 12.52 105 ASN B CA 1
ATOM 2076 C C . ASN B 1 105 ? 53.160 -2.923 -1.771 1.00 11.09 105 ASN B C 1
ATOM 2077 O O . ASN B 1 105 ? 53.914 -3.105 -2.725 1.00 10.39 105 ASN B O 1
ATOM 2082 N N . VAL B 1 106 ? 51.899 -3.339 -1.779 1.00 9.93 106 VAL B N 1
ATOM 2083 C CA . VAL B 1 106 ? 51.350 -3.964 -2.978 1.00 8.80 106 VAL B CA 1
ATOM 2084 C C . VAL B 1 106 ? 51.252 -2.802 -3.970 1.00 8.81 106 VAL B C 1
ATOM 2085 O O . VAL B 1 106 ? 50.597 -1.802 -3.691 1.00 9.21 106 VAL B O 1
ATOM 2089 N N . PRO B 1 107 ? 51.917 -2.913 -5.132 1.00 9.69 107 PRO B N 1
ATOM 2090 C CA . PRO B 1 107 ? 51.894 -1.842 -6.139 1.00 10.76 107 PRO B CA 1
ATOM 2091 C C . PRO B 1 107 ? 50.526 -1.302 -6.554 1.00 10.88 107 PRO B C 1
ATOM 2092 O O . PRO B 1 107 ? 50.406 -0.126 -6.891 1.00 12.85 107 PRO B O 1
ATOM 2096 N N . GLU B 1 108 ? 49.499 -2.145 -6.536 1.00 11.23 108 GLU B N 1
ATOM 2097 C CA . GLU B 1 108 ? 48.159 -1.693 -6.925 1.00 10.80 108 GLU B CA 1
ATOM 2098 C C . GLU B 1 108 ? 47.500 -0.822 -5.861 1.00 10.89 108 GLU B C 1
ATOM 2099 O O . GLU B 1 108 ? 46.690 0.046 -6.176 1.00 11.02 108 GLU B O 1
ATOM 2105 N N . VAL B 1 109 ? 47.835 -1.080 -4.601 1.00 9.18 109 VAL B N 1
ATOM 2106 C CA . VAL B 1 109 ? 47.254 -0.353 -3.478 1.00 9.23 109 VAL B CA 1
ATOM 2107 C C . VAL B 1 109 ? 47.736 1.085 -3.371 1.00 9.44 109 VAL B C 1
ATOM 2108 O O . VAL B 1 109 ? 48.940 1.346 -3.374 1.00 10.94 109 VAL B O 1
ATOM 2112 N N . VAL B 1 110 ? 46.794 2.019 -3.280 1.00 8.84 110 VAL B N 1
ATOM 2113 C CA . VAL B 1 110 ? 47.154 3.426 -3.157 1.00 9.21 110 VAL B CA 1
ATOM 2114 C C . VAL B 1 110 ? 46.632 4.096 -1.888 1.00 9.22 110 VAL B C 1
ATOM 2115 O O . VAL B 1 110 ? 47.145 5.141 -1.490 1.00 9.47 110 VAL B O 1
ATOM 2119 N N . ARG B 1 111 ? 45.622 3.505 -1.252 1.00 8.57 111 ARG B N 1
ATOM 2120 C CA . ARG B 1 111 ? 45.060 4.069 -0.020 1.00 8.91 111 ARG B CA 1
ATOM 2121 C C . ARG B 1 111 ? 44.543 2.986 0.916 1.00 8.68 111 ARG B C 1
ATOM 2122 O O . ARG B 1 111 ? 44.106 1.931 0.472 1.00 8.94 111 ARG B O 1
ATOM 2130 N N . ILE B 1 112 ? 44.596 3.266 2.214 1.00 8.98 112 ILE B N 1
ATOM 2131 C CA . ILE B 1 112 ? 44.047 2.372 3.229 1.00 9.07 112 ILE B CA 1
ATOM 2132 C C . ILE B 1 112 ? 43.235 3.323 4.104 1.00 9.40 112 ILE B C 1
ATOM 2133 O O . ILE B 1 112 ? 43.794 4.158 4.808 1.00 10.26 112 ILE B O 1
ATOM 2138 N N . PHE B 1 113 ? 41.913 3.206 4.033 1.00 7.97 113 PHE B N 1
ATOM 2139 C CA . PHE B 1 113 ? 41.013 4.082 4.777 1.00 8.65 113 PHE B CA 1
ATOM 2140 C C . PHE B 1 113 ? 40.904 3.749 6.255 1.00 8.92 113 PHE B C 1
ATOM 2141 O O . PHE B 1 113 ? 40.706 4.642 7.080 1.00 9.74 113 PHE B O 1
ATOM 2149 N N . ALA B 1 114 ? 41.020 2.467 6.586 1.00 8.44 114 ALA B N 1
ATOM 2150 C CA . ALA B 1 114 ? 40.909 2.038 7.971 1.00 9.01 114 ALA B CA 1
ATOM 2151 C C . ALA B 1 114 ? 41.395 0.615 8.205 1.00 8.79 114 ALA B C 1
ATOM 2152 O O . ALA B 1 114 ? 41.385 -0.218 7.306 1.00 9.19 114 ALA B O 1
ATOM 2154 N N . ALA B 1 115 ? 41.838 0.368 9.430 1.00 8.27 115 ALA B N 1
ATOM 2155 C CA . ALA B 1 115 ? 42.299 -0.942 9.878 1.00 8.36 115 ALA B CA 1
ATOM 2156 C C . ALA B 1 115 ? 41.819 -0.899 11.318 1.00 9.47 115 ALA B C 1
ATOM 2157 O O . ALA B 1 115 ? 42.375 -0.174 12.138 1.00 9.34 115 ALA B O 1
ATOM 2159 N N . THR B 1 116 ? 40.785 -1.672 11.633 1.00 9.22 116 THR B N 1
ATOM 2160 C CA . THR B 1 116 ? 40.222 -1.584 12.969 1.00 10.55 116 THR B CA 1
ATOM 2161 C C . THR B 1 116 ? 39.252 -2.708 13.305 1.00 10.68 116 THR B C 1
ATOM 2162 O O . THR B 1 116 ? 38.841 -3.480 12.439 1.00 10.24 116 THR B O 1
ATOM 2166 N N . ALA B 1 117 ? 38.886 -2.770 14.582 1.00 11.23 117 ALA B N 1
ATOM 2167 C CA . ALA B 1 117 ? 37.923 -3.746 15.067 1.00 11.55 117 ALA B CA 1
ATOM 2168 C C . ALA B 1 117 ? 36.818 -2.974 15.792 1.00 12.89 117 ALA B C 1
ATOM 2169 O O . ALA B 1 117 ? 35.933 -3.569 16.397 1.00 13.58 117 ALA B O 1
ATOM 2171 N N . ASN B 1 118 ? 36.875 -1.645 15.718 1.00 12.32 118 ASN B N 1
ATOM 2172 C CA . ASN B 1 118 ? 35.887 -0.781 16.373 1.00 12.67 118 ASN B CA 1
ATOM 2173 C C . ASN B 1 118 ? 34.658 -0.531 15.527 1.00 13.47 118 ASN B C 1
ATOM 2174 O O . ASN B 1 118 ? 34.632 -0.829 14.331 1.00 13.48 118 ASN B O 1
ATOM 2179 N N . PRO B 1 119 ? 33.613 0.037 16.151 1.00 13.27 119 PRO B N 1
ATOM 2180 C CA . PRO B 1 119 ? 32.390 0.354 15.419 1.00 13.39 119 PRO B CA 1
ATOM 2181 C C . PRO B 1 119 ? 32.934 1.223 14.286 1.00 12.77 119 PRO B C 1
ATOM 2182 O O . PRO B 1 119 ? 33.778 2.096 14.523 1.00 12.66 119 PRO B O 1
ATOM 2186 N N . LEU B 1 120 ? 32.470 0.993 13.067 1.00 12.02 120 LEU B N 1
ATOM 2187 C CA . LEU B 1 120 ? 32.997 1.734 11.936 1.00 12.00 120 LEU B CA 1
ATOM 2188 C C . LEU B 1 120 ? 31.939 2.081 10.904 1.00 12.45 120 LEU B C 1
ATOM 2189 O O . LEU B 1 120 ? 31.051 1.276 10.615 1.00 12.72 120 LEU B O 1
ATOM 2194 N N . LYS B 1 121 ? 32.045 3.290 10.363 1.00 13.06 121 LYS B N 1
ATOM 2195 C CA . LYS B 1 121 ? 31.147 3.770 9.327 1.00 13.98 121 LYS B CA 1
ATOM 2196 C C . LYS B 1 121 ? 32.002 4.247 8.169 1.00 13.42 121 LYS B C 1
ATOM 2197 O O . LYS B 1 121 ? 33.090 4.797 8.373 1.00 13.47 121 LYS B O 1
ATOM 2203 N N . VAL B 1 122 ? 31.515 4.023 6.957 1.00 12.78 122 VAL B N 1
ATOM 2204 C CA . VAL B 1 122 ? 32.205 4.492 5.765 1.00 12.48 122 VAL B CA 1
ATOM 2205 C C . VAL B 1 122 ? 31.285 5.561 5.189 1.00 12.90 122 VAL B C 1
ATOM 2206 O O . VAL B 1 122 ? 30.071 5.356 5.091 1.00 14.23 122 VAL B O 1
ATOM 2210 N N . ILE B 1 123 ? 31.847 6.711 4.843 1.00 12.88 123 ILE B N 1
ATOM 2211 C CA . ILE B 1 123 ? 31.054 7.780 4.261 1.00 12.84 123 ILE B CA 1
ATOM 2212 C C . ILE B 1 123 ? 31.305 7.708 2.767 1.00 12.77 123 ILE B C 1
ATOM 2213 O O . ILE B 1 123 ? 32.446 7.816 2.317 1.00 12.09 123 ILE B O 1
ATOM 2218 N N . VAL B 1 124 ? 30.239 7.504 2.005 1.00 13.51 124 VAL B N 1
ATOM 2219 C CA . VAL B 1 124 ? 30.339 7.394 0.558 1.00 13.93 124 VAL B CA 1
ATOM 2220 C C . VAL B 1 124 ? 29.612 8.537 -0.130 1.00 13.73 124 VAL B C 1
ATOM 2221 O O . VAL B 1 124 ? 28.538 8.951 0.303 1.00 15.79 124 VAL B O 1
ATOM 2225 N N . ALA B 1 125 ? 30.213 9.057 -1.192 1.00 13.54 125 ALA B N 1
ATOM 2226 C CA . ALA B 1 125 ? 29.597 10.131 -1.952 1.00 13.53 125 ALA B CA 1
ATOM 2227 C C . ALA B 1 125 ? 29.129 9.555 -3.283 1.00 14.26 125 ALA B C 1
ATOM 2228 O O . ALA B 1 125 ? 29.854 8.800 -3.924 1.00 15.04 125 ALA B O 1
ATOM 2230 N N . GLU B 1 126 ? 27.904 9.883 -3.679 1.00 15.74 126 GLU B N 1
ATOM 2231 C CA . GLU B 1 126 ? 27.381 9.428 -4.964 1.00 16.71 126 GLU B CA 1
ATOM 2232 C C . GLU B 1 126 ? 27.111 10.697 -5.755 1.00 18.21 126 GLU B C 1
ATOM 2233 O O . GLU B 1 126 ? 26.290 11.529 -5.355 1.00 17.70 126 GLU B O 1
ATOM 2239 N N . VAL B 1 127 ? 27.820 10.850 -6.868 1.00 19.43 127 VAL B N 1
ATOM 2240 C CA . VAL B 1 127 ? 27.690 12.034 -7.704 1.00 21.43 127 VAL B CA 1
ATOM 2241 C C . VAL B 1 127 ? 26.669 11.829 -8.815 1.00 22.84 127 VAL B C 1
ATOM 2242 O O . VAL B 1 127 ? 26.162 12.786 -9.398 1.00 24.86 127 VAL B O 1
ATOM 2246 N N . GLU B 1 128 ? 26.379 10.570 -9.107 1.00 23.01 128 GLU B N 1
ATOM 2247 C CA . GLU B 1 128 ? 25.385 10.221 -10.108 1.00 24.51 128 GLU B CA 1
ATOM 2248 C C . GLU B 1 128 ? 25.224 8.715 -10.017 1.00 24.49 128 GLU B C 1
ATOM 2249 O O . GLU B 1 128 ? 26.044 8.030 -9.399 1.00 23.87 128 GLU B O 1
ATOM 2255 N N . PRO B 1 129 ? 24.159 8.171 -10.609 1.00 23.89 129 PRO B N 1
ATOM 2256 C CA . PRO B 1 129 ? 23.984 6.723 -10.530 1.00 23.23 129 PRO B CA 1
ATOM 2257 C C . PRO B 1 129 ? 25.229 5.951 -10.947 1.00 22.14 129 PRO B C 1
ATOM 2258 O O . PRO B 1 129 ? 25.864 6.272 -11.953 1.00 22.59 129 PRO B O 1
ATOM 2262 N N . GLU B 1 130 ? 25.576 4.954 -10.137 1.00 20.89 130 GLU B N 1
ATOM 2263 C CA . GLU B 1 130 ? 26.717 4.074 -10.375 1.00 20.08 130 GLU B CA 1
ATOM 2264 C C . GLU B 1 130 ? 28.097 4.721 -10.291 1.00 17.85 130 GLU B C 1
ATOM 2265 O O . GLU B 1 130 ? 29.096 4.106 -10.665 1.00 18.55 130 GLU B O 1
ATOM 2271 N N . ARG B 1 131 ? 28.159 5.957 -9.814 1.00 16.97 131 ARG B N 1
ATOM 2272 C CA . ARG B 1 131 ? 29.444 6.630 -9.667 1.00 15.74 131 ARG B CA 1
ATOM 2273 C C . ARG B 1 131 ? 29.577 7.082 -8.218 1.00 14.90 131 ARG B C 1
ATOM 2274 O O . ARG B 1 131 ? 29.046 8.120 -7.815 1.00 14.34 131 ARG B O 1
ATOM 2282 N N . ARG B 1 132 ? 30.291 6.271 -7.443 1.00 13.71 132 ARG B N 1
ATOM 2283 C CA . ARG B 1 132 ? 30.489 6.520 -6.020 1.00 13.36 132 ARG B CA 1
ATOM 2284 C C . ARG B 1 132 ? 31.961 6.502 -5.605 1.00 12.13 132 ARG B C 1
ATOM 2285 O O . ARG B 1 132 ? 32.803 5.882 -6.261 1.00 13.85 132 ARG B O 1
ATOM 2293 N N . GLY B 1 133 ? 32.256 7.185 -4.503 1.00 12.50 133 GLY B N 1
ATOM 2294 C CA . GLY B 1 133 ? 33.616 7.237 -3.994 1.00 12.48 133 GLY B CA 1
ATOM 2295 C C . GLY B 1 133 ? 33.630 7.382 -2.483 1.00 12.47 133 GLY B C 1
ATOM 2296 O O . GLY B 1 133 ? 32.690 7.925 -1.899 1.00 12.60 133 GLY B O 1
ATOM 2297 N N . VAL B 1 134 ? 34.690 6.899 -1.841 1.00 11.73 134 VAL B N 1
ATOM 2298 C CA . VAL B 1 134 ? 34.796 6.990 -0.390 1.00 11.57 134 VAL B CA 1
ATOM 2299 C C . VAL B 1 134 ? 35.275 8.370 0.040 1.00 11.48 134 VAL B C 1
ATOM 2300 O O . VAL B 1 134 ? 36.317 8.841 -0.411 1.00 12.23 134 VAL B O 1
ATOM 2304 N N . VAL B 1 135 ? 34.503 9.023 0.902 1.00 12.72 135 VAL B N 1
ATOM 2305 C CA . VAL B 1 135 ? 34.862 10.347 1.390 1.00 15.10 135 VAL B CA 1
ATOM 2306 C C . VAL B 1 135 ? 35.726 10.220 2.635 1.00 16.37 135 VAL B C 1
ATOM 2307 O O . VAL B 1 135 ? 36.720 10.934 2.791 1.00 19.32 135 VAL B O 1
ATOM 2311 N N . GLY B 1 136 ? 35.348 9.296 3.512 1.00 13.53 136 GLY B N 1
ATOM 2312 C CA . GLY B 1 136 ? 36.099 9.086 4.734 1.00 13.30 136 GLY B CA 1
ATOM 2313 C C . GLY B 1 136 ? 35.490 7.974 5.564 1.00 11.63 136 GLY B C 1
ATOM 2314 O O . GLY B 1 136 ? 34.604 7.253 5.100 1.00 11.50 136 GLY B O 1
ATOM 2315 N N . VAL B 1 137 ? 35.983 7.825 6.787 1.00 10.57 137 VAL B N 1
ATOM 2316 C CA . VAL B 1 137 ? 35.479 6.806 7.694 1.00 9.74 137 VAL B CA 1
ATOM 2317 C C . VAL B 1 137 ? 35.341 7.399 9.086 1.00 9.30 137 VAL B C 1
ATOM 2318 O O . VAL B 1 137 ? 35.906 8.447 9.397 1.00 10.93 137 VAL B O 1
ATOM 2322 N N . VAL B 1 138 ? 34.564 6.722 9.915 1.00 10.99 138 VAL B N 1
ATOM 2323 C CA . VAL B 1 138 ? 34.366 7.130 11.295 1.00 11.69 138 VAL B CA 1
ATOM 2324 C C . VAL B 1 138 ? 34.786 5.892 12.081 1.00 12.79 138 VAL B C 1
ATOM 2325 O O . VAL B 1 138 ? 34.015 4.948 12.263 1.00 13.29 138 VAL B O 1
ATOM 2329 N N . ASP B 1 139 ? 36.036 5.904 12.523 1.00 11.18 139 ASP B N 1
ATOM 2330 C CA . ASP B 1 139 ? 36.630 4.782 13.237 1.00 11.29 139 ASP B CA 1
ATOM 2331 C C . ASP B 1 139 ? 36.549 4.950 14.749 1.00 11.04 139 ASP B C 1
ATOM 2332 O O . ASP B 1 139 ? 37.289 5.727 15.335 1.00 11.21 139 ASP B O 1
ATOM 2337 N N . GLY B 1 140 ? 35.649 4.210 15.385 1.00 10.61 140 GLY B N 1
ATOM 2338 C CA . GLY B 1 140 ? 35.525 4.326 16.823 1.00 10.00 140 GLY B CA 1
ATOM 2339 C C . GLY B 1 140 ? 34.884 5.629 17.264 1.00 10.28 140 GLY B C 1
ATOM 2340 O O . GLY B 1 140 ? 34.193 6.290 16.489 1.00 11.13 140 GLY B O 1
ATOM 2341 N N . HIS B 1 141 ? 35.152 6.009 18.511 1.00 10.72 141 HIS B N 1
ATOM 2342 C CA . HIS B 1 141 ? 34.567 7.202 19.105 1.00 10.51 141 HIS B CA 1
ATOM 2343 C C . HIS B 1 141 ? 35.558 8.307 19.432 1.00 10.02 141 HIS B C 1
ATOM 2344 O O . HIS B 1 141 ? 36.766 8.087 19.464 1.00 11.02 141 HIS B O 1
ATOM 2351 N N . SER B 1 142 ? 35.019 9.496 19.689 1.00 9.90 142 SER B N 1
ATOM 2352 C CA . SER B 1 142 ? 35.816 10.664 20.032 1.00 10.92 142 SER B CA 1
ATOM 2353 C C . SER B 1 142 ? 36.423 10.471 21.418 1.00 10.92 142 SER B C 1
ATOM 2354 O O . SER B 1 142 ? 35.924 9.680 22.219 1.00 10.69 142 SER B O 1
ATOM 2357 N N . PRO B 1 143 ? 37.512 11.196 21.719 1.00 11.67 143 PRO B N 1
ATOM 2358 C CA . PRO B 1 143 ? 38.209 11.114 23.011 1.00 12.18 143 PRO B CA 1
ATOM 2359 C C . PRO B 1 143 ? 37.352 11.564 24.187 1.00 12.07 143 PRO B C 1
ATOM 2360 O O . PRO B 1 143 ? 36.586 12.523 24.077 1.00 13.11 143 PRO B O 1
ATOM 2364 N N . LEU B 1 144 ? 37.507 10.875 25.312 1.00 12.35 144 LEU B N 1
ATOM 2365 C CA . LEU B 1 144 ? 36.777 11.199 26.534 1.00 12.50 144 LEU B CA 1
ATOM 2366 C C . LEU B 1 144 ? 37.637 12.093 27.417 1.00 14.29 144 LEU B C 1
ATOM 2367 O O . LEU B 1 144 ? 37.132 12.746 28.330 1.00 14.99 144 LEU B O 1
ATOM 2372 N N . GLY B 1 145 ? 38.938 12.117 27.144 1.00 13.67 145 GLY B N 1
ATOM 2373 C CA . GLY B 1 145 ? 39.839 12.933 27.935 1.00 14.53 145 GLY B CA 1
ATOM 2374 C C . GLY B 1 145 ? 41.285 12.786 27.499 1.00 13.30 145 GLY B C 1
ATOM 2375 O O . GLY B 1 145 ? 41.570 12.174 26.464 1.00 13.68 145 GLY B O 1
ATOM 2376 N N . VAL B 1 146 ? 42.193 13.341 28.298 1.00 12.99 146 VAL B N 1
ATOM 2377 C CA . VAL B 1 146 ? 43.621 13.293 28.015 1.00 13.12 146 VAL B CA 1
ATOM 2378 C C . VAL B 1 146 ? 44.338 12.377 29.007 1.00 13.12 146 VAL B C 1
ATOM 2379 O O . VAL B 1 146 ? 44.089 12.422 30.214 1.00 14.51 146 VAL B O 1
ATOM 2383 N N . GLU B 1 147 ? 45.225 11.542 28.480 1.00 12.85 147 GLU B N 1
ATOM 2384 C CA . GLU B 1 147 ? 45.988 10.588 29.275 1.00 13.08 147 GLU B CA 1
ATOM 2385 C C . GLU B 1 147 ? 46.775 11.252 30.407 1.00 12.75 147 GLU B C 1
ATOM 2386 O O . GLU B 1 147 ? 47.476 12.236 30.192 1.00 13.18 147 GLU B O 1
ATOM 2392 N N . THR B 1 148 ? 46.643 10.718 31.619 1.00 12.72 148 THR B N 1
ATOM 2393 C CA . THR B 1 148 ? 47.374 11.257 32.760 1.00 13.10 148 THR B CA 1
ATOM 2394 C C . THR B 1 148 ? 48.658 10.453 32.895 1.00 13.89 148 THR B C 1
ATOM 2395 O O . THR B 1 148 ? 48.871 9.488 32.157 1.00 12.83 148 THR B O 1
ATOM 2399 N N . GLU B 1 149 ? 49.513 10.846 33.831 1.00 14.17 149 GLU B N 1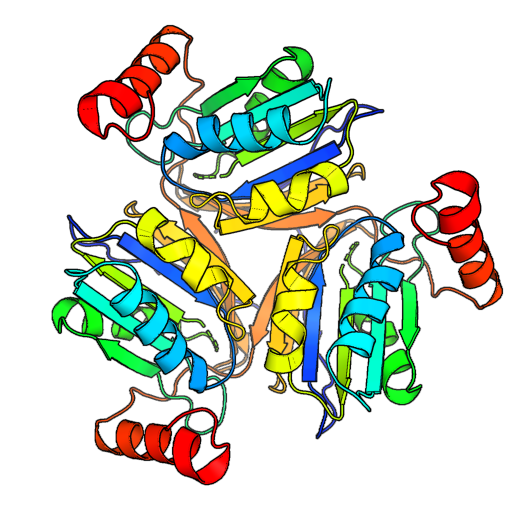
ATOM 2400 C CA . GLU B 1 149 ? 50.757 10.122 34.053 1.00 15.01 149 GLU B CA 1
ATOM 2401 C C . GLU B 1 149 ? 50.420 8.710 34.520 1.00 14.40 149 GLU B C 1
ATOM 2402 O O . GLU B 1 149 ? 51.091 7.747 34.151 1.00 14.05 149 GLU B O 1
ATOM 2408 N N . LYS B 1 150 ? 49.379 8.588 35.337 1.00 14.31 150 LYS B N 1
ATOM 2409 C CA . LYS B 1 150 ? 48.967 7.275 35.820 1.00 14.09 150 LYS B CA 1
ATOM 2410 C C . LYS B 1 150 ? 48.457 6.432 34.647 1.00 13.22 150 LYS B C 1
ATOM 2411 O O . LYS B 1 150 ? 48.799 5.251 34.533 1.00 14.20 150 LYS B O 1
ATOM 2417 N N . ASP B 1 151 ? 47.640 7.036 33.783 1.00 12.01 151 ASP B N 1
ATOM 2418 C CA . ASP B 1 151 ? 47.116 6.330 32.611 1.00 12.23 151 ASP B CA 1
ATOM 2419 C C . ASP B 1 151 ? 48.273 5.857 31.739 1.00 12.42 151 ASP B C 1
ATOM 2420 O O . ASP B 1 151 ? 48.243 4.758 31.183 1.00 12.64 151 ASP B O 1
ATOM 2425 N N . ARG B 1 152 ? 49.284 6.709 31.607 1.00 11.99 152 ARG B N 1
ATOM 2426 C CA . ARG B 1 152 ? 50.451 6.386 30.799 1.00 12.87 152 ARG B CA 1
ATOM 2427 C C . ARG B 1 152 ? 51.191 5.174 31.352 1.00 12.74 152 ARG B C 1
ATOM 2428 O O . ARG B 1 152 ? 51.633 4.309 30.596 1.00 12.90 152 ARG B O 1
ATOM 2436 N N . GLU B 1 153 ? 51.327 5.110 32.672 1.00 13.27 153 GLU B N 1
ATOM 2437 C CA . GLU B 1 153 ? 52.011 3.983 33.280 1.00 15.28 153 GLU B CA 1
ATOM 2438 C C . GLU B 1 153 ? 51.239 2.701 33.009 1.00 14.91 153 GLU B C 1
ATOM 2439 O O . GLU B 1 153 ? 51.827 1.651 32.747 1.00 16.72 153 GLU B O 1
ATOM 2445 N N . GLU B 1 154 ? 49.917 2.784 33.064 1.00 15.05 154 GLU B N 1
ATOM 2446 C CA . GLU B 1 154 ? 49.103 1.611 32.810 1.00 14.61 154 GLU B CA 1
ATOM 2447 C C . GLU B 1 154 ? 49.173 1.192 31.336 1.00 14.67 154 GLU B C 1
ATOM 2448 O O . GLU B 1 154 ? 49.205 0.005 31.030 1.00 14.16 154 GLU B O 1
ATOM 2454 N N . ARG B 1 155 ? 49.233 2.163 30.429 1.00 13.70 155 ARG B N 1
ATOM 2455 C CA . ARG B 1 155 ? 49.335 1.867 28.999 1.00 13.69 155 ARG B CA 1
ATOM 2456 C C . ARG B 1 155 ? 50.684 1.200 28.701 1.00 13.08 155 ARG B C 1
ATOM 2457 O O . ARG B 1 155 ? 50.770 0.272 27.890 1.00 12.35 155 ARG B O 1
ATOM 2465 N N . LYS B 1 156 ? 51.734 1.672 29.365 1.00 12.77 156 LYS B N 1
ATOM 2466 C CA . LYS B 1 156 ? 53.064 1.110 29.176 1.00 12.42 156 LYS B CA 1
ATOM 2467 C C . LYS B 1 156 ? 53.122 -0.329 29.685 1.00 13.25 156 LYS B C 1
ATOM 2468 O O . LYS B 1 156 ? 53.711 -1.198 29.041 1.00 12.62 156 LYS B O 1
ATOM 2474 N N . LYS B 1 157 ? 52.509 -0.571 30.840 1.00 13.75 157 LYS B N 1
ATOM 2475 C CA . LYS B 1 157 ? 52.482 -1.900 31.441 1.00 15.13 157 LYS B CA 1
ATOM 2476 C C . LYS B 1 157 ? 51.696 -2.875 30.565 1.00 14.65 157 LYS B C 1
ATOM 2477 O O . LYS B 1 157 ? 52.059 -4.048 30.434 1.00 14.81 157 LYS B O 1
ATOM 2483 N N . PHE B 1 158 ? 50.614 -2.386 29.968 1.00 13.34 158 PHE B N 1
ATOM 2484 C CA . PHE B 1 158 ? 49.798 -3.210 29.087 1.00 13.73 158 PHE B CA 1
ATOM 2485 C C . PHE B 1 158 ? 50.631 -3.717 27.909 1.00 13.24 158 PHE B C 1
ATOM 2486 O O . PHE B 1 158 ? 50.604 -4.903 27.570 1.00 12.65 158 PHE B O 1
ATOM 2494 N N . LEU B 1 159 ? 51.368 -2.806 27.283 1.00 11.76 159 LEU B N 1
ATOM 2495 C CA . LEU B 1 159 ? 52.181 -3.151 26.127 1.00 11.73 159 LEU B CA 1
ATOM 2496 C C . LEU B 1 159 ? 53.355 -4.048 26.468 1.00 12.08 159 LEU B C 1
ATOM 2497 O O . LEU B 1 159 ? 53.844 -4.789 25.621 1.00 11.89 159 LEU B O 1
ATOM 2502 N N . ARG B 1 160 ? 53.800 -3.996 27.716 1.00 12.69 160 ARG B N 1
ATOM 2503 C CA . ARG B 1 160 ? 54.943 -4.792 28.132 1.00 13.43 160 ARG B CA 1
ATOM 2504 C C . ARG B 1 160 ? 54.629 -6.107 28.839 1.00 15.04 160 ARG B C 1
ATOM 2505 O O . ARG B 1 160 ? 55.325 -7.101 28.640 1.00 16.51 160 ARG B O 1
ATOM 2513 N N . GLU B 1 161 ? 53.573 -6.124 29.642 1.00 16.06 161 GLU B N 1
ATOM 2514 C CA . GLU B 1 161 ? 53.216 -7.325 30.383 1.00 18.28 161 GLU B CA 1
ATOM 2515 C C . GLU B 1 161 ? 52.090 -8.166 29.784 1.00 18.46 161 GLU B C 1
ATOM 2516 O O . GLU B 1 161 ? 52.075 -9.386 29.952 1.00 19.89 161 GLU B O 1
ATOM 2522 N N . VAL B 1 162 ? 51.158 -7.526 29.082 1.00 17.44 162 VAL B N 1
ATOM 2523 C CA . VAL B 1 162 ? 50.035 -8.240 28.483 1.00 18.76 162 VAL B CA 1
ATOM 2524 C C . VAL B 1 162 ? 50.295 -8.687 27.042 1.00 18.73 162 VAL B C 1
ATOM 2525 O O . VAL B 1 162 ? 50.368 -9.889 26.771 1.00 19.00 162 VAL B O 1
ATOM 2529 N N . VAL B 1 163 ? 50.441 -7.743 26.112 1.00 17.48 163 VAL B N 1
ATOM 2530 C CA . VAL B 1 163 ? 50.697 -8.117 24.721 1.00 16.70 163 VAL B CA 1
ATOM 2531 C C . VAL B 1 163 ? 52.184 -8.330 24.445 1.00 15.80 163 VAL B C 1
ATOM 2532 O O . VAL B 1 163 ? 52.563 -8.931 23.442 1.00 17.07 163 VAL B O 1
ATOM 2536 N N . LYS B 1 164 ? 53.021 -7.825 25.341 1.00 14.59 164 LYS B N 1
ATOM 2537 C CA . LYS B 1 164 ? 54.463 -8.000 25.232 1.00 13.77 164 LYS B CA 1
ATOM 2538 C C . LYS B 1 164 ? 55.077 -7.491 23.926 1.00 13.09 164 LYS B C 1
ATOM 2539 O O . LYS B 1 164 ? 56.027 -8.086 23.406 1.00 12.37 164 LYS B O 1
ATOM 2545 N N . TYR B 1 165 ? 54.546 -6.391 23.401 1.00 11.35 165 TYR B N 1
ATOM 2546 C CA . TYR B 1 165 ? 55.080 -5.823 22.163 1.00 11.08 165 TYR B CA 1
ATOM 2547 C C . TYR B 1 165 ? 56.209 -4.833 22.443 1.00 10.93 165 TYR B C 1
ATOM 2548 O O . TYR B 1 165 ? 56.881 -4.367 21.523 1.00 11.70 165 TYR B O 1
ATOM 2557 N N . LYS B 1 166 ? 56.402 -4.505 23.715 1.00 10.23 166 LYS B N 1
ATOM 2558 C CA . LYS B 1 166 ? 57.461 -3.596 24.128 1.00 10.85 166 LYS B CA 1
ATOM 2559 C C . LYS B 1 166 ? 58.166 -4.217 25.325 1.00 11.11 166 LYS B C 1
ATOM 2560 O O . LYS B 1 166 ? 57.618 -5.105 25.982 1.00 11.97 166 LYS B O 1
ATOM 2566 N N . LEU B 1 167 ? 59.377 -3.748 25.605 1.00 12.47 167 LEU B N 1
ATOM 2567 C CA . LEU B 1 167 ? 60.154 -4.248 26.733 1.00 12.56 167 LEU B CA 1
ATOM 2568 C C . LEU B 1 167 ? 60.268 -3.190 27.836 1.00 14.37 167 LEU B C 1
ATOM 2569 O O . LEU B 1 167 ? 60.621 -3.567 28.971 1.00 15.92 167 LEU B O 1
ATOM 2575 N N . ILE C 1 6 ? 30.956 25.334 3.717 1.00 23.33 6 ILE C N 1
ATOM 2576 C CA . ILE C 1 6 ? 31.739 24.390 2.873 1.00 22.72 6 ILE C CA 1
ATOM 2577 C C . ILE C 1 6 ? 30.991 24.058 1.591 1.00 22.57 6 ILE C C 1
ATOM 2578 O O . ILE C 1 6 ? 29.847 23.597 1.619 1.00 24.78 6 ILE C O 1
ATOM 2583 N N . LYS C 1 7 ? 31.642 24.298 0.461 1.00 21.99 7 LYS C N 1
ATOM 2584 C CA . LYS C 1 7 ? 31.041 24.021 -0.835 1.00 21.92 7 LYS C CA 1
ATOM 2585 C C . LYS C 1 7 ? 31.760 22.831 -1.451 1.00 21.39 7 LYS C C 1
ATOM 2586 O O . LYS C 1 7 ? 32.979 22.714 -1.335 1.00 21.03 7 LYS C O 1
ATOM 2592 N N . PHE C 1 8 ? 31.008 21.947 -2.094 1.00 20.24 8 PHE C N 1
ATOM 2593 C CA . PHE C 1 8 ? 31.598 20.782 -2.737 1.00 20.41 8 PHE C CA 1
ATOM 2594 C C . PHE C 1 8 ? 31.506 20.946 -4.244 1.00 20.88 8 PHE C C 1
ATOM 2595 O O . PHE C 1 8 ? 30.484 21.394 -4.770 1.00 22.55 8 PHE C O 1
ATOM 2603 N N . GLU C 1 9 ? 32.580 20.596 -4.941 1.00 20.36 9 GLU C N 1
ATOM 2604 C CA . GLU C 1 9 ? 32.612 20.717 -6.389 1.00 20.66 9 GLU C CA 1
ATOM 2605 C C . GLU C 1 9 ? 33.159 19.439 -7.000 1.00 19.58 9 GLU C C 1
ATOM 2606 O O . GLU C 1 9 ? 33.983 18.753 -6.393 1.00 18.65 9 GLU C O 1
ATOM 2612 N N . LEU C 1 10 ? 32.687 19.118 -8.198 1.00 18.05 10 LEU C N 1
ATOM 2613 C CA . LEU C 1 10 ? 33.131 17.929 -8.911 1.00 17.92 10 LEU C CA 1
ATOM 2614 C C . LEU C 1 10 ? 34.037 18.335 -10.074 1.00 17.66 10 LEU C C 1
ATOM 2615 O O . LEU C 1 10 ? 33.727 19.270 -10.816 1.00 18.60 10 LEU C O 1
ATOM 2620 N N . ILE C 1 11 ? 35.164 17.643 -10.221 1.00 16.70 11 ILE C N 1
ATOM 2621 C CA . ILE C 1 11 ? 36.102 17.934 -11.299 1.00 17.15 11 ILE C CA 1
ATOM 2622 C C . ILE C 1 11 ? 36.262 16.707 -12.180 1.00 17.76 11 ILE C C 1
ATOM 2623 O O . ILE C 1 11 ? 36.681 15.646 -11.715 1.00 16.63 11 ILE C O 1
ATOM 2628 N N . ASP C 1 12 ? 35.917 16.848 -13.454 1.00 17.94 12 ASP C N 1
ATOM 2629 C CA . ASP C 1 12 ? 36.033 15.742 -14.397 1.00 18.83 12 ASP C CA 1
ATOM 2630 C C . ASP C 1 12 ? 37.505 15.608 -14.782 1.00 16.96 12 ASP C C 1
ATOM 2631 O O . ASP C 1 12 ? 38.176 16.610 -15.019 1.00 18.19 12 ASP C O 1
ATOM 2636 N N . VAL C 1 13 ? 38.013 14.382 -14.844 1.00 14.87 13 VAL C N 1
ATOM 2637 C CA . VAL C 1 13 ? 39.416 14.187 -15.194 1.00 14.62 13 VAL C CA 1
ATOM 2638 C C . VAL C 1 13 ? 39.597 13.588 -16.580 1.00 15.03 13 VAL C C 1
ATOM 2639 O O . VAL C 1 13 ? 39.220 12.442 -16.819 1.00 15.37 13 VAL C O 1
ATOM 2643 N N . PRO C 1 14 ? 40.187 14.358 -17.509 1.00 16.18 14 PRO C N 1
ATOM 2644 C CA . PRO C 1 14 ? 40.426 13.896 -18.880 1.00 16.38 14 PRO C CA 1
ATOM 2645 C C . PRO C 1 14 ? 41.513 12.831 -18.869 1.00 16.46 14 PRO C C 1
ATOM 2646 O O . PRO C 1 14 ? 42.551 13.013 -18.232 1.00 16.81 14 PRO C O 1
ATOM 2650 N N . ILE C 1 15 ? 41.283 11.729 -19.572 1.00 15.07 15 ILE C N 1
ATOM 2651 C CA . ILE C 1 15 ? 42.265 10.653 -19.637 1.00 16.33 15 ILE C CA 1
ATOM 2652 C C . ILE C 1 15 ? 42.341 10.108 -21.062 1.00 16.90 15 ILE C C 1
ATOM 2653 O O . ILE C 1 15 ? 41.560 9.242 -21.447 1.00 18.24 15 ILE C O 1
ATOM 2658 N N . PRO C 1 16 ? 43.283 10.618 -21.867 1.00 16.63 16 PRO C N 1
ATOM 2659 C CA . PRO C 1 16 ? 43.427 10.151 -23.250 1.00 17.26 16 PRO C CA 1
ATOM 2660 C C . PRO C 1 16 ? 43.769 8.662 -23.310 1.00 18.41 16 PRO C C 1
ATOM 2661 O O . PRO C 1 16 ? 44.395 8.120 -22.396 1.00 17.93 16 PRO C O 1
ATOM 2665 N N . GLN C 1 17 ? 43.361 8.003 -24.389 1.00 19.18 17 GLN C N 1
ATOM 2666 C CA . GLN C 1 17 ? 43.636 6.581 -24.546 1.00 20.34 17 GLN C CA 1
ATOM 2667 C C . GLN C 1 17 ? 45.145 6.368 -24.484 1.00 19.05 17 GLN C C 1
ATOM 2668 O O . GLN C 1 17 ? 45.917 7.146 -25.048 1.00 19.05 17 GLN C O 1
ATOM 2674 N N . GLY C 1 18 ? 45.569 5.328 -23.775 1.00 18.06 18 GLY C N 1
ATOM 2675 C CA . GLY C 1 18 ? 46.988 5.050 -23.660 1.00 16.57 18 GLY C CA 1
ATOM 2676 C C . GLY C 1 18 ? 47.634 5.701 -22.448 1.00 16.28 18 GLY C C 1
ATOM 2677 O O . GLY C 1 18 ? 48.810 5.465 -22.173 1.00 17.63 18 GLY C O 1
ATOM 2678 N N . THR C 1 19 ? 46.881 6.521 -21.720 1.00 15.23 19 THR C N 1
ATOM 2679 C CA . THR C 1 19 ? 47.438 7.184 -20.544 1.00 14.46 19 THR C CA 1
ATOM 2680 C C . THR C 1 19 ? 46.772 6.754 -19.248 1.00 13.00 19 THR C C 1
ATOM 2681 O O . THR C 1 19 ? 45.677 6.201 -19.243 1.00 13.16 19 THR C O 1
ATOM 2685 N N . ASN C 1 20 ? 47.475 6.994 -18.149 1.00 12.26 20 ASN C N 1
ATOM 2686 C CA . ASN C 1 20 ? 46.979 6.716 -16.813 1.00 11.66 20 ASN C CA 1
ATOM 2687 C C . ASN C 1 20 ? 47.267 7.977 -16.028 1.00 11.08 20 ASN C C 1
ATOM 2688 O O . ASN C 1 20 ? 48.239 8.681 -16.315 1.00 11.19 20 ASN C O 1
ATOM 2693 N N . VAL C 1 21 ? 46.425 8.265 -15.049 1.00 11.08 21 VAL C N 1
ATOM 2694 C CA . VAL C 1 21 ? 46.620 9.439 -14.226 1.00 10.86 21 VAL C CA 1
ATOM 2695 C C . VAL C 1 21 ? 46.807 8.992 -12.782 1.00 10.95 21 VAL C C 1
ATOM 2696 O O . VAL C 1 21 ? 46.208 8.012 -12.337 1.00 11.00 21 VAL C O 1
ATOM 2700 N N . ILE C 1 22 ? 47.675 9.700 -12.073 1.00 9.85 22 ILE C N 1
ATOM 2701 C CA . ILE C 1 22 ? 47.946 9.431 -10.668 1.00 9.51 22 ILE C CA 1
ATOM 2702 C C . ILE C 1 22 ? 47.806 10.801 -10.016 1.00 9.66 22 ILE C C 1
ATOM 2703 O O . ILE C 1 22 ? 48.476 11.749 -10.423 1.00 10.43 22 ILE C O 1
ATOM 2708 N N . ILE C 1 23 ? 46.920 10.905 -9.031 1.00 8.69 23 ILE C N 1
ATOM 2709 C CA . ILE C 1 23 ? 46.686 12.168 -8.330 1.00 9.02 23 ILE C CA 1
ATOM 2710 C C . ILE C 1 23 ? 46.983 11.965 -6.854 1.00 8.60 23 ILE C C 1
ATOM 2711 O O . ILE C 1 23 ? 46.582 10.962 -6.277 1.00 10.15 23 ILE C O 1
ATOM 2716 N N . GLY C 1 24 ? 47.690 12.912 -6.244 1.00 8.72 24 GLY C N 1
ATOM 2717 C CA . GLY C 1 24 ? 48.016 12.771 -4.837 1.00 8.52 24 GLY C CA 1
ATOM 2718 C C . GLY C 1 24 ? 48.251 14.083 -4.123 1.00 7.97 24 GLY C C 1
ATOM 2719 O O . GLY C 1 24 ? 47.918 15.150 -4.630 1.00 8.42 24 GLY C O 1
ATOM 2720 N N . GLN C 1 25 ? 48.832 13.998 -2.934 1.00 9.00 25 GLN C N 1
ATOM 2721 C CA . GLN C 1 25 ? 49.114 15.184 -2.146 1.00 8.38 25 GLN C CA 1
ATOM 2722 C C . GLN C 1 25 ? 50.511 15.039 -1.556 1.00 9.24 25 GLN C C 1
ATOM 2723 O O . GLN C 1 25 ? 50.911 13.948 -1.142 1.00 9.65 25 GLN C O 1
ATOM 2729 N N . ALA C 1 26 ? 51.247 16.144 -1.534 1.00 8.80 26 ALA C N 1
ATOM 2730 C CA . ALA C 1 26 ? 52.601 16.167 -0.998 1.00 8.79 26 ALA C CA 1
ATOM 2731 C C . ALA C 1 26 ? 52.809 17.485 -0.257 1.00 9.24 26 ALA C C 1
ATOM 2732 O O . ALA C 1 26 ? 51.885 17.992 0.380 1.00 9.85 26 ALA C O 1
ATOM 2734 N N . HIS C 1 27 ? 54.028 18.013 -0.324 1.00 9.81 27 HIS C N 1
ATOM 2735 C CA . HIS C 1 27 ? 54.396 19.280 0.308 1.00 9.84 27 HIS C CA 1
ATOM 2736 C C . HIS C 1 27 ? 55.674 19.758 -0.365 1.00 9.93 27 HIS C C 1
ATOM 2737 O O . HIS C 1 27 ? 56.108 19.168 -1.352 1.00 10.40 27 HIS C O 1
ATOM 2744 N N . PHE C 1 28 ? 56.257 20.818 0.052 1.00 10.23 28 PHE C N 1
ATOM 2745 C CA . PHE C 1 28 ? 57.627 21.242 -0.243 1.00 10.67 28 PHE C CA 1
ATOM 2746 C C . PHE C 1 28 ? 57.926 21.233 -1.738 1.00 11.48 28 PHE C C 1
ATOM 2747 O O . PHE C 1 28 ? 57.557 20.307 -2.464 1.00 11.15 28 PHE C O 1
ATOM 2755 N N . ILE C 1 29 ? 58.613 22.276 -2.188 1.00 12.63 29 ILE C N 1
ATOM 2756 C CA . ILE C 1 29 ? 58.920 22.446 -3.598 1.00 12.96 29 ILE C CA 1
ATOM 2757 C C . ILE C 1 29 ? 59.712 21.317 -4.262 1.00 11.34 29 ILE C C 1
ATOM 2758 O O . ILE C 1 29 ? 59.560 21.081 -5.459 1.00 12.23 29 ILE C O 1
ATOM 2763 N N . LYS C 1 30 ? 60.529 20.605 -3.491 1.00 10.28 30 LYS C N 1
ATOM 2764 C CA . LYS C 1 30 ? 61.329 19.511 -4.041 1.00 10.29 30 LYS C CA 1
ATOM 2765 C C . LYS C 1 30 ? 60.478 18.354 -4.566 1.00 9.84 30 LYS C C 1
ATOM 2766 O O . LYS C 1 30 ? 60.985 17.453 -5.231 1.00 9.88 30 LYS C O 1
ATOM 2772 N N . THR C 1 31 ? 59.188 18.380 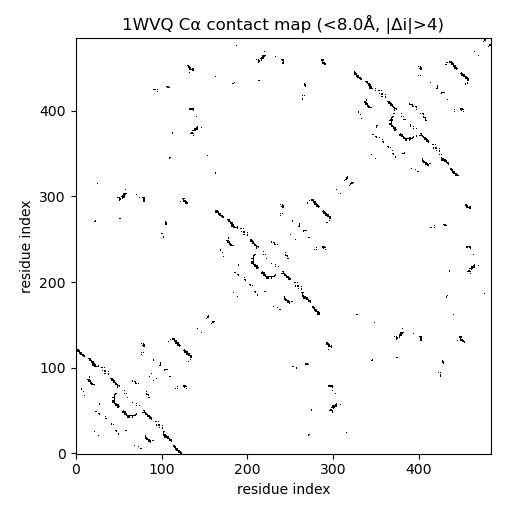-4.258 1.00 9.89 31 THR C N 1
ATOM 2773 C CA . THR C 1 31 ? 58.265 17.348 -4.723 1.00 10.02 31 THR C CA 1
ATOM 2774 C C . THR C 1 31 ? 58.360 17.119 -6.229 1.00 10.75 31 THR C C 1
ATOM 2775 O O . THR C 1 31 ? 58.436 15.984 -6.692 1.00 9.05 31 THR C O 1
ATOM 2779 N N . VAL C 1 32 ? 58.364 18.202 -6.998 1.00 11.54 32 VAL C N 1
ATOM 2780 C CA . VAL C 1 32 ? 58.392 18.063 -8.446 1.00 11.72 32 VAL C CA 1
ATOM 2781 C C . VAL C 1 32 ? 59.654 17.399 -8.994 1.00 10.35 32 VAL C C 1
ATOM 2782 O O . VAL C 1 32 ? 59.572 16.589 -9.914 1.00 10.77 32 VAL C O 1
ATOM 2786 N N . GLU C 1 33 ? 60.816 17.727 -8.440 1.00 9.26 33 GLU C N 1
ATOM 2787 C CA . GLU C 1 33 ? 62.043 17.096 -8.909 1.00 9.50 33 GLU C CA 1
ATOM 2788 C C . GLU C 1 33 ? 62.091 15.632 -8.479 1.00 9.08 33 GLU C C 1
ATOM 2789 O O . GLU C 1 33 ? 62.494 14.765 -9.255 1.00 9.50 33 GLU C O 1
ATOM 2795 N N . ASP C 1 34 ? 61.674 15.351 -7.250 1.00 9.89 34 ASP C N 1
ATOM 2796 C CA . ASP C 1 34 ? 61.693 13.976 -6.766 1.00 9.21 34 ASP C CA 1
ATOM 2797 C C . ASP C 1 34 ? 60.740 13.059 -7.533 1.00 9.42 34 ASP C C 1
ATOM 2798 O O . ASP C 1 34 ? 61.059 11.894 -7.765 1.00 10.22 34 ASP C O 1
ATOM 2803 N N . LEU C 1 35 ? 59.578 13.575 -7.924 1.00 9.27 35 LEU C N 1
ATOM 2804 C CA . LEU C 1 35 ? 58.620 12.775 -8.683 1.00 9.53 35 LEU C CA 1
ATOM 2805 C C . LEU C 1 35 ? 59.167 12.550 -10.092 1.00 9.80 35 LEU C C 1
ATOM 2806 O O . LEU C 1 35 ? 59.000 11.475 -10.664 1.00 9.97 35 LEU C O 1
ATOM 2811 N N . TYR C 1 36 ? 59.826 13.564 -10.648 1.00 10.28 36 TYR C N 1
ATOM 2812 C CA . TYR C 1 36 ? 60.416 13.433 -11.978 1.00 10.13 36 TYR C CA 1
ATOM 2813 C C . TYR C 1 36 ? 61.413 12.274 -11.943 1.00 10.36 36 TYR C C 1
ATOM 2814 O O . TYR C 1 36 ? 61.392 11.381 -12.794 1.00 9.94 36 TYR C O 1
ATOM 2823 N N . GLU C 1 37 ? 62.286 12.291 -10.945 1.00 9.83 37 GLU C N 1
ATOM 2824 C CA . GLU C 1 37 ? 63.285 11.248 -10.811 1.00 10.34 37 GLU C CA 1
ATOM 2825 C C . GLU C 1 37 ? 62.671 9.867 -10.581 1.00 9.78 37 GLU C C 1
ATOM 2826 O O . GLU C 1 37 ? 63.131 8.881 -11.164 1.00 10.20 37 GLU C O 1
ATOM 2832 N N . ALA C 1 38 ? 61.636 9.792 -9.745 1.00 9.18 38 ALA C N 1
ATOM 2833 C CA . ALA C 1 38 ? 60.979 8.514 -9.474 1.00 9.59 38 ALA C CA 1
ATOM 2834 C C . ALA C 1 38 ? 60.462 7.884 -10.765 1.00 10.60 38 ALA C C 1
ATOM 2835 O O . ALA C 1 38 ? 60.604 6.683 -10.984 1.00 11.16 38 ALA C O 1
ATOM 2837 N N . LEU C 1 39 ? 59.882 8.701 -11.634 1.00 10.66 39 LEU C N 1
ATOM 2838 C CA . LEU C 1 39 ? 59.344 8.186 -12.885 1.00 10.84 39 LEU C CA 1
ATOM 2839 C C . LEU C 1 39 ? 60.403 7.794 -13.909 1.00 11.11 39 LEU C C 1
ATOM 2840 O O . LEU C 1 39 ? 60.410 6.669 -14.413 1.00 11.57 39 LEU C O 1
ATOM 2845 N N . VAL C 1 40 ? 61.303 8.721 -14.212 1.00 12.09 40 VAL C N 1
ATOM 2846 C CA . VAL C 1 40 ? 62.329 8.470 -15.214 1.00 12.83 40 VAL C CA 1
ATOM 2847 C C . VAL C 1 40 ? 63.283 7.313 -14.888 1.00 12.67 40 VAL C C 1
ATOM 2848 O O . VAL C 1 40 ? 63.815 6.668 -15.795 1.00 13.40 40 VAL C O 1
ATOM 2852 N N . THR C 1 41 ? 63.491 7.033 -13.604 1.00 11.58 41 THR C N 1
ATOM 2853 C CA . THR C 1 41 ? 64.381 5.943 -13.222 1.00 11.25 41 THR C CA 1
ATOM 2854 C C . THR C 1 41 ? 63.630 4.626 -13.005 1.00 10.80 41 THR C C 1
ATOM 2855 O O . THR C 1 41 ? 64.227 3.608 -12.651 1.00 11.27 41 THR C O 1
ATOM 2859 N N . SER 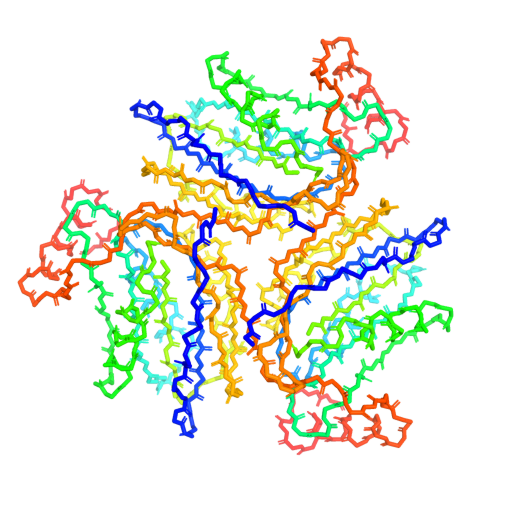C 1 42 ? 62.319 4.644 -13.230 1.00 11.08 42 SER C N 1
ATOM 2860 C CA . SER C 1 42 ? 61.508 3.442 -13.054 1.00 10.51 42 SER C CA 1
ATOM 2861 C C . SER C 1 42 ? 61.362 2.609 -14.312 1.00 11.11 42 SER C C 1
ATOM 2862 O O . SER C 1 42 ? 61.416 1.384 -14.256 1.00 10.09 42 SER C O 1
ATOM 2865 N N . VAL C 1 43 ? 61.165 3.280 -15.441 1.00 10.70 43 VAL C N 1
ATOM 2866 C CA . VAL C 1 43 ? 60.947 2.594 -16.709 1.00 12.32 43 VAL C CA 1
ATOM 2867 C C . VAL C 1 43 ? 61.642 3.299 -17.867 1.00 13.01 43 VAL C C 1
ATOM 2868 O O . VAL C 1 43 ? 61.472 4.502 -18.052 1.00 13.45 43 VAL C O 1
ATOM 2872 N N . PRO C 1 44 ? 62.440 2.563 -18.659 1.00 13.54 44 PRO C N 1
ATOM 2873 C CA . PRO C 1 44 ? 63.115 3.210 -19.789 1.00 15.51 44 PRO C CA 1
ATOM 2874 C C . PRO C 1 44 ? 62.050 3.674 -20.780 1.00 17.06 44 PRO C C 1
ATOM 2875 O O . PRO C 1 44 ? 61.109 2.939 -21.077 1.00 19.26 44 PRO C O 1
ATOM 2879 N N . GLY C 1 45 ? 62.184 4.893 -21.280 1.00 18.55 45 GLY C N 1
ATOM 2880 C CA . GLY C 1 45 ? 61.214 5.370 -22.249 1.00 18.00 45 GLY C CA 1
ATOM 2881 C C . GLY C 1 45 ? 59.843 5.788 -21.742 1.00 17.25 45 GLY C C 1
ATOM 2882 O O . GLY C 1 45 ? 58.932 6.008 -22.539 1.00 15.91 45 GLY C O 1
ATOM 2883 N N . VAL C 1 46 ? 59.670 5.891 -20.430 1.00 15.19 46 VAL C N 1
ATOM 2884 C CA . VAL C 1 46 ? 58.383 6.330 -19.914 1.00 13.92 46 VAL C CA 1
ATOM 2885 C C . VAL C 1 46 ? 58.187 7.776 -20.379 1.00 12.93 46 VAL C C 1
ATOM 2886 O O . VAL C 1 46 ? 59.148 8.540 -20.474 1.00 13.39 46 VAL C O 1
ATOM 2890 N N . LYS C 1 47 ? 56.950 8.132 -20.710 1.00 11.88 47 LYS C N 1
ATOM 2891 C CA . LYS C 1 47 ? 56.624 9.488 -21.142 1.00 12.06 47 LYS C CA 1
ATOM 2892 C C . LYS C 1 47 ? 55.702 10.020 -20.058 1.00 11.52 47 LYS C C 1
ATOM 2893 O O . LYS C 1 47 ? 54.760 9.338 -19.656 1.00 11.14 47 LYS C O 1
ATOM 2899 N N . PHE C 1 48 ? 55.952 11.236 -19.586 1.00 11.26 48 PHE C N 1
ATOM 2900 C CA . PHE C 1 48 ? 55.148 11.747 -18.491 1.00 11.51 48 PHE C CA 1
ATOM 2901 C C . PHE C 1 48 ? 55.083 13.254 -18.349 1.00 12.29 48 PHE C C 1
ATOM 2902 O O . PHE C 1 48 ? 55.875 13.994 -18.937 1.00 13.26 48 PHE C O 1
ATOM 2910 N N . GLY C 1 49 ? 54.126 13.678 -17.528 1.00 11.91 49 GLY C N 1
ATOM 2911 C CA . GLY C 1 49 ? 53.928 15.076 -17.205 1.00 11.43 49 GLY C CA 1
ATOM 2912 C C . GLY C 1 49 ? 53.593 15.109 -15.724 1.00 11.64 49 GLY C C 1
ATOM 2913 O O . GLY C 1 49 ? 52.760 14.329 -15.266 1.00 11.73 49 GLY C O 1
ATOM 2914 N N . ILE C 1 50 ? 54.248 15.989 -14.975 1.00 11.10 50 ILE C N 1
ATOM 2915 C CA . ILE C 1 50 ? 54.018 16.108 -13.537 1.00 11.63 50 ILE C CA 1
ATOM 2916 C C . ILE C 1 50 ? 53.778 17.567 -13.171 1.00 11.96 50 ILE C C 1
ATOM 2917 O O . ILE C 1 50 ? 54.517 18.444 -13.608 1.00 12.27 50 ILE C O 1
ATOM 2922 N N . ALA C 1 51 ? 52.751 17.820 -12.367 1.00 11.24 51 ALA C N 1
ATOM 2923 C CA . ALA C 1 51 ? 52.443 19.176 -11.923 1.00 10.75 51 ALA C CA 1
ATOM 2924 C C . ALA C 1 51 ? 52.143 19.121 -10.430 1.00 10.34 51 ALA C C 1
ATOM 2925 O O . ALA C 1 51 ? 51.513 18.177 -9.950 1.00 11.09 51 ALA C O 1
ATOM 2927 N N . PHE C 1 52 ? 52.610 20.134 -9.706 1.00 10.63 52 PHE C N 1
ATOM 2928 C CA . PHE C 1 52 ? 52.437 20.211 -8.259 1.00 10.78 52 PHE C CA 1
ATOM 2929 C C . PHE C 1 52 ? 52.011 21.609 -7.840 1.00 11.55 52 PHE C C 1
ATOM 2930 O O . PHE C 1 52 ? 52.596 22.602 -8.271 1.00 10.99 52 PHE C O 1
ATOM 2938 N N . CYS C 1 53 ? 50.994 21.678 -6.990 1.00 11.79 53 CYS C N 1
ATOM 2939 C CA . CYS C 1 53 ? 50.491 22.955 -6.514 1.00 11.99 53 CYS C CA 1
ATOM 2940 C C . CYS C 1 53 ? 51.192 23.494 -5.278 1.00 11.96 53 CYS C C 1
ATOM 2941 O O . CYS C 1 53 ? 50.925 23.060 -4.158 1.00 11.50 53 CYS C O 1
ATOM 2944 N N . GLU C 1 54 ? 52.101 24.437 -5.494 1.00 12.03 54 GLU C N 1
ATOM 2945 C CA . GLU C 1 54 ? 52.802 25.097 -4.400 1.00 11.78 54 GLU C CA 1
ATOM 2946 C C . GLU C 1 54 ? 51.661 25.824 -3.686 1.00 12.71 54 GLU C C 1
ATOM 2947 O O . GLU C 1 54 ? 50.902 26.572 -4.313 1.00 12.29 54 GLU C O 1
ATOM 2953 N N . ALA C 1 55 ? 51.535 25.597 -2.383 1.00 12.81 55 ALA C N 1
ATOM 2954 C CA . ALA C 1 55 ? 50.434 26.161 -1.606 1.00 12.71 55 ALA C CA 1
ATOM 2955 C C . ALA C 1 55 ? 50.681 27.449 -0.832 1.00 13.06 55 ALA C C 1
ATOM 2956 O O . ALA C 1 55 ? 49.784 27.938 -0.141 1.00 13.27 55 ALA C O 1
ATOM 2958 N N . SER C 1 56 ? 51.887 27.989 -0.937 1.00 13.18 56 SER C N 1
ATOM 2959 C CA . SER C 1 56 ? 52.242 29.227 -0.253 1.00 15.15 56 SER C CA 1
ATOM 2960 C C . SER C 1 56 ? 53.183 29.991 -1.174 1.00 14.90 56 SER C C 1
ATOM 2961 O O . SER C 1 56 ? 53.391 29.588 -2.316 1.00 14.81 56 SER C O 1
ATOM 2964 N N . GLY C 1 57 ? 53.753 31.081 -0.673 1.00 16.01 57 GLY C N 1
ATOM 2965 C CA . GLY C 1 57 ? 54.665 31.871 -1.477 1.00 15.68 57 GLY C CA 1
ATOM 2966 C C . GLY C 1 57 ? 54.007 32.358 -2.753 1.00 14.98 57 GLY C C 1
ATOM 2967 O O . GLY C 1 57 ? 52.943 32.975 -2.718 1.00 16.51 57 GLY C O 1
ATOM 2968 N N . LYS C 1 58 ? 54.640 32.076 -3.887 1.00 14.88 58 LYS C N 1
ATOM 2969 C CA . LYS C 1 58 ? 54.107 32.490 -5.183 1.00 13.60 58 LYS C CA 1
ATOM 2970 C C . LYS C 1 58 ? 52.902 31.657 -5.621 1.00 12.93 58 LYS C C 1
ATOM 2971 O O . LYS C 1 58 ? 52.175 32.036 -6.539 1.00 12.89 58 LYS C O 1
ATOM 2977 N N . ARG C 1 59 ? 52.690 30.527 -4.954 1.00 12.13 59 ARG C N 1
ATOM 2978 C CA . ARG C 1 59 ? 51.565 29.648 -5.257 1.00 11.57 59 ARG C CA 1
ATOM 2979 C C . ARG C 1 59 ? 51.470 29.304 -6.746 1.00 10.70 59 ARG C C 1
ATOM 2980 O O . ARG C 1 59 ? 50.394 29.348 -7.349 1.00 11.42 59 ARG C O 1
ATOM 2988 N N . LEU C 1 60 ? 52.603 28.942 -7.333 1.00 10.85 60 LEU C N 1
ATOM 2989 C CA . LEU C 1 60 ? 52.634 28.589 -8.743 1.00 11.59 60 LEU C CA 1
ATOM 2990 C C . LEU C 1 60 ? 52.635 27.080 -8.953 1.00 12.31 60 LEU C C 1
ATOM 2991 O O . LEU C 1 60 ? 53.218 26.326 -8.170 1.00 13.42 60 LEU C O 1
ATOM 2996 N N . VAL C 1 61 ? 51.949 26.640 -9.998 1.00 11.04 61 VAL C N 1
ATOM 2997 C CA . VAL C 1 61 ? 51.923 25.226 -10.333 1.00 10.55 61 VAL C CA 1
ATOM 2998 C C . VAL C 1 61 ? 53.320 24.925 -10.879 1.00 10.95 61 VAL C C 1
ATOM 2999 O O . VAL C 1 61 ? 53.763 25.541 -11.852 1.00 11.95 61 VAL C O 1
ATOM 3003 N N . ARG C 1 62 ? 54.018 23.996 -10.234 1.00 10.74 62 ARG C N 1
ATOM 3004 C CA . ARG C 1 62 ? 55.371 23.632 -10.638 1.00 10.54 62 ARG C CA 1
ATOM 3005 C C . ARG C 1 62 ? 55.297 22.365 -11.467 1.00 10.30 62 ARG C C 1
ATOM 3006 O O . ARG C 1 62 ? 54.575 21.436 -11.111 1.00 10.90 62 ARG C O 1
ATOM 3014 N N . HIS C 1 63 ? 56.049 22.314 -12.561 1.00 9.45 63 HIS C N 1
ATOM 3015 C CA . HIS C 1 63 ? 55.983 21.155 -13.433 1.00 10.54 63 HIS C CA 1
ATOM 3016 C C . HIS C 1 63 ? 57.291 20.676 -14.058 1.00 11.18 63 HIS C C 1
ATOM 3017 O O . HIS C 1 63 ? 58.240 21.440 -14.237 1.00 11.35 63 HIS C O 1
ATOM 3024 N N . GLU C 1 64 ? 57.320 19.383 -14.371 1.00 11.46 64 GLU C N 1
ATOM 3025 C CA . GLU C 1 64 ? 58.460 18.733 -15.014 1.00 11.32 64 GLU C CA 1
ATOM 3026 C C . GLU C 1 64 ? 57.835 17.735 -15.988 1.00 11.61 64 GLU C C 1
ATOM 3027 O O . GLU C 1 64 ? 56.745 17.223 -15.740 1.00 12.47 64 GLU C O 1
ATOM 3033 N N . ALA C 1 65 ? 58.510 17.447 -17.093 1.00 12.23 65 ALA C N 1
ATOM 3034 C CA . ALA C 1 65 ? 57.941 16.521 -18.062 1.00 13.59 65 ALA C CA 1
ATOM 3035 C C . ALA C 1 65 ? 58.876 16.250 -19.222 1.00 15.10 65 ALA C C 1
ATOM 3036 O O . ALA C 1 65 ? 59.795 17.028 -19.487 1.00 16.58 65 ALA C O 1
ATOM 3038 N N . ASN C 1 66 ? 58.645 15.134 -19.905 1.00 15.12 66 ASN C N 1
ATOM 3039 C CA . ASN C 1 66 ? 59.433 14.809 -21.084 1.00 15.04 66 ASN C CA 1
ATOM 3040 C C . ASN C 1 66 ? 58.463 14.622 -22.248 1.00 15.03 66 ASN C C 1
ATOM 3041 O O . ASN C 1 66 ? 58.823 14.105 -23.305 1.00 15.57 66 ASN C O 1
ATOM 3046 N N . ASP C 1 67 ? 57.226 15.068 -22.036 1.00 15.45 67 ASP C N 1
ATOM 3047 C CA . ASP C 1 67 ? 56.160 14.999 -23.034 1.00 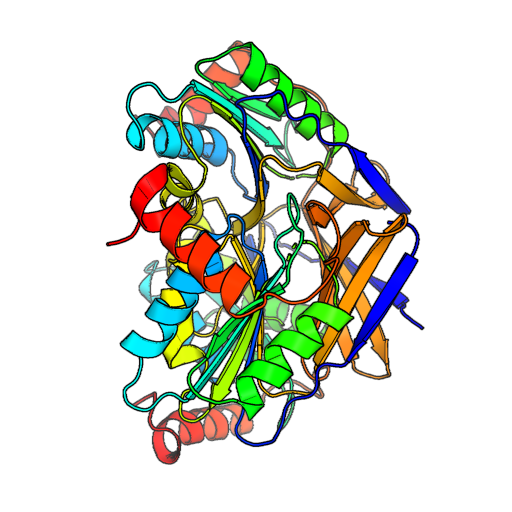16.43 67 ASP C CA 1
ATOM 3048 C C . ASP C 1 67 ? 55.254 16.211 -22.815 1.00 16.51 67 ASP C C 1
ATOM 3049 O O . ASP C 1 67 ? 54.606 16.328 -21.770 1.00 16.08 67 ASP C O 1
ATOM 3054 N N . GLU C 1 68 ? 55.207 17.107 -23.798 1.00 15.95 68 GLU C N 1
ATOM 3055 C CA . GLU C 1 68 ? 54.408 18.321 -23.685 1.00 16.65 68 GLU C CA 1
ATOM 3056 C C . GLU C 1 68 ? 52.903 18.119 -23.536 1.00 15.72 68 GLU C C 1
ATOM 3057 O O . GLU C 1 68 ? 52.246 18.866 -22.804 1.00 16.25 68 GLU C O 1
ATOM 3063 N N . GLU C 1 69 ? 52.353 17.122 -24.221 1.00 16.15 69 GLU C N 1
ATOM 3064 C CA . GLU C 1 69 ? 50.927 16.840 -24.120 1.00 16.50 69 GLU C CA 1
ATOM 3065 C C . GLU C 1 69 ? 50.580 16.503 -22.668 1.00 15.24 69 GLU C C 1
ATOM 3066 O O . GLU C 1 69 ? 49.639 17.047 -22.092 1.00 14.14 69 GLU C O 1
ATOM 3072 N N . LEU C 1 70 ? 51.361 15.603 -22.083 1.00 14.44 70 LEU C N 1
ATOM 3073 C CA . LEU C 1 70 ? 51.136 15.166 -20.713 1.00 14.26 70 LEU C CA 1
ATOM 3074 C C . LEU C 1 70 ? 51.426 16.259 -19.694 1.00 13.30 70 LEU C C 1
ATOM 3075 O O . LEU C 1 70 ? 50.766 16.337 -18.656 1.00 13.53 70 LEU C O 1
ATOM 3080 N N . ARG C 1 71 ? 52.413 17.102 -19.981 1.00 12.86 71 ARG C N 1
ATOM 3081 C CA . ARG C 1 71 ? 52.747 18.196 -19.080 1.00 12.96 71 ARG C CA 1
ATOM 3082 C C . ARG C 1 71 ? 51.549 19.126 -18.931 1.00 12.75 71 ARG C C 1
ATOM 3083 O O . ARG C 1 71 ? 51.149 19.478 -17.821 1.00 12.73 71 ARG C O 1
ATOM 3091 N N . ASN C 1 72 ? 50.967 19.520 -20.057 1.00 12.56 72 ASN C N 1
ATOM 3092 C CA . ASN C 1 72 ? 49.845 20.443 -20.006 1.00 12.61 72 ASN C CA 1
ATOM 3093 C C . ASN C 1 72 ? 48.575 19.825 -19.448 1.00 12.16 72 ASN C C 1
ATOM 3094 O O . ASN C 1 72 ? 47.752 20.522 -18.861 1.00 13.75 72 ASN C O 1
ATOM 3099 N N . LEU C 1 73 ? 48.420 18.516 -19.617 1.00 13.23 73 LEU C N 1
ATOM 3100 C CA . LEU C 1 73 ? 47.262 17.829 -19.060 1.00 13.53 73 LEU C CA 1
ATOM 3101 C C . LEU C 1 73 ? 47.398 17.908 -17.539 1.00 12.55 73 LEU C C 1
ATOM 3102 O O . LEU C 1 73 ? 46.435 18.191 -16.825 1.00 13.42 73 LEU C O 1
ATOM 3107 N N . ALA C 1 74 ? 48.608 17.671 -17.047 1.00 12.28 74 ALA C N 1
ATOM 3108 C CA . ALA C 1 74 ? 48.861 17.715 -15.612 1.00 11.41 74 ALA C CA 1
ATOM 3109 C C . ALA C 1 74 ? 48.668 19.130 -15.061 1.00 12.27 74 ALA C C 1
ATOM 3110 O O . ALA C 1 74 ? 48.070 19.318 -14.000 1.00 11.08 74 ALA C O 1
ATOM 3112 N N . ILE C 1 75 ? 49.174 20.125 -15.781 1.00 11.58 75 ILE C N 1
ATOM 3113 C CA . ILE C 1 75 ? 49.032 21.510 -15.351 1.00 11.80 75 ILE C CA 1
ATOM 3114 C C . ILE C 1 75 ? 47.558 21.895 -15.315 1.00 12.30 75 ILE C C 1
ATOM 3115 O O . ILE C 1 75 ? 47.086 22.508 -14.358 1.00 12.20 75 ILE C O 1
ATOM 3120 N N . ASP C 1 76 ? 46.832 21.539 -16.367 1.00 13.06 76 ASP C N 1
ATOM 3121 C CA . ASP C 1 76 ? 45.417 21.871 -16.432 1.00 13.65 76 ASP C CA 1
ATOM 3122 C C . ASP C 1 76 ? 44.629 21.294 -15.264 1.00 12.94 76 ASP C C 1
ATOM 3123 O O . ASP C 1 76 ? 43.853 21.999 -14.628 1.00 13.12 76 ASP C O 1
ATOM 3128 N N . LEU C 1 77 ? 44.828 20.011 -14.980 1.00 12.00 77 LEU C N 1
ATOM 3129 C CA . LEU C 1 77 ? 44.098 19.392 -13.885 1.00 11.27 77 LEU C CA 1
ATOM 3130 C C . LEU C 1 77 ? 44.446 20.040 -12.543 1.00 11.32 77 LEU C C 1
ATOM 3131 O O . LEU C 1 77 ? 43.584 20.186 -11.679 1.00 11.60 77 LEU C O 1
ATOM 3136 N N . CYS C 1 78 ? 45.704 20.429 -12.357 1.00 11.63 78 CYS C N 1
ATOM 3137 C CA . CYS C 1 78 ? 46.091 21.093 -11.112 1.00 11.71 78 CYS C CA 1
ATOM 3138 C C . CYS C 1 78 ? 45.324 22.402 -10.970 1.00 12.45 78 CYS C C 1
ATOM 3139 O O . CYS C 1 78 ? 44.876 22.755 -9.878 1.00 13.51 78 CYS C O 1
ATOM 3142 N N . LYS C 1 79 ? 45.174 23.123 -12.078 1.00 12.75 79 LYS C N 1
ATOM 3143 C CA . LYS C 1 79 ? 44.450 24.390 -12.053 1.00 13.62 79 LYS C CA 1
ATOM 3144 C C . LYS C 1 79 ? 42.957 24.188 -11.800 1.00 13.86 79 LYS C C 1
ATOM 3145 O O . LYS C 1 79 ? 42.322 25.006 -11.133 1.00 14.79 79 LYS C O 1
ATOM 3151 N N . LYS C 1 80 ? 42.396 23.101 -12.322 1.00 14.46 80 LYS C N 1
ATOM 3152 C CA . LYS C 1 80 ? 40.975 22.827 -12.127 1.00 14.78 80 LYS C CA 1
ATOM 3153 C C . LYS C 1 80 ? 40.683 22.388 -10.692 1.00 13.96 80 LYS C C 1
ATOM 3154 O O . LYS C 1 80 ? 39.712 22.834 -10.084 1.00 14.00 80 LYS C O 1
ATOM 3160 N N . ILE C 1 81 ? 41.512 21.507 -10.145 1.00 12.80 81 ILE C N 1
ATOM 3161 C CA . ILE C 1 81 ? 41.309 21.079 -8.766 1.00 11.93 81 ILE C CA 1
ATOM 3162 C C . ILE C 1 81 ? 41.571 22.296 -7.879 1.00 12.12 81 ILE C C 1
ATOM 3163 O O . ILE C 1 81 ? 40.820 22.574 -6.944 1.00 12.74 81 ILE C O 1
ATOM 3168 N N . ALA C 1 82 ? 42.640 23.023 -8.194 1.00 11.94 82 ALA C N 1
ATOM 3169 C CA . ALA C 1 82 ? 43.006 24.237 -7.478 1.00 12.21 82 ALA C CA 1
ATOM 3170 C C . ALA C 1 82 ? 43.082 24.073 -5.966 1.00 12.47 82 ALA C C 1
ATOM 3171 O O . ALA C 1 82 ? 42.546 24.887 -5.210 1.00 12.92 82 ALA C O 1
ATOM 3173 N N . ALA C 1 83 ? 43.752 23.010 -5.536 1.00 12.14 83 ALA C N 1
ATOM 3174 C CA . ALA C 1 83 ? 43.939 22.730 -4.116 1.00 11.66 83 ALA C CA 1
ATOM 3175 C C . ALA C 1 83 ? 45.417 22.621 -3.800 1.00 11.17 83 ALA C C 1
ATOM 3176 O O . ALA C 1 83 ? 46.162 21.911 -4.472 1.00 11.86 83 ALA C O 1
ATOM 3178 N N . GLY C 1 84 ? 45.820 23.334 -2.757 1.00 11.07 84 GLY C N 1
ATOM 3179 C CA . GLY C 1 84 ? 47.200 23.355 -2.336 1.00 11.13 84 GLY C CA 1
ATOM 3180 C C . GLY C 1 84 ? 47.782 21.992 -2.047 1.00 11.00 84 GLY C C 1
ATOM 3181 O O . GLY C 1 84 ? 47.136 21.128 -1.442 1.00 11.80 84 GLY C O 1
ATOM 3196 N N . VAL C 1 86 ? 48.440 19.500 -3.941 1.00 10.50 86 VAL C N 1
ATOM 3197 C CA . VAL C 1 86 ? 47.967 18.381 -4.754 1.00 10.84 86 VAL C CA 1
ATOM 3198 C C . VAL C 1 86 ? 48.947 18.237 -5.931 1.00 10.44 86 VAL C C 1
ATOM 3199 O O . VAL C 1 86 ? 49.472 19.238 -6.437 1.00 10.15 86 VAL C O 1
ATOM 3203 N N . PHE C 1 87 ? 49.242 17.011 -6.349 1.00 9.34 87 PHE C N 1
ATOM 3204 C CA . PHE C 1 87 ? 50.118 16.807 -7.500 1.00 9.65 87 PHE C CA 1
ATOM 3205 C C . PHE C 1 87 ? 49.382 15.893 -8.462 1.00 9.61 87 PHE C C 1
ATOM 3206 O O . PHE C 1 87 ? 48.539 15.083 -8.050 1.00 9.65 87 PHE C O 1
ATOM 3214 N N . VAL C 1 88 ? 49.677 16.057 -9.748 1.00 9.56 88 VAL C N 1
ATOM 3215 C CA . VAL C 1 88 ? 49.060 15.274 -10.810 1.00 9.39 88 VAL C CA 1
ATOM 3216 C C . VAL C 1 88 ? 50.137 14.731 -11.737 1.00 9.54 88 VAL C C 1
ATOM 3217 O O . VAL C 1 88 ? 51.060 15.454 -12.132 1.00 10.13 88 VAL C O 1
ATOM 3221 N N . ILE C 1 89 ? 50.015 13.452 -12.070 1.00 8.92 89 ILE C N 1
ATOM 3222 C CA . ILE C 1 89 ? 50.953 12.797 -12.971 1.00 9.89 89 ILE C CA 1
ATOM 3223 C C . ILE C 1 89 ? 50.197 12.081 -14.082 1.00 9.80 89 ILE C C 1
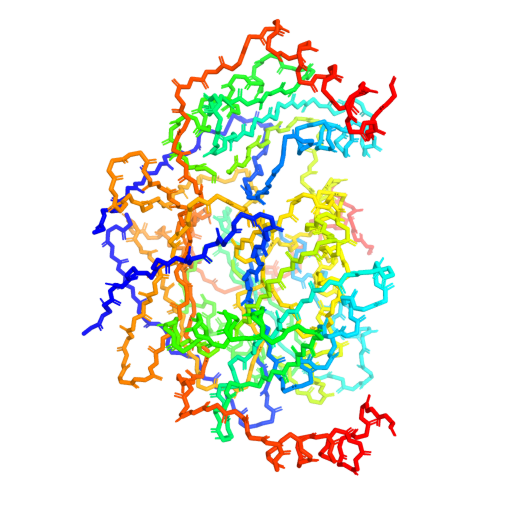ATOM 3224 O O . ILE C 1 89 ? 49.244 11.353 -13.813 1.00 10.46 89 ILE C O 1
ATOM 3229 N N . TYR C 1 90 ? 50.608 12.308 -15.325 1.00 10.28 90 TYR C N 1
ATOM 3230 C CA . TYR C 1 90 ? 50.018 11.611 -16.465 1.00 10.06 90 TYR C CA 1
ATOM 3231 C C . TYR C 1 90 ? 51.173 10.823 -17.065 1.00 10.86 90 TYR C C 1
ATOM 3232 O O . TYR C 1 90 ? 52.266 11.367 -17.247 1.00 10.86 90 TYR C O 1
ATOM 3241 N N . ILE C 1 91 ? 50.943 9.545 -17.358 1.00 10.32 91 ILE C N 1
ATOM 3242 C CA . ILE C 1 91 ? 51.993 8.709 -17.921 1.00 11.17 91 ILE C CA 1
ATOM 3243 C C . ILE C 1 91 ? 51.558 7.885 -19.125 1.00 12.15 91 ILE C C 1
ATOM 3244 O O . ILE C 1 91 ? 50.398 7.479 -19.239 1.00 12.94 91 ILE C O 1
ATOM 3249 N N . ARG C 1 92 ? 52.519 7.660 -20.017 1.00 12.72 92 ARG C N 1
ATOM 3250 C CA . ARG C 1 92 ? 52.352 6.850 -21.221 1.00 13.26 92 ARG C CA 1
ATOM 3251 C C . ARG C 1 92 ? 53.569 5.932 -21.257 1.00 12.78 92 ARG C C 1
ATOM 3252 O O . ARG C 1 92 ? 54.623 6.266 -20.713 1.00 12.77 92 ARG C O 1
ATOM 3260 N N . ASN C 1 93 ? 53.412 4.783 -21.902 1.00 13.30 93 ASN C N 1
ATOM 3261 C CA . ASN C 1 93 ? 54.478 3.793 -22.041 1.00 14.67 93 ASN C CA 1
ATOM 3262 C C . ASN C 1 93 ? 54.944 3.214 -20.717 1.00 14.15 93 ASN C C 1
ATOM 3263 O O . ASN C 1 93 ? 56.080 2.771 -20.577 1.00 15.21 93 ASN C O 1
ATOM 3268 N N . ALA C 1 94 ? 54.040 3.218 -19.750 1.00 14.06 94 ALA C N 1
ATOM 3269 C CA . ALA C 1 94 ? 54.298 2.662 -18.430 1.00 12.44 94 ALA C CA 1
ATOM 3270 C C . ALA C 1 94 ? 52.961 2.588 -17.717 1.00 12.89 94 ALA C C 1
ATOM 3271 O O . ALA C 1 94 ? 52.057 3.374 -18.004 1.00 14.87 94 ALA C O 1
ATOM 3273 N N . TRP C 1 95 ? 52.828 1.631 -16.808 1.00 12.30 95 TRP C N 1
ATOM 3274 C CA . TRP C 1 95 ? 51.597 1.485 -16.043 1.00 12.44 95 TRP C CA 1
ATOM 3275 C C . TRP C 1 95 ? 51.855 1.940 -14.615 1.00 11.29 95 TRP C C 1
ATOM 3276 O O . TRP C 1 95 ? 52.994 1.934 -14.146 1.00 10.90 95 TRP C O 1
ATOM 3287 N N . PRO C 1 96 ? 50.800 2.363 -13.908 1.00 10.68 96 PRO C N 1
ATOM 3288 C CA . PRO C 1 96 ? 51.003 2.808 -12.530 1.00 10.29 96 PRO C CA 1
ATOM 3289 C C . PRO C 1 96 ? 51.744 1.805 -11.648 1.00 9.46 96 PRO C C 1
ATOM 3290 O O . PRO C 1 96 ? 52.550 2.208 -10.814 1.00 9.24 96 PRO C O 1
ATOM 3294 N N . ILE C 1 97 ? 51.480 0.508 -11.812 1.00 9.11 97 ILE C N 1
ATOM 3295 C CA . ILE C 1 97 ? 52.175 -0.468 -10.976 1.00 9.54 97 ILE C CA 1
ATOM 3296 C C . ILE C 1 97 ? 53.686 -0.457 -11.201 1.00 9.07 97 ILE C C 1
ATOM 3297 O O . ILE C 1 97 ? 54.440 -0.915 -10.345 1.00 10.70 97 ILE C O 1
ATOM 3302 N N . ASN C 1 98 ? 54.131 0.077 -12.335 1.00 9.79 98 ASN C N 1
ATOM 3303 C CA . ASN C 1 98 ? 55.565 0.139 -12.623 1.00 10.82 98 ASN C CA 1
ATOM 3304 C C . ASN C 1 98 ? 56.266 1.238 -11.825 1.00 11.30 98 ASN C C 1
ATOM 3305 O O . ASN C 1 98 ? 57.477 1.179 -11.618 1.00 12.04 98 ASN C O 1
ATOM 3310 N N . VAL C 1 99 ? 55.506 2.233 -11.373 1.00 10.46 99 VAL C N 1
ATOM 3311 C CA . VAL C 1 99 ? 56.087 3.378 -10.677 1.00 9.67 99 VAL C CA 1
ATOM 3312 C C . VAL C 1 99 ? 55.489 3.754 -9.324 1.00 8.74 99 VAL C C 1
ATOM 3313 O O . VAL C 1 99 ? 56.050 4.583 -8.611 1.00 9.24 99 VAL C O 1
ATOM 3317 N N . LEU C 1 100 ? 54.366 3.151 -8.958 1.00 9.14 100 LEU C N 1
ATOM 3318 C CA . LEU C 1 100 ? 53.711 3.530 -7.711 1.00 8.22 100 LEU C CA 1
ATOM 3319 C C . LEU C 1 100 ? 54.496 3.387 -6.419 1.00 8.56 100 LEU C C 1
ATOM 3320 O O . LEU C 1 100 ? 54.451 4.281 -5.583 1.00 8.98 100 LEU C O 1
ATOM 3325 N N . ASN C 1 101 ? 55.231 2.298 -6.232 1.00 9.14 101 ASN C N 1
ATOM 3326 C CA . ASN C 1 101 ? 55.966 2.189 -4.976 1.00 9.72 101 ASN C CA 1
ATOM 3327 C C . ASN C 1 101 ? 57.057 3.253 -4.860 1.00 10.32 101 ASN C C 1
ATOM 3328 O O . ASN C 1 101 ? 57.298 3.781 -3.777 1.00 10.44 101 ASN C O 1
ATOM 3333 N N . ALA C 1 102 ? 57.691 3.599 -5.975 1.00 9.81 102 ALA C N 1
ATOM 3334 C CA . ALA C 1 102 ? 58.712 4.642 -5.955 1.00 9.01 102 ALA C CA 1
ATOM 3335 C C . ALA C 1 102 ? 58.049 5.949 -5.520 1.00 9.78 102 ALA C C 1
ATOM 3336 O O . ALA C 1 102 ? 58.610 6.716 -4.746 1.00 10.46 102 ALA C O 1
ATOM 3338 N N . ILE C 1 103 ? 56.843 6.197 -6.017 1.00 9.35 103 ILE C N 1
ATOM 3339 C CA . ILE C 1 103 ? 56.125 7.417 -5.669 1.00 9.43 103 ILE C CA 1
ATOM 3340 C C . ILE C 1 103 ? 55.739 7.446 -4.185 1.00 9.34 103 ILE C C 1
ATOM 3341 O O . ILE C 1 103 ? 55.875 8.471 -3.525 1.00 10.30 103 ILE C O 1
ATOM 3346 N N . LYS C 1 104 ? 55.274 6.318 -3.660 1.00 9.69 104 LYS C N 1
ATOM 3347 C CA . LYS C 1 104 ? 54.874 6.232 -2.255 1.00 9.33 104 LYS C CA 1
ATOM 3348 C C . LYS C 1 104 ? 56.020 6.586 -1.330 1.00 9.96 104 LYS C C 1
ATOM 3349 O O . LYS C 1 104 ? 55.823 7.185 -0.269 1.00 10.28 104 LYS C O 1
ATOM 3355 N N . ASN C 1 105 ? 57.219 6.199 -1.746 1.00 10.73 105 ASN C N 1
ATOM 3356 C CA . ASN C 1 105 ? 58.419 6.408 -0.957 1.00 12.20 105 ASN C CA 1
ATOM 3357 C C . ASN C 1 105 ? 59.145 7.738 -1.117 1.00 11.27 105 ASN C C 1
ATOM 3358 O O . ASN C 1 105 ? 60.177 7.955 -0.487 1.00 10.73 105 ASN C O 1
ATOM 3363 N N . VAL C 1 106 ? 58.626 8.620 -1.963 1.00 9.58 106 VAL C N 1
ATOM 3364 C CA . VAL C 1 106 ? 59.218 9.944 -2.101 1.00 9.45 106 VAL C CA 1
ATOM 3365 C C . VAL C 1 106 ? 58.852 10.605 -0.763 1.00 9.76 106 VAL C C 1
ATOM 3366 O O . VAL C 1 106 ? 57.677 10.641 -0.389 1.00 8.87 106 VAL C O 1
ATOM 3370 N N . PRO C 1 107 ? 59.848 11.119 -0.020 1.00 9.38 107 PRO C N 1
ATOM 3371 C CA . PRO C 1 107 ? 59.594 11.754 1.280 1.00 9.91 107 PRO C CA 1
ATOM 3372 C C . PRO C 1 107 ? 58.551 12.867 1.324 1.00 10.12 107 PRO C C 1
ATOM 3373 O O . PRO C 1 107 ? 57.888 13.048 2.341 1.00 12.13 107 PRO C O 1
ATOM 3377 N N . GLU C 1 108 ? 58.401 13.612 0.236 1.00 9.85 108 GLU C N 1
ATOM 3378 C CA . GLU C 1 108 ? 57.424 14.698 0.219 1.00 9.70 108 GLU C CA 1
ATOM 3379 C C . GLU C 1 108 ? 55.985 14.212 0.062 1.00 9.63 108 GLU C C 1
ATOM 3380 O O . GLU C 1 108 ? 55.044 14.875 0.496 1.00 9.66 108 GLU C O 1
ATOM 3386 N N . VAL C 1 109 ? 55.825 13.055 -0.565 1.00 9.11 109 VAL C N 1
ATOM 3387 C CA . VAL C 1 109 ? 54.508 12.487 -0.816 1.00 9.13 109 VAL C CA 1
ATOM 3388 C C . VAL C 1 109 ? 53.852 11.897 0.431 1.00 8.82 109 VAL C C 1
ATOM 3389 O O . VAL C 1 109 ? 54.461 11.103 1.149 1.00 9.25 109 VAL C O 1
ATOM 3393 N N . VAL C 1 110 ? 52.610 12.301 0.693 1.00 8.23 110 VAL C N 1
ATOM 3394 C CA . VAL C 1 110 ? 51.891 11.779 1.848 1.00 8.48 110 VAL C CA 1
ATOM 3395 C C . VAL C 1 110 ? 50.592 11.069 1.494 1.00 8.39 110 VAL C C 1
ATOM 3396 O O . VAL C 1 110 ? 50.093 10.284 2.292 1.00 10.43 110 VAL C O 1
ATOM 3400 N N . ARG C 1 111 ? 50.051 11.329 0.304 1.00 8.89 111 ARG C N 1
ATOM 3401 C CA . ARG C 1 111 ? 48.800 10.692 -0.110 1.00 9.05 111 ARG C CA 1
ATOM 3402 C C . ARG C 1 111 ? 48.725 10.464 -1.613 1.00 8.36 111 ARG C C 1
ATOM 3403 O O . ARG C 1 111 ? 49.296 11.223 -2.393 1.00 8.66 111 ARG C O 1
ATOM 3411 N N . ILE C 1 112 ? 48.018 9.406 -2.005 1.00 8.69 112 ILE C N 1
ATOM 3412 C CA . ILE C 1 112 ? 47.772 9.103 -3.413 1.00 8.39 112 ILE C CA 1
ATOM 3413 C C . ILE C 1 112 ? 46.270 8.833 -3.468 1.00 8.77 112 ILE C C 1
ATOM 3414 O O . ILE C 1 112 ? 45.794 7.823 -2.951 1.00 10.11 112 ILE C O 1
ATOM 3419 N N . PHE C 1 113 ? 45.525 9.754 -4.072 1.00 8.91 113 PHE C N 1
ATOM 3420 C CA . PHE C 1 113 ? 44.070 9.642 -4.163 1.00 9.81 113 PHE C CA 1
ATOM 3421 C C . PHE C 1 113 ? 43.582 8.651 -5.202 1.00 10.38 113 PHE C C 1
ATOM 3422 O O . PHE C 1 113 ? 42.521 8.050 -5.028 1.00 11.51 113 PHE C O 1
ATOM 3430 N N . ALA C 1 114 ? 44.343 8.494 -6.282 1.00 9.98 114 ALA C N 1
ATOM 3431 C CA . ALA C 1 114 ? 43.953 7.584 -7.347 1.00 9.27 114 ALA C CA 1
ATOM 3432 C C . ALA C 1 114 ? 45.067 7.315 -8.343 1.00 9.69 114 ALA C C 1
ATOM 3433 O O . ALA C 1 114 ? 45.973 8.128 -8.521 1.00 9.82 114 ALA C O 1
ATOM 3435 N N . ALA C 1 115 ? 44.982 6.148 -8.970 1.00 9.87 115 ALA C N 1
ATOM 3436 C CA . ALA C 1 115 ? 45.899 5.705 -10.014 1.00 9.89 115 ALA C CA 1
ATOM 3437 C C . ALA C 1 115 ? 44.926 4.954 -10.908 1.00 11.01 115 ALA C C 1
ATOM 3438 O O . ALA C 1 115 ? 44.440 3.889 -10.533 1.00 11.87 115 ALA C O 1
ATOM 3440 N N . THR C 1 116 ? 44.622 5.501 -12.080 1.00 10.33 116 THR C N 1
ATOM 3441 C CA . THR C 1 116 ? 43.628 4.854 -12.920 1.00 11.69 116 THR C CA 1
ATOM 3442 C C . THR C 1 116 ? 43.605 5.340 -14.362 1.00 12.90 116 THR C C 1
ATOM 3443 O O . THR C 1 116 ? 44.223 6.347 -14.706 1.00 11.56 116 THR C O 1
ATOM 3447 N N . ALA C 1 117 ? 42.876 4.601 -15.195 1.00 12.51 117 ALA C N 1
ATOM 3448 C CA . ALA C 1 117 ? 42.697 4.929 -16.602 1.00 13.72 117 ALA C CA 1
ATOM 3449 C C . ALA C 1 117 ? 41.187 5.027 -16.843 1.00 15.01 117 ALA C C 1
ATOM 3450 O O . ALA C 1 117 ? 40.741 5.299 -17.958 1.00 16.55 117 ALA C O 1
ATOM 3452 N N . ASN C 1 118 ? 40.411 4.806 -15.784 1.00 15.70 118 ASN C N 1
ATOM 3453 C CA . ASN C 1 118 ? 38.945 4.850 -15.843 1.00 16.75 118 ASN C CA 1
ATOM 3454 C C . ASN C 1 118 ? 38.360 6.242 -15.752 1.00 17.20 118 ASN C C 1
ATOM 3455 O O . ASN C 1 118 ? 39.040 7.190 -15.365 1.00 16.71 118 ASN C O 1
ATOM 3460 N N . PRO C 1 119 ? 37.072 6.382 -16.116 1.00 16.42 119 PRO C N 1
ATOM 3461 C CA . PRO C 1 119 ? 36.417 7.688 -16.032 1.00 15.94 119 PRO C CA 1
ATOM 3462 C C . PRO C 1 119 ? 36.628 8.064 -14.566 1.00 15.64 119 PRO C C 1
ATOM 3463 O O . PRO C 1 119 ? 36.422 7.239 -13.672 1.00 16.26 119 PRO C O 1
ATOM 3467 N N . LEU C 1 120 ? 37.054 9.292 -14.322 1.00 14.91 120 LEU C N 1
ATOM 3468 C CA . LEU C 1 120 ? 37.365 9.713 -12.970 1.00 14.13 120 LEU C CA 1
ATOM 3469 C C . LEU C 1 120 ? 36.885 11.115 -12.629 1.00 13.97 120 LEU C C 1
ATOM 3470 O O . LEU C 1 120 ? 36.950 12.031 -13.450 1.00 14.06 120 LEU C O 1
ATOM 3475 N N . LYS C 1 121 ? 36.404 11.268 -11.401 1.00 14.00 121 LYS C N 1
ATOM 3476 C CA . LYS C 1 121 ? 35.942 12.552 -10.898 1.00 15.32 121 LYS C CA 1
ATOM 3477 C C . LYS C 1 121 ? 36.688 12.832 -9.594 1.00 14.12 121 LYS C C 1
ATOM 3478 O O . LYS C 1 121 ? 36.957 11.913 -8.817 1.00 13.77 121 LYS C O 1
ATOM 3484 N N . VAL C 1 122 ? 37.032 14.093 -9.362 1.00 13.07 122 VAL C N 1
ATOM 3485 C CA .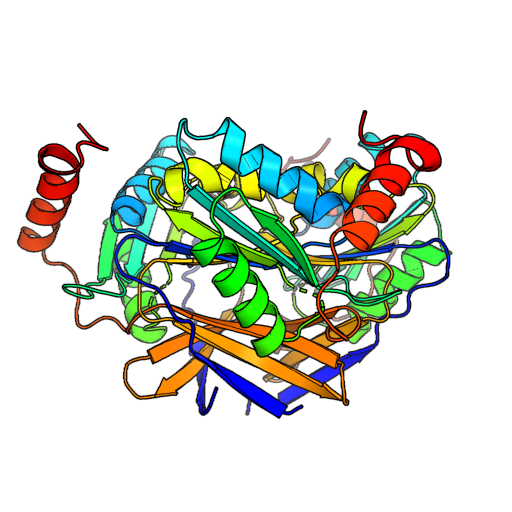 VAL C 1 122 ? 37.698 14.485 -8.128 1.00 12.76 122 VAL C CA 1
ATOM 3486 C C . VAL C 1 122 ? 36.711 15.367 -7.377 1.00 13.72 122 VAL C C 1
ATOM 3487 O O . VAL C 1 122 ? 36.177 16.324 -7.937 1.00 14.40 122 VAL C O 1
ATOM 3491 N N . ILE C 1 123 ? 36.450 15.034 -6.118 1.00 13.28 123 ILE C N 1
ATOM 3492 C CA . ILE C 1 123 ? 35.531 15.825 -5.306 1.00 13.51 123 ILE C CA 1
ATOM 3493 C C . ILE C 1 123 ? 36.359 16.810 -4.486 1.00 13.07 123 ILE C C 1
ATOM 3494 O O . ILE C 1 123 ? 37.217 16.413 -3.697 1.00 12.94 123 ILE C O 1
ATOM 3499 N N . VAL C 1 124 ? 36.091 18.097 -4.668 1.00 13.75 124 VAL C N 1
ATOM 3500 C CA . VAL C 1 124 ? 36.832 19.132 -3.966 1.00 14.27 124 VAL C CA 1
ATOM 3501 C C . VAL C 1 124 ? 35.957 19.955 -3.035 1.00 14.71 124 VAL C C 1
ATOM 3502 O O . VAL C 1 124 ? 34.799 20.240 -3.334 1.00 15.51 124 VAL C O 1
ATOM 3506 N N . ALA C 1 125 ? 36.523 20.322 -1.894 1.00 14.00 125 ALA C N 1
ATOM 3507 C CA . ALA C 1 125 ? 35.815 21.134 -0.920 1.00 14.25 125 ALA C CA 1
ATOM 3508 C C . ALA C 1 125 ? 36.442 22.520 -0.866 1.00 15.28 125 ALA C C 1
ATOM 3509 O O . ALA C 1 125 ? 37.659 22.652 -0.720 1.00 15.44 125 ALA C O 1
ATOM 3511 N N . GLU C 1 126 ? 35.610 23.547 -1.007 1.00 15.80 126 GLU C N 1
ATOM 3512 C CA . GLU C 1 126 ? 36.072 24.930 -0.930 1.00 16.83 126 GLU C CA 1
ATOM 3513 C C . GLU C 1 126 ? 35.441 25.478 0.338 1.00 17.30 126 GLU C C 1
ATOM 3514 O O . GLU C 1 126 ? 34.213 25.529 0.451 1.00 17.56 126 GLU C O 1
ATOM 3520 N N . VAL C 1 127 ? 36.280 25.876 1.289 1.00 18.00 127 VAL C N 1
ATOM 3521 C CA . VAL C 1 127 ? 35.809 26.383 2.576 1.00 20.01 127 VAL C CA 1
ATOM 3522 C C . VAL C 1 127 ? 35.899 27.899 2.702 1.00 21.94 127 VAL C C 1
ATOM 3523 O O . VAL C 1 127 ? 35.431 28.487 3.686 1.00 23.71 127 VAL C O 1
ATOM 3527 N N . GLU C 1 128 ? 36.498 28.523 1.697 1.00 22.77 128 GLU C N 1
ATOM 3528 C CA . GLU C 1 128 ? 36.697 29.964 1.669 1.00 23.77 128 GLU C CA 1
ATOM 3529 C C . GLU C 1 128 ? 37.386 30.276 0.345 1.00 23.41 128 GLU C C 1
ATOM 3530 O O . GLU C 1 128 ? 37.994 29.389 -0.265 1.00 22.32 128 GLU C O 1
ATOM 3536 N N . PRO C 1 129 ? 37.278 31.520 -0.146 1.00 22.99 129 PRO C N 1
ATOM 3537 C CA . PRO C 1 129 ? 37.963 31.764 -1.416 1.00 22.32 129 PRO C CA 1
ATOM 3538 C C . PRO C 1 129 ? 39.435 31.368 -1.337 1.00 20.85 129 PRO C C 1
ATOM 3539 O O . PRO C 1 129 ? 40.108 31.645 -0.341 1.00 20.33 129 PRO C O 1
ATOM 3543 N N . GLU C 1 130 ? 39.912 30.701 -2.384 1.00 18.66 130 GLU C N 1
ATOM 3544 C CA . GLU C 1 130 ? 41.301 30.266 -2.483 1.00 18.59 130 GLU C CA 1
ATOM 3545 C C . GLU C 1 130 ? 41.763 29.214 -1.478 1.00 16.94 130 GLU C C 1
ATOM 3546 O O . GLU C 1 130 ? 42.961 28.959 -1.354 1.00 17.08 130 GLU C O 1
ATOM 3552 N N . ARG C 1 131 ? 40.833 28.607 -0.751 1.00 15.52 131 ARG C N 1
ATOM 3553 C CA . ARG C 1 131 ? 41.195 27.564 0.201 1.00 15.29 131 ARG C CA 1
ATOM 3554 C C . ARG C 1 131 ? 40.375 26.317 -0.129 1.00 14.86 131 ARG C C 1
ATOM 3555 O O . ARG C 1 131 ? 39.200 26.208 0.225 1.00 15.19 131 ARG C O 1
ATOM 3563 N N . ARG C 1 132 ? 41.012 25.383 -0.836 1.00 12.87 132 ARG C N 1
ATOM 3564 C CA . ARG C 1 132 ? 40.364 24.151 -1.276 1.00 12.77 132 ARG C CA 1
ATOM 3565 C C . ARG C 1 132 ? 41.158 22.902 -0.903 1.00 12.63 132 ARG C C 1
ATOM 3566 O O . ARG C 1 132 ? 42.368 22.962 -0.693 1.00 11.96 132 ARG C O 1
ATOM 3574 N N . GLY C 1 133 ? 40.462 21.771 -0.826 1.00 11.95 133 GLY C N 1
ATOM 3575 C CA . GLY C 1 133 ? 41.109 20.514 -0.489 1.00 12.20 133 GLY C CA 1
ATOM 3576 C C . GLY C 1 133 ? 40.373 19.350 -1.124 1.00 11.98 133 GLY C C 1
ATOM 3577 O O . GLY C 1 133 ? 39.176 19.444 -1.408 1.00 12.46 133 GLY C O 1
ATOM 3578 N N . VAL C 1 134 ? 41.081 18.252 -1.357 1.00 12.32 134 VAL C N 1
ATOM 3579 C CA . VAL C 1 134 ? 40.466 17.078 -1.962 1.00 11.87 134 VAL C CA 1
ATOM 3580 C C . VAL C 1 134 ? 39.730 16.237 -0.923 1.00 12.94 134 VAL C C 1
ATOM 3581 O O . VAL C 1 134 ? 40.310 15.814 0.075 1.00 13.43 134 VAL C O 1
ATOM 3585 N N . VAL C 1 135 ? 38.449 15.997 -1.169 1.00 12.91 135 VAL C N 1
ATOM 3586 C CA . VAL C 1 135 ? 37.626 15.214 -0.256 1.00 15.97 135 VAL C CA 1
ATOM 3587 C C . VAL C 1 135 ? 37.643 13.745 -0.640 1.00 16.65 135 VAL C C 1
ATOM 3588 O O . VAL C 1 135 ? 37.602 12.869 0.227 1.00 19.85 135 VAL C O 1
ATOM 3592 N N . GLY C 1 136 ? 37.722 13.482 -1.939 1.00 14.12 136 GLY C N 1
ATOM 3593 C CA . GLY C 1 136 ? 37.755 12.114 -2.415 1.00 13.60 136 GLY C CA 1
ATOM 3594 C C . GLY C 1 136 ? 37.720 12.061 -3.926 1.00 12.33 136 GLY C C 1
ATOM 3595 O O . GLY C 1 136 ? 37.800 13.090 -4.603 1.00 12.53 136 GLY C O 1
ATOM 3596 N N . VAL C 1 137 ? 37.610 10.850 -4.454 1.00 11.18 137 VAL C N 1
ATOM 3597 C CA . VAL C 1 137 ? 37.544 10.648 -5.888 1.00 11.79 137 VAL C CA 1
ATOM 3598 C C . VAL C 1 137 ? 36.461 9.626 -6.185 1.00 12.00 137 VAL C C 1
ATOM 3599 O O . VAL C 1 137 ? 36.021 8.893 -5.301 1.00 12.53 137 VAL C O 1
ATOM 3603 N N . VAL C 1 138 ? 36.019 9.613 -7.434 1.00 13.27 138 VAL C N 1
ATOM 3604 C CA . VAL C 1 138 ? 35.020 8.664 -7.898 1.00 13.89 138 VAL C CA 1
ATOM 3605 C C . VAL C 1 138 ? 35.739 7.971 -9.046 1.00 13.74 138 VAL C C 1
ATOM 3606 O O . VAL C 1 138 ? 35.785 8.475 -10.169 1.00 13.97 138 VAL C O 1
ATOM 3610 N N . ASP C 1 139 ? 36.335 6.827 -8.730 1.00 13.39 139 ASP C N 1
ATOM 3611 C CA . ASP C 1 139 ? 37.123 6.054 -9.678 1.00 13.68 139 ASP C CA 1
ATOM 3612 C C . ASP C 1 139 ? 36.279 4.999 -10.376 1.00 13.78 139 ASP C C 1
ATOM 3613 O O . ASP C 1 139 ? 35.962 3.965 -9.792 1.00 13.81 139 ASP C O 1
ATOM 3618 N N . GLY C 1 140 ? 35.911 5.261 -11.624 1.00 13.86 140 GLY C N 1
ATOM 3619 C CA . GLY C 1 140 ? 35.115 4.294 -12.358 1.00 14.61 140 GLY C CA 1
ATOM 3620 C C . GLY C 1 140 ? 33.679 4.157 -11.888 1.00 14.06 140 GLY C C 1
ATOM 3621 O O . GLY C 1 140 ? 33.096 5.092 -11.336 1.00 14.37 140 GLY C O 1
ATOM 3622 N N . HIS C 1 141 ? 33.110 2.973 -12.092 1.00 14.03 141 HIS C N 1
ATOM 3623 C CA . HIS C 1 141 ? 31.722 2.724 -11.730 1.00 14.23 141 HIS C CA 1
ATOM 3624 C C . HIS C 1 141 ? 31.526 1.680 -10.644 1.00 14.44 141 HIS C C 1
ATOM 3625 O O . HIS C 1 141 ? 32.429 0.910 -10.321 1.00 13.12 141 HIS C O 1
ATOM 3632 N N . SER C 1 142 ? 30.324 1.680 -10.079 1.00 14.04 142 SER C N 1
ATOM 3633 C CA . SER C 1 142 ? 29.948 0.750 -9.021 1.00 15.26 142 SER C CA 1
ATOM 3634 C C . SER C 1 142 ? 29.839 -0.667 -9.584 1.00 15.48 142 SER C C 1
ATOM 3635 O O . SER C 1 142 ? 29.679 -0.855 -10.790 1.00 15.61 142 SER C O 1
ATOM 3638 N N . PRO C 1 143 ? 29.909 -1.684 -8.714 1.00 16.20 143 PRO C N 1
ATOM 3639 C CA . PRO C 1 143 ? 29.820 -3.087 -9.127 1.00 16.94 143 PRO C CA 1
ATOM 3640 C C . PRO C 1 143 ? 28.472 -3.445 -9.740 1.00 17.41 143 PRO C C 1
ATOM 3641 O O . PRO C 1 143 ? 27.426 -2.952 -9.302 1.00 17.66 143 PRO C O 1
ATOM 3645 N N . LEU C 1 144 ? 28.503 -4.315 -10.744 1.00 17.75 144 LEU C N 1
ATOM 3646 C CA . LEU C 1 144 ? 27.283 -4.770 -11.403 1.00 17.71 144 LEU C CA 1
ATOM 3647 C C . LEU C 1 144 ? 26.874 -6.126 -10.825 1.00 18.76 144 LEU C C 1
ATOM 3648 O O . LEU C 1 144 ? 25.728 -6.556 -10.971 1.00 20.04 144 LEU C O 1
ATOM 3653 N N . GLY C 1 145 ? 27.818 -6.791 -10.164 1.00 18.24 145 GLY C N 1
ATOM 3654 C CA . GLY C 1 145 ? 27.553 -8.094 -9.579 1.00 18.47 145 GLY C CA 1
ATOM 3655 C C . GLY C 1 145 ? 28.781 -8.706 -8.924 1.00 17.77 145 GLY C C 1
ATOM 3656 O O . GLY C 1 145 ? 29.809 -8.040 -8.757 1.00 16.60 145 GLY C O 1
ATOM 3657 N N . VAL C 1 146 ? 28.678 -9.982 -8.560 1.00 16.62 146 VAL C N 1
ATOM 3658 C CA . VAL C 1 146 ? 29.774 -10.698 -7.916 1.00 17.48 146 VAL C CA 1
ATOM 3659 C C . VAL C 1 146 ? 30.377 -11.773 -8.818 1.00 18.70 146 VAL C C 1
ATOM 3660 O O . VAL C 1 146 ? 29.664 -12.545 -9.462 1.00 19.59 146 VAL C O 1
ATOM 3664 N N . GLU C 1 147 ? 31.703 -11.810 -8.845 1.00 19.04 147 GLU C N 1
ATOM 3665 C CA . GLU C 1 147 ? 32.468 -12.761 -9.645 1.00 20.50 147 GLU C CA 1
ATOM 3666 C C . GLU C 1 147 ? 32.042 -14.217 -9.426 1.00 21.30 147 GLU C C 1
ATOM 3667 O O . GLU C 1 147 ? 31.911 -14.679 -8.287 1.00 22.81 147 GLU C O 1
ATOM 3673 N N . THR C 1 148 ? 31.823 -14.939 -10.520 1.00 21.59 148 THR C N 1
ATOM 3674 C CA . THR C 1 148 ? 31.440 -16.343 -10.427 1.00 22.24 148 THR C CA 1
ATOM 3675 C C . THR C 1 148 ? 32.714 -17.170 -10.523 1.00 22.61 148 THR C C 1
ATOM 3676 O O . THR C 1 148 ? 33.788 -16.631 -10.806 1.00 22.06 148 THR C O 1
ATOM 3680 N N . GLU C 1 149 ? 32.606 -18.472 -10.283 1.00 22.63 149 GLU C N 1
ATOM 3681 C CA . GLU C 1 149 ? 33.768 -19.339 -10.369 1.00 23.74 149 GLU C CA 1
ATOM 3682 C C . GLU C 1 149 ? 34.292 -19.301 -11.808 1.00 23.23 149 GLU C C 1
ATOM 3683 O O . GLU C 1 149 ? 35.507 -19.262 -12.034 1.00 22.87 149 GLU C O 1
ATOM 3689 N N . LYS C 1 150 ? 33.387 -19.279 -12.784 1.00 22.33 150 LYS C N 1
ATOM 3690 C CA . LYS C 1 150 ? 33.813 -19.207 -14.178 1.00 22.64 150 LYS C CA 1
ATOM 3691 C C . LYS C 1 150 ? 34.549 -17.886 -14.422 1.00 22.11 150 LYS C C 1
ATOM 3692 O O . LYS C 1 150 ? 35.570 -17.862 -15.114 1.00 21.49 150 LYS C O 1
ATOM 3698 N N . ASP C 1 151 ? 34.026 -16.796 -13.855 1.00 20.74 151 ASP C N 1
ATOM 3699 C CA . ASP C 1 151 ? 34.636 -15.475 -14.009 1.00 19.91 151 ASP C CA 1
ATOM 3700 C C . ASP C 1 151 ? 36.041 -15.469 -13.429 1.00 18.85 151 ASP C C 1
ATOM 3701 O O . ASP C 1 151 ? 36.959 -14.886 -14.010 1.00 18.07 151 ASP C O 1
ATOM 3706 N N . ARG C 1 152 ? 36.188 -16.095 -12.264 1.00 19.20 152 ARG C N 1
ATOM 3707 C CA . ARG C 1 152 ? 37.478 -16.164 -11.596 1.00 19.20 152 ARG C CA 1
ATOM 3708 C C . ARG C 1 152 ? 38.494 -16.847 -12.501 1.00 19.82 152 ARG C C 1
ATOM 3709 O O . ARG C 1 152 ? 39.614 -16.364 -12.661 1.00 18.70 152 ARG C O 1
AT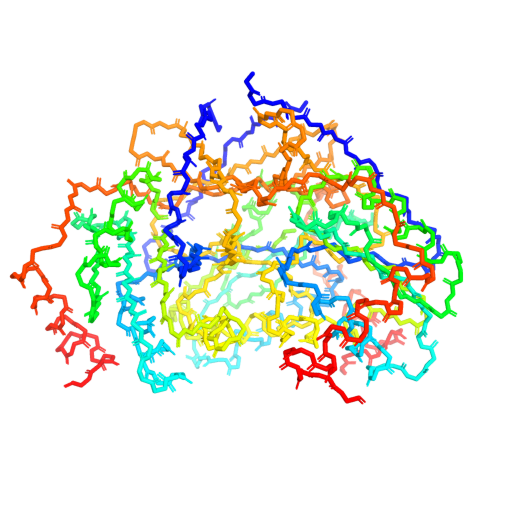OM 3717 N N . GLU C 1 153 ? 38.100 -17.965 -13.098 1.00 20.46 153 GLU C N 1
ATOM 3718 C CA . GLU C 1 153 ? 39.000 -18.699 -13.978 1.00 21.54 153 GLU C CA 1
ATOM 3719 C C . GLU C 1 153 ? 39.467 -17.860 -15.165 1.00 20.96 153 GLU C C 1
ATOM 3720 O O . GLU C 1 153 ? 40.626 -17.955 -15.577 1.00 20.17 153 GLU C O 1
ATOM 3726 N N . GLU C 1 154 ? 38.581 -17.028 -15.702 1.00 20.59 154 GLU C N 1
ATOM 3727 C CA . GLU C 1 154 ? 38.940 -16.180 -16.832 1.00 20.71 154 GLU C CA 1
ATOM 3728 C C . GLU C 1 154 ? 39.885 -15.065 -16.376 1.00 19.98 154 GLU C C 1
ATOM 3729 O O . GLU C 1 154 ? 40.784 -14.659 -17.108 1.00 18.78 154 GLU C O 1
ATOM 3735 N N . ARG C 1 155 ? 39.676 -14.582 -15.155 1.00 18.83 155 ARG C N 1
ATOM 3736 C CA . ARG C 1 155 ? 40.518 -13.534 -14.599 1.00 18.68 155 ARG C CA 1
ATOM 3737 C C . ARG C 1 155 ? 41.931 -14.073 -14.412 1.00 17.38 155 ARG C C 1
ATOM 3738 O O . ARG C 1 155 ? 42.910 -13.393 -14.716 1.00 16.62 155 ARG C O 1
ATOM 3746 N N . LYS C 1 156 ? 42.028 -15.296 -13.896 1.00 17.00 156 LYS C N 1
ATOM 3747 C CA . LYS C 1 156 ? 43.316 -15.945 -13.676 1.00 17.16 156 LYS C CA 1
ATOM 3748 C C . LYS C 1 156 ? 44.030 -16.172 -15.001 1.00 17.64 156 LYS C C 1
ATOM 3749 O O . LYS C 1 156 ? 45.235 -15.945 -15.120 1.00 16.25 156 LYS C O 1
ATOM 3755 N N . LYS C 1 157 ? 43.273 -16.623 -15.995 1.00 17.29 157 LYS C N 1
ATOM 3756 C CA . LYS C 1 157 ? 43.821 -16.880 -17.319 1.00 17.53 157 LYS C CA 1
ATOM 3757 C C . LYS C 1 157 ? 44.360 -15.591 -17.933 1.00 17.00 157 LYS C C 1
ATOM 3758 O O . LYS C 1 157 ? 45.425 -15.582 -18.552 1.00 16.77 157 LYS C O 1
ATOM 3764 N N . PHE C 1 158 ? 43.621 -14.500 -17.753 1.00 16.55 158 PHE C N 1
ATOM 3765 C CA . PHE C 1 158 ? 44.030 -13.205 -18.282 1.00 16.33 158 PHE C CA 1
ATOM 3766 C C . PHE C 1 158 ? 45.385 -12.777 -17.715 1.00 16.07 158 PHE C C 1
ATOM 3767 O O . PHE C 1 158 ? 46.262 -12.330 -18.449 1.00 15.08 158 PHE C O 1
ATOM 3775 N N . LEU C 1 159 ? 45.547 -12.918 -16.403 1.00 15.59 159 LEU C N 1
ATOM 3776 C CA . LEU C 1 159 ? 46.792 -12.519 -15.751 1.00 15.02 159 LEU C CA 1
ATOM 3777 C C . LEU C 1 159 ? 47.968 -13.431 -16.073 1.00 15.00 159 LEU C C 1
ATOM 3778 O O . LEU C 1 159 ? 49.122 -13.017 -15.970 1.00 14.58 159 LEU C O 1
ATOM 3783 N N . ARG C 1 160 ? 47.680 -14.661 -16.478 1.00 15.14 160 ARG C N 1
ATOM 3784 C CA . ARG C 1 160 ? 48.735 -15.621 -16.777 1.00 16.49 160 ARG C CA 1
ATOM 3785 C C . ARG C 1 160 ? 49.077 -15.781 -18.253 1.00 17.63 160 ARG C C 1
ATOM 3786 O O . ARG C 1 160 ? 50.213 -16.098 -18.597 1.00 18.13 160 ARG C O 1
ATOM 3794 N N . GLU C 1 161 ? 48.104 -15.542 -19.125 1.00 19.05 161 GLU C N 1
ATOM 3795 C CA . GLU C 1 161 ? 48.327 -15.690 -20.558 1.00 20.25 161 GLU C CA 1
ATOM 3796 C C . GLU C 1 161 ? 48.425 -14.392 -21.358 1.00 20.52 161 GLU C C 1
ATOM 3797 O O . GLU C 1 161 ? 49.166 -14.321 -22.338 1.00 21.40 161 GLU C O 1
ATOM 3803 N N . VAL C 1 162 ? 47.599 -13.166 -20.683 1.00 19.82 162 VAL C N 1
ATOM 3804 C CA . VAL C 1 162 ? 47.699 -12.091 -21.663 1.00 20.73 162 VAL C CA 1
ATOM 3805 C C . VAL C 1 162 ? 48.823 -11.127 -21.299 1.00 20.65 162 VAL C C 1
ATOM 3806 O O . VAL C 1 162 ? 49.821 -11.032 -22.023 1.00 20.89 162 VAL C O 1
ATOM 3810 N N . VAL C 1 163 ? 48.694 -10.713 -19.919 1.00 18.77 163 VAL C N 1
ATOM 3811 C CA . VAL C 1 163 ? 49.697 -9.817 -19.366 1.00 17.88 163 VAL C CA 1
ATOM 3812 C C . VAL C 1 163 ? 50.872 -10.569 -18.747 1.00 17.37 163 VAL C C 1
ATOM 3813 O O . VAL C 1 163 ? 51.943 -9.999 -18.554 1.00 17.90 163 VAL C O 1
ATOM 3817 N N . LYS C 1 164 ? 50.662 -11.847 -18.448 1.00 16.11 164 LYS C N 1
ATOM 3818 C CA . LYS C 1 164 ? 51.693 -12.714 -17.876 1.00 14.59 164 LYS C CA 1
ATOM 3819 C C . LYS C 1 164 ? 52.338 -12.191 -16.597 1.00 13.58 164 LYS C C 1
ATOM 3820 O O . LYS C 1 164 ? 53.550 -12.316 -16.398 1.00 13.76 164 LYS C O 1
ATOM 3826 N N . TYR C 1 165 ? 51.515 -11.622 -15.725 1.00 11.82 165 TYR C N 1
ATOM 3827 C CA . TYR C 1 165 ? 51.996 -11.091 -14.456 1.00 11.42 165 TYR C CA 1
ATOM 3828 C C . TYR C 1 165 ? 51.990 -12.162 -13.368 1.00 12.12 165 TYR C C 1
ATOM 3829 O O . TYR C 1 165 ? 52.571 -11.975 -12.299 1.00 12.34 165 TYR C O 1
ATOM 3838 N N . LYS C 1 166 ? 51.315 -13.276 -13.640 1.00 11.89 166 LYS C N 1
ATOM 3839 C CA . LYS C 1 166 ? 51.236 -14.397 -12.707 1.00 12.75 166 LYS C CA 1
ATOM 3840 C C . LYS C 1 166 ? 51.596 -15.676 -13.448 1.00 12.61 166 LYS C C 1
ATOM 3841 O O . LYS C 1 166 ? 51.527 -15.725 -14.672 1.00 13.08 166 LYS C O 1
ATOM 3847 N N . LEU C 1 167 ? 51.969 -16.712 -12.708 1.00 12.98 167 LEU C N 1
ATOM 3848 C CA . LEU C 1 167 ? 52.320 -17.986 -13.319 1.00 14.18 167 LEU C CA 1
ATOM 3849 C C . LEU C 1 167 ? 51.213 -19.012 -13.089 1.00 15.74 167 LEU C C 1
ATOM 3850 O O . LEU C 1 167 ? 51.214 -20.036 -13.801 1.00 17.79 167 LEU C O 1
#

Organism: Pyrobaculum aerophilum (strain ATCC 51768 / DSM 7523 / JCM 9630 / CIP 104966 / NBRC 100827 / IM2) (NCBI:txid178306)

Secondary structure (DSSP, 8-state):
--EEEEEEE---TT-EEEEEE--STTHHHHHHHHHHTT-TT-EEEEEEE--STT-EEEEEES-HHHHHHHHHHHHHH----EEEEEESS-HHHHHHHHHTSTT--EEEEEESS-EEEEEEEEETTEEEEEEEEES----EE--HHHHHHHHHIIIIIS----/--EEEEEE----TT-EEEEEE--STTHHHHHHHHHHTTSTT-EEEEEEE--STT-EEEEEES-HHHHHHHHHHHHHH----EEEEEESS-HHHHHHHHHTSTT--EEEEEESS-EEEEEEEEETTEEEEEEEEES----EE--HHHHHHHHHIIIIIS----/-EEEEEEE---TT-EEEEEE--STTHHHHHHHHHHTTSTT-EEEEEEE--STT-EEEEEES-HHHHHHHHHHHHHH----EEEEEESS-HHHHHHHHHTSTT--EEEEEESS-EEEEEEEEETTEEEEEEEEES----EE--HHHHHHHHHIIIIIS----

Sequence (485 aa):
SIKFELIDVPIPQGTNVIIGQAHFIKTVEDLYEALVTSVPGVKFGIAFCEASGKRLVRHEANDEELRNLAIDLCKKIAAGVFVIYIRNAWPINVLNAIKNVPEVVRIFAATANPLKVIVAEVEPERRGVVGVVDGHSPLGVETEKDREERKKFLREVVKYKLSIKFELIDVPIPQGTNVIIGQAHFIKTVEDLYEALVTSVPGVKFGIAFCEASGKRLVRHEANDEELRNLAIDLCKKIAAGVFVIYIRNAWPINVLNAIKNVPEVVRIFAATANPLKVIVAEVEPERRGVVGVVDGHSPLGVETEKDREERKKFLREVVKYKLIKFELIDVPIPQGTNVIIGQAHFIKTVEDLYEALVTSVPGVKFGIAFCEASGKRLVRHEANDEELRNLAIDLCKKIAAGVFVIYIRNAWPINVLNAIKNVPEVVRIFAATANPLKVIVAEVEPERRGVVGVVDGHSPLGVETEKDREERKKFLREVVKYKL

Radius of gyration: 21.48 Å; Cα contacts (8 Å, |Δi|>4): 1267; chains: 3; bounding box: 51×52×60 Å

InterPro domains:
  IPR007153 Adenosine specific kinase [PF04008] (8-163)
  IPR007153 Adenosine specific kinase [PTHR36155] (1-163)
  IPR036902 Ta1353-like superfamily [G3DSA:3.40.1520.10] (1-164)
  IPR036902 Ta1353-like superfamily [SSF103165] (4-159)

Foldseek 3Di:
DKDKDKAWQDFDPQKKKWKFAFADPCLQVQLVCLQCVQDPPKWKKKWAQHPDDVRDTDIDTPDVVRNVSFRVSCVVLLANMMMMMIGPDACVSRVVSSVPPRRTDTIQDIGRAGKMWMKIDDDVSHIDTPHMDGHDDDPDDDDVVSVVVVVCCCCPPVNVDD/DPDKDKAWQDFPPQKKKWKFDFADPCLQVQLVCLQCVQDPPKWKKKWAQQLDDVRDTDIDTPDVVRNVSFRVSCVRLLANIMMMMIGPDACVSRVVSSVPPNRTDTIQDIGRAGKMWMKDDPDPSHIDTPHMDGHDDDPDDQDPVNVVVVVCCCCPPVNVDD/DDKDKAWQDFDPQKKKWKFDFADPCLAVQLVVLVCVQDPPKWKKKWAQHLDDVRDIDIDTPDPVRNVSFRVSCVRLLANIMMMMIGPDACVSRVVSSCPPRRTDTIQDIGNAGKMWMKDDPDVSHIDTPHMDGHDDDPDDQDPVNVVVVVCCCCPPVNVDD